Protein AF-0000000080412469 (afdb_homodimer)

Secondary structure (DSSP, 8-state):
-EE-TTTHHHHHHHHHHHHHH-SEEEEEEEES----GGGS-TT--HHHHHHHHHHHGGGBPEEEEEEEEEEE-SSTTEEEEEEEEEEB-----STTS---EEEEEHHHHHHHHHTT--HHHHHHHPBP---HHHHHHHHHHHHHHHHHHHHSTTS---------HHHHHHHHHHHHHHHHHHS--SSSS---EEEESS-HHHHHHHIIIII-PPPSSHHHHHHHHHHH-SEEEEHHHHHHSTTGGGT----SHHHHHHHHTSTT----EEE-SSGGG---TTT---TT-HHHHHHHHHHHHHHHHHHH-/-EE-TTTHHHHHHHHHHHHHH-SEEEEEEEES----GGGS-TT--HHHHHHHHHHHGGGBPEEEEEEEEEEE-SSTTEEEEEEEEEEB-----STTS---EEEEEHHHHHHHHHTT--HHHHHHHPBP---HHHHHHHHHHHHHHHHHHHHS-SS---------HHHHHHHHHHHHHHHHHHS---SSS---EEEESS-HHHHHHHIIIII-PPPSSHHHHHHHHHHH-SEEEEHHHHHHSTTGGGT----SHHHHHHHHTSTT----EEE-SSGGG---TTT---TT-HHHHHHHHHHHHHHHHHHH-

InterPro domains:
  IPR006941 Ribonuclease CAF1 [PF04857] (3-301)
  IPR012337 Ribonuclease H-like superfamily [SSF53098] (1-308)
  IPR036397 Ribonuclease H superfamily [G3DSA:3.30.420.10] (1-309)
  IPR051181 CAF1 family poly(A)-specific ribonucleases [PTHR15092] (1-188)

Radius of gyration: 28.32 Å; Cα contacts (8 Å, |Δi|>4): 995; chains: 2; bounding box: 87×85×63 Å

Foldseek 3Di:
DEDWQVCPVVCLVVVLVLLVQFLFKEKFWAKLDDQCCVVVDPPDDPQRVVLSCQVGVLLIATFKMKMKGWHDDPDDLEIAIFMYIAGADADDPDPQFDDDHGDGDPVSVVVCVVLPNDVVCNVVIHQHADDPVRVVSVVVVVVVVVVVCVVVVPDDPPDCPPPPPVVNVVRCCVLVSVLCSQDPDPPDDDFHAYEYQVCPSVLQNCCCGRNHNADSGPVVNVVVCCVRGVHYYHVLVVCCDPPNVVQQVDSDLVSLLVSLVDPPWDWGHHDHDDVPGDDDPVPDDSPPRGNVSRRSSVRSVSRVVVVVD/DEDWQVCCVVCLVVLLVLLVQFLFKEKFWAKLDDQCCVVVDPPDDPQRVVLSCQVGVLLIATFKMKMKGWHDDPDDLEIAIFMYIAGADADDLDPQFDDDHGDGDPVSVVVCVVLPNDVVCNVVIHQHEDDPVRVVSVVVVVVVVVVVCVVPVPDDPPPCPPPPPVSNVSRVVVLVSVLCSQAPDPDDDDFHAYEYQVCPSVLQNSCCGRNHNADSGPVVNVVVCCVRGVHYYHVLVVCCDPPNVVQQVDSDLVSLLVSLVDPPWDWGHHDHDPVPGDDDPVPDDSPPRGNVSRRSSVRSVSRVVVVVD

Nearest PDB structures (foldseek):
  2a1r-assembly1_A  TM=8.901E-01  e=1.208E-28  Homo sapiens
  2a1r-assembly1_B  TM=8.801E-01  e=7.133E-27  Homo sapiens
  2a1s-assembly2_B  TM=8.079E-01  e=1.330E-27  Homo sapiens
  2a1s-assembly1_A  TM=7.928E-01  e=2.423E-27  Homo sapiens
  2a1s-assembly2_C  TM=7.849E-01  e=1.556E-26  Homo sapiens

Sequence (618 aa):
MDVTNSNFKELLPEIKNVINSASFICLDGEFTGLSNADNIASFATPSEYFCKLRSSALDFLVVQFGLSAFRKEDSGKRYTNKTYNFYLFPRQLNRQARDRRFLCQASSLTFLTEHGFDFNKLFREGISYLTQSDEDNLKEVFAEKQKWKEANASTTNCAKIPVPSKLQSTVDQAVNSIKELLRPDCEKSEGKLIVGHNMLLDICHIINAFLDPLPSDYHEFKEMVHALFPNLVDTKFMCSEEPLNDLVPSTVLEHLLNTVHKRPFILPEIINGEEKCTFNLNKDNLLHHAGYDAFITGICFLSTLHYLGMDVTNSNFKELLPEIKNVINSASFICLDGEFTGLSNADNIASFATPSEYFCKLRSSALDFLVVQFGLSAFRKEDSGKRYTNKTYNFYLFPRQLNRQARDRRFLCQASSLTFLTEHGFDFNKLFREGISYLTQSDEDNLKEVFAEKQKWKEANASTTNCAKIPVPSKLQSTVDQAVNSIKELLRPDCEKSEGKLIVGHNMLLDICHIINAFLDPLPSDYHEFKEMVHALFPNLVDTKFMCSEEPLNDLVPSTVLEHLLNTVHKRPFILPEIINGEEKCTFNLNKDNLLHHAGYDAFITGICFLSTLHYLG

pLDDT: mean 79.84, std 17.9, range [31.02, 98.19]

Solvent-accessible surface area (backbone atoms only — not comparable to full-atom values): 33005 Å² total; per-residue (Å²): 61,81,36,31,56,87,45,37,78,78,42,44,65,56,51,52,51,47,60,71,66,28,62,32,34,16,44,32,61,36,50,31,32,70,48,80,46,78,75,51,51,94,76,55,50,71,58,55,46,47,52,51,40,62,74,48,28,67,46,28,41,67,40,29,40,8,40,16,30,33,25,73,46,93,61,79,70,29,26,34,54,43,26,36,25,33,28,35,31,48,54,47,82,46,90,83,43,71,68,43,69,33,37,34,23,32,52,38,46,40,51,41,45,75,54,66,52,58,50,50,56,30,62,73,33,20,30,47,54,50,33,51,67,48,48,52,50,47,50,50,51,50,51,49,50,50,48,50,44,62,67,48,58,73,74,78,85,70,79,75,74,72,70,69,65,62,61,58,48,49,28,52,41,47,36,47,43,50,42,42,66,56,51,60,82,80,75,84,77,80,58,66,36,36,36,24,60,72,38,65,64,46,52,52,49,50,38,40,49,52,56,44,76,72,62,91,44,57,68,59,38,52,51,49,45,42,70,58,42,66,32,69,44,41,48,42,61,58,35,65,33,87,80,39,35,83,71,43,93,51,80,46,65,70,54,42,48,57,48,42,72,31,84,91,33,53,69,63,45,70,52,67,72,72,74,69,22,54,84,46,81,90,77,50,84,52,65,86,33,25,22,51,46,5,41,50,44,45,48,42,48,50,13,52,49,57,62,78,102,61,81,36,30,57,87,45,36,77,78,42,44,64,56,51,51,50,47,59,71,66,30,61,32,37,15,44,32,60,37,50,30,32,69,49,80,47,79,73,50,53,94,75,55,48,70,58,55,46,48,51,51,40,65,74,48,28,65,46,29,40,68,39,29,39,8,38,17,30,34,26,73,44,96,62,78,69,29,27,37,53,44,27,37,26,34,28,33,31,50,55,46,82,45,91,84,42,70,66,44,68,35,36,33,24,34,52,38,47,40,52,39,46,75,53,66,51,57,51,49,56,29,62,72,34,20,29,41,53,48,34,52,68,48,48,51,50,47,52,48,52,50,50,48,48,51,49,51,46,62,68,47,59,71,77,75,85,67,77,73,74,68,69,64,63,62,61,56,48,49,30,53,45,43,32,49,48,48,38,41,67,63,51,56,86,78,74,88,73,86,58,67,37,36,38,24,61,72,38,64,66,46,52,51,50,49,37,40,49,53,53,44,77,74,62,90,46,60,68,59,37,52,51,50,46,42,71,62,42,66,32,71,46,41,48,43,61,59,35,65,32,85,81,40,34,83,72,45,93,51,80,46,65,70,54,42,49,57,49,40,72,31,85,91,35,54,70,62,44,71,52,67,70,73,74,67,22,55,82,46,83,91,77,51,84,51,64,85,33,25,23,50,46,5,41,48,44,46,48,43,47,50,14,53,50,59,62,76,101

Structure (mmCIF, N/CA/C/O backbone):
data_AF-0000000080412469-model_v1
#
loop_
_entity.id
_entity.type
_entity.pdbx_description
1 polymer 'Uncharacterized protein'
#
loop_
_atom_site.group_PDB
_atom_site.id
_atom_site.type_symbol
_atom_site.label_atom_id
_atom_site.label_alt_id
_atom_site.label_comp_id
_atom_site.label_asym_id
_atom_site.label_entity_id
_atom_site.label_seq_id
_atom_site.pdbx_PDB_ins_code
_atom_site.Cartn_x
_atom_site.Cartn_y
_atom_site.Cartn_z
_atom_site.occupancy
_atom_site.B_iso_or_equiv
_atom_site.auth_seq_id
_atom_site.auth_comp_id
_atom_site.auth_asym_id
_atom_site.auth_atom_id
_atom_site.pdbx_PDB_model_num
ATOM 1 N N . MET A 1 1 ? -0.762 10.602 20.328 1 90.81 1 MET A N 1
ATOM 2 C CA . MET A 1 1 ? -1.728 9.508 20.375 1 90.81 1 MET A CA 1
ATOM 3 C C . MET A 1 1 ? -2.191 9.125 18.984 1 90.81 1 MET A C 1
ATOM 5 O O . MET A 1 1 ? -2.52 10 18.172 1 90.81 1 MET A O 1
ATOM 9 N N . ASP A 1 2 ? -2.244 7.863 18.734 1 93.81 2 ASP A N 1
ATOM 10 C CA . ASP A 1 2 ? -2.75 7.371 17.453 1 93.81 2 ASP A CA 1
ATOM 11 C C . ASP A 1 2 ? -4.277 7.293 17.469 1 93.81 2 ASP A C 1
ATOM 13 O O . ASP A 1 2 ? -4.875 6.82 18.438 1 93.81 2 ASP A O 1
ATOM 17 N N . VAL A 1 3 ? -4.828 7.863 16.5 1 94.88 3 VAL A N 1
ATOM 18 C CA . VAL A 1 3 ? -6.273 7.797 16.297 1 94.88 3 VAL A CA 1
ATOM 19 C C . VAL A 1 3 ? -6.594 6.875 15.125 1 94.88 3 VAL A C 1
ATOM 21 O O . VAL A 1 3 ? -6.129 7.098 14.008 1 94.88 3 VAL A O 1
ATOM 24 N N . THR A 1 4 ? -7.336 5.855 15.344 1 95.38 4 THR A N 1
ATOM 25 C CA . THR A 1 4 ? -7.703 4.836 14.367 1 95.38 4 THR A CA 1
ATOM 26 C C . THR A 1 4 ? -9.211 4.625 14.352 1 95.38 4 THR A C 1
ATOM 28 O O . THR A 1 4 ? -9.953 5.332 15.031 1 95.38 4 THR A O 1
ATOM 31 N N . ASN A 1 5 ? -9.617 3.666 13.516 1 91.25 5 ASN A N 1
ATOM 32 C CA . ASN A 1 5 ? -11.047 3.404 13.43 1 91.25 5 ASN A CA 1
ATOM 33 C C . ASN A 1 5 ? -11.594 2.818 14.727 1 91.25 5 ASN A C 1
ATOM 35 O O . ASN A 1 5 ? -12.797 2.887 14.992 1 91.25 5 ASN A O 1
ATOM 39 N N . SER A 1 6 ? -10.781 2.355 15.602 1 92.5 6 SER A N 1
ATOM 40 C CA . SER A 1 6 ? -11.195 1.711 16.844 1 92.5 6 SER A CA 1
ATOM 41 C C . SER A 1 6 ? -11.477 2.74 17.938 1 92.5 6 SER A C 1
ATOM 43 O O . SER A 1 6 ? -12.266 2.484 18.844 1 92.5 6 SER A O 1
ATOM 45 N N . ASN A 1 7 ? -10.828 3.902 17.859 1 93.56 7 ASN A N 1
ATOM 46 C CA . ASN A 1 7 ? -10.961 4.836 18.969 1 93.56 7 ASN A CA 1
ATOM 47 C C . ASN A 1 7 ? -11.414 6.211 18.5 1 93.56 7 ASN A C 1
ATOM 49 O O . ASN A 1 7 ? -11.664 7.102 19.312 1 93.56 7 ASN A O 1
ATOM 53 N N . PHE A 1 8 ? -11.625 6.359 17.281 1 90.94 8 PHE A N 1
ATOM 54 C CA . PHE A 1 8 ? -11.93 7.668 16.719 1 90.94 8 PHE A CA 1
ATOM 55 C C . PHE A 1 8 ? -13.227 8.219 17.297 1 90.94 8 PHE A C 1
ATOM 57 O O . PHE A 1 8 ? -13.273 9.375 17.734 1 90.94 8 PHE A O 1
ATOM 64 N N . LYS A 1 9 ? -14.203 7.43 17.297 1 86.88 9 LYS A N 1
ATOM 65 C CA . LYS A 1 9 ? -15.516 7.875 17.781 1 86.88 9 LYS A CA 1
ATOM 66 C C . LYS A 1 9 ? -15.445 8.312 19.234 1 86.88 9 LYS A C 1
ATOM 68 O O . LYS A 1 9 ? -16.031 9.328 19.609 1 86.88 9 LYS A O 1
ATOM 73 N N . GLU A 1 10 ? -14.812 7.594 19.969 1 91.81 10 GLU A N 1
ATOM 74 C CA . GLU A 1 10 ? -14.68 7.887 21.391 1 91.81 10 GLU A CA 1
ATOM 75 C C . GLU A 1 10 ? -13.859 9.156 21.625 1 91.81 10 GLU A C 1
ATOM 77 O O . GLU A 1 10 ? -14.133 9.914 22.547 1 91.81 10 GLU A O 1
ATOM 82 N N . LEU A 1 11 ? -12.906 9.422 20.781 1 91.19 11 LEU A N 1
ATOM 83 C CA . LEU A 1 11 ? -11.977 10.523 20.969 1 91.19 11 LEU A CA 1
ATOM 84 C C . LEU A 1 11 ? -12.516 11.812 20.359 1 91.19 11 LEU A C 1
ATOM 86 O O . LEU A 1 11 ? -12.039 12.906 20.656 1 91.19 11 LEU A O 1
ATOM 90 N N . LEU A 1 12 ? -13.484 11.688 19.547 1 90 12 LEU A N 1
ATOM 91 C CA . LEU A 1 12 ? -13.945 12.805 18.719 1 90 12 LEU A CA 1
ATOM 92 C C . LEU A 1 12 ? -14.359 13.984 19.594 1 90 12 LEU A C 1
ATOM 94 O O . LEU A 1 12 ? -13.938 15.117 19.344 1 90 12 LEU A O 1
ATOM 98 N N . PRO A 1 13 ? -15.148 13.781 20.672 1 89.81 13 PRO A N 1
ATOM 99 C CA . PRO A 1 13 ? -15.523 14.922 21.516 1 89.81 13 PRO A CA 1
ATOM 100 C C . PRO A 1 13 ? -14.312 15.602 22.156 1 89.81 13 PRO A C 1
ATOM 102 O O . PRO A 1 13 ? -14.25 16.828 22.219 1 89.81 13 PRO A O 1
ATOM 105 N N . GLU A 1 14 ? -13.422 14.828 22.578 1 91.19 14 GLU A N 1
ATOM 106 C CA . GLU A 1 14 ? -12.203 15.383 23.172 1 91.19 14 GLU A CA 1
ATOM 107 C C . GLU A 1 14 ? -11.406 16.188 22.141 1 91.19 14 GLU A C 1
ATOM 109 O O . GLU A 1 14 ? -10.93 17.281 22.438 1 91.19 14 GLU A O 1
ATOM 114 N N . ILE A 1 15 ? -11.25 15.633 21 1 91.12 15 ILE A N 1
ATOM 115 C CA . ILE A 1 15 ? -10.484 16.281 19.938 1 91.12 15 ILE A CA 1
ATOM 116 C C . ILE A 1 15 ? -11.125 17.609 19.562 1 91.12 15 ILE A C 1
ATOM 118 O O . ILE A 1 15 ? -10.43 18.625 19.422 1 91.12 15 ILE A O 1
ATOM 122 N N . LYS A 1 16 ? -12.43 17.625 19.5 1 88.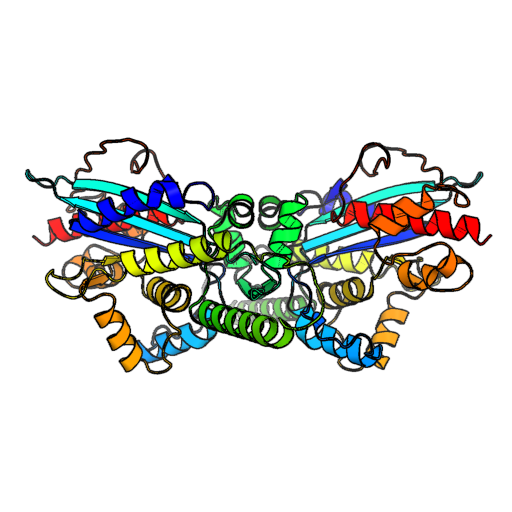12 16 LYS A N 1
ATOM 123 C CA . LYS A 1 16 ? -13.141 18.859 19.203 1 88.12 16 LYS A CA 1
ATOM 124 C C . LYS A 1 16 ? -12.883 19.922 20.266 1 88.12 16 LYS A C 1
ATOM 126 O O . LYS A 1 16 ? -12.633 21.078 19.953 1 88.12 16 LYS A O 1
ATOM 131 N N . ASN A 1 17 ? -12.93 19.516 21.438 1 90.69 17 ASN A N 1
ATOM 132 C CA . ASN A 1 17 ? -12.68 20.422 22.547 1 90.69 17 ASN A CA 1
ATOM 133 C C . ASN A 1 17 ? -11.25 20.969 22.516 1 90.69 17 ASN A C 1
ATOM 135 O O . ASN A 1 17 ? -11.031 22.156 22.781 1 90.69 17 ASN A O 1
ATOM 139 N N . VAL A 1 18 ? -10.367 20.094 22.219 1 90.19 18 VAL A N 1
ATOM 140 C CA . VAL A 1 18 ? -8.961 20.484 22.141 1 90.19 18 VAL A CA 1
ATOM 141 C C . VAL A 1 18 ? -8.766 21.516 21.031 1 90.19 18 VAL A C 1
ATOM 143 O O . VAL A 1 18 ? -8.086 22.531 21.234 1 90.19 18 VAL A O 1
ATOM 146 N N . ILE A 1 19 ? -9.352 21.281 19.922 1 90.12 19 ILE A N 1
ATOM 147 C CA . ILE A 1 19 ? -9.242 22.172 18.781 1 90.12 19 ILE A CA 1
ATOM 148 C C . ILE A 1 19 ? -9.844 23.531 19.125 1 90.12 19 ILE A C 1
ATOM 150 O O . ILE A 1 19 ? -9.242 24.578 18.859 1 90.12 19 ILE A O 1
ATOM 154 N N . ASN A 1 20 ? -10.953 23.547 19.781 1 87.81 20 ASN A N 1
ATOM 155 C CA . ASN A 1 20 ? -11.664 24.766 20.109 1 87.81 20 ASN A CA 1
ATOM 156 C C . ASN A 1 20 ? -10.906 25.594 21.141 1 87.81 20 ASN A C 1
ATOM 158 O O . ASN A 1 20 ? -10.938 26.828 21.109 1 87.81 20 ASN A O 1
ATOM 162 N N . SER A 1 21 ? -10.242 24.953 22.016 1 89.44 21 SER A N 1
ATOM 163 C CA . SER A 1 21 ? -9.57 25.641 23.109 1 89.44 21 SER A CA 1
ATOM 164 C C . SER A 1 21 ? -8.148 26.047 22.719 1 89.44 21 SER A C 1
ATOM 166 O O . SER A 1 21 ? -7.488 26.781 23.453 1 89.44 21 SER A O 1
ATOM 168 N N . ALA A 1 22 ? -7.703 25.562 21.609 1 91.44 22 ALA A N 1
ATOM 169 C CA . ALA A 1 22 ? -6.316 25.781 21.203 1 91.44 22 ALA A CA 1
ATOM 170 C C . ALA A 1 22 ? -6.098 27.234 20.766 1 91.44 22 ALA A C 1
ATOM 172 O O . ALA A 1 22 ? -7.004 27.859 20.219 1 91.44 22 ALA A O 1
ATOM 173 N N . SER A 1 23 ? -4.887 27.75 21.094 1 90.31 23 SER A N 1
ATOM 174 C CA . SER A 1 23 ? -4.473 29.031 20.547 1 90.31 23 SER A CA 1
ATOM 175 C C . SER A 1 23 ? -4.188 28.938 19.047 1 90.31 23 SER A C 1
ATOM 177 O O . SER A 1 23 ? -4.496 29.844 18.281 1 90.31 23 SER A O 1
ATOM 179 N N . PHE A 1 24 ? -3.566 27.875 18.641 1 91.31 24 PHE A N 1
ATOM 180 C CA . PHE A 1 24 ? -3.354 27.562 17.219 1 91.31 24 PHE A CA 1
ATOM 181 C C . PHE A 1 24 ? -3.174 26.062 17.016 1 91.31 24 PHE A C 1
ATOM 183 O O . PHE A 1 24 ? -2.951 25.328 17.984 1 91.31 24 PHE A O 1
ATOM 190 N N . ILE A 1 25 ? -3.268 25.609 15.75 1 94.94 25 ILE A N 1
ATOM 191 C CA . ILE A 1 25 ? -3.178 24.203 15.406 1 94.94 25 ILE A CA 1
ATOM 192 C C . ILE A 1 25 ? -2.15 24 14.297 1 94.94 25 ILE A C 1
ATOM 194 O O . ILE A 1 25 ? -2.072 24.812 13.359 1 94.94 25 ILE A O 1
ATOM 198 N N . CYS A 1 26 ? -1.381 22.969 14.445 1 95.31 26 CYS A N 1
ATOM 199 C CA . CYS A 1 26 ? -0.43 22.578 13.406 1 95.31 26 CYS A CA 1
ATOM 200 C C . CYS A 1 26 ? -0.869 21.297 12.711 1 95.31 26 CYS A C 1
ATOM 202 O O . CYS A 1 26 ? -1.369 20.375 13.359 1 95.31 26 CYS A O 1
ATOM 204 N N . LEU A 1 27 ? -0.631 21.266 11.438 1 95.19 27 LEU A N 1
ATOM 205 C CA . LEU A 1 27 ? -1.037 20.109 10.641 1 95.19 27 LEU A CA 1
ATOM 206 C C . LEU A 1 27 ? 0.136 19.578 9.828 1 95.19 27 LEU A C 1
ATOM 208 O O . LEU A 1 27 ? 1.021 20.328 9.43 1 95.19 27 LEU A O 1
ATOM 212 N N . ASP A 1 28 ? 0.126 18.328 9.602 1 96.12 28 ASP A N 1
ATOM 213 C CA . ASP A 1 28 ? 1.07 17.641 8.727 1 96.12 28 ASP A CA 1
ATOM 214 C C . ASP A 1 28 ? 0.479 16.328 8.195 1 96.12 28 ASP A C 1
ATOM 216 O O . ASP A 1 28 ? -0.36 15.711 8.859 1 96.12 28 ASP A O 1
ATOM 220 N N . GLY A 1 29 ? 0.882 15.938 6.969 1 95.31 29 GLY A N 1
ATOM 221 C CA . GLY A 1 29 ? 0.359 14.703 6.395 1 95.31 29 GLY A CA 1
ATOM 222 C C . GLY A 1 29 ? 1.432 13.836 5.762 1 95.31 29 GLY A C 1
ATOM 223 O O . GLY A 1 29 ? 2.482 14.344 5.355 1 95.31 29 GLY A O 1
ATOM 224 N N . GLU A 1 30 ? 1.196 12.555 5.758 1 96.5 30 GLU A N 1
ATOM 225 C CA . GLU A 1 30 ? 1.968 11.586 4.984 1 96.5 30 GLU A CA 1
ATOM 226 C C . GLU A 1 30 ? 1.137 10.992 3.85 1 96.5 30 GLU A C 1
ATOM 228 O O . GLU A 1 30 ? -0.055 10.727 4.02 1 96.5 30 GLU A O 1
ATOM 233 N N . PHE A 1 31 ? 1.793 10.805 2.719 1 95.12 31 PHE A N 1
ATOM 234 C CA . PHE A 1 31 ? 1.081 10.453 1.494 1 95.12 31 PHE A CA 1
ATOM 235 C C . PHE A 1 31 ? 1.71 9.234 0.831 1 95.12 31 PHE A C 1
ATOM 237 O O . PHE A 1 31 ? 2.869 8.906 1.094 1 95.12 31 PHE A O 1
ATOM 244 N N . THR A 1 32 ? 0.932 8.539 -0.05 1 96.12 32 THR A N 1
ATOM 245 C CA . THR A 1 32 ? 1.433 7.359 -0.75 1 96.12 32 THR A CA 1
ATOM 246 C C . THR A 1 32 ? 2.354 7.762 -1.898 1 96.12 32 THR A C 1
ATOM 248 O O . THR A 1 32 ? 2.932 6.902 -2.568 1 96.12 32 THR A O 1
ATOM 251 N N . GLY A 1 33 ? 2.469 8.961 -2.16 1 93.31 33 GLY A N 1
ATOM 252 C CA . GLY A 1 33 ? 3.342 9.508 -3.188 1 93.31 33 GLY A CA 1
ATOM 253 C C . GLY A 1 33 ? 3.363 11.023 -3.211 1 93.31 33 GLY A C 1
ATOM 254 O O . GLY A 1 33 ? 2.523 11.672 -2.582 1 93.31 33 GLY A O 1
ATOM 255 N N . LEU A 1 34 ? 4.445 11.43 -3.83 1 83.81 34 LEU A N 1
ATOM 256 C CA . LEU A 1 34 ? 4.602 12.875 -4.008 1 83.81 34 LEU A CA 1
ATOM 257 C C . LEU A 1 34 ? 4.688 13.227 -5.488 1 83.81 34 LEU A C 1
ATOM 259 O O . LEU A 1 34 ? 5.047 12.391 -6.316 1 83.81 34 LEU A O 1
ATOM 263 N N . SER A 1 35 ? 3.748 13.961 -6.094 1 68.44 35 SER A N 1
ATOM 264 C CA . SER A 1 35 ? 3.822 14.305 -7.512 1 68.44 35 SER A CA 1
ATOM 265 C C . SER A 1 35 ? 5.262 14.562 -7.941 1 68.44 35 SER A C 1
ATOM 267 O O . SER A 1 35 ? 6.09 14.984 -7.133 1 68.44 35 SER A O 1
ATOM 269 N N . ASN A 1 36 ? 5.938 13.641 -9 1 55.06 36 ASN A N 1
ATOM 270 C CA . ASN A 1 36 ? 7.215 13.953 -9.633 1 55.06 36 ASN A CA 1
ATOM 271 C C . ASN A 1 36 ? 7.352 15.453 -9.914 1 55.06 36 ASN A C 1
ATOM 273 O O . ASN A 1 36 ? 7.238 15.883 -11.062 1 55.06 36 ASN A O 1
ATOM 277 N N . ALA A 1 37 ? 6.805 16.203 -9.141 1 49.03 37 ALA A N 1
ATOM 278 C CA . ALA A 1 37 ? 7.145 17.609 -9.359 1 49.03 37 ALA A CA 1
ATOM 279 C C . ALA A 1 37 ? 8.641 17.781 -9.602 1 49.03 37 ALA A C 1
ATOM 281 O O . ALA A 1 37 ? 9.148 18.906 -9.617 1 49.03 37 ALA A O 1
ATOM 282 N N . ASP A 1 38 ? 9.328 16.797 -9.359 1 49.62 38 ASP A N 1
ATOM 283 C CA . ASP A 1 38 ? 10.75 17.031 -9.602 1 49.62 38 ASP A CA 1
ATOM 284 C C . ASP A 1 38 ? 10.969 17.859 -10.859 1 49.62 38 ASP A C 1
ATOM 286 O O . ASP A 1 38 ? 11.984 18.562 -10.984 1 49.62 38 ASP A O 1
ATOM 290 N N . ASN A 1 39 ? 10.047 17.578 -11.844 1 50.12 39 ASN A N 1
ATOM 291 C CA . ASN A 1 39 ? 10.328 18.469 -12.961 1 50.12 39 ASN A CA 1
ATOM 292 C C . ASN A 1 39 ? 9.727 19.859 -12.75 1 50.12 39 ASN A C 1
ATOM 294 O O . ASN A 1 39 ? 9.492 20.594 -13.703 1 50.12 39 ASN A O 1
ATOM 298 N N . ILE A 1 40 ? 9.102 19.984 -11.617 1 50.16 40 ILE A N 1
ATOM 299 C CA . ILE A 1 40 ? 8.648 21.359 -11.492 1 50.16 40 ILE A CA 1
ATOM 300 C C . ILE A 1 40 ? 9.844 22.297 -11.43 1 50.16 40 ILE A C 1
ATOM 302 O O . ILE A 1 40 ? 10.656 22.219 -10.5 1 50.16 40 ILE A O 1
ATOM 306 N N . ALA A 1 41 ? 10.07 22.797 -12.422 1 50.62 41 ALA A N 1
ATOM 307 C CA . ALA A 1 41 ? 11.133 23.781 -12.594 1 50.62 41 ALA A CA 1
ATOM 308 C C . ALA A 1 41 ? 11.203 24.734 -11.406 1 50.62 41 ALA A C 1
ATOM 310 O O . ALA A 1 41 ? 10.172 25.234 -10.938 1 50.62 41 ALA A O 1
ATOM 311 N N . SER A 1 42 ? 12.195 24.672 -10.555 1 54.28 42 SER A N 1
ATOM 312 C CA . SER A 1 42 ? 12.508 25.594 -9.469 1 54.28 42 SER A CA 1
ATOM 313 C C . SER A 1 42 ? 11.883 26.969 -9.711 1 54.28 42 SER A C 1
ATOM 315 O O . SER A 1 42 ? 11.688 27.734 -8.773 1 54.28 42 SER A O 1
ATOM 317 N N . PHE A 1 43 ? 11.5 27.156 -10.984 1 59.62 43 PHE A N 1
ATOM 318 C CA . PHE A 1 43 ? 11.055 28.5 -11.312 1 59.62 43 PHE A CA 1
ATOM 319 C C . PHE A 1 43 ? 9.555 28.547 -11.562 1 59.62 43 PHE A C 1
ATOM 321 O O . PHE A 1 43 ? 9.039 29.5 -12.141 1 59.62 43 PHE A O 1
ATOM 328 N N . ALA A 1 44 ? 9.008 27.547 -11.023 1 67.12 44 ALA A N 1
ATOM 329 C CA . ALA A 1 44 ? 7.582 27.562 -11.344 1 67.12 44 ALA A CA 1
ATOM 330 C C . ALA A 1 44 ? 6.832 28.578 -10.484 1 67.12 44 ALA A C 1
ATOM 332 O O . ALA A 1 44 ? 7.172 28.781 -9.32 1 67.12 44 ALA A O 1
ATOM 333 N N . THR A 1 45 ? 5.938 29.391 -11.188 1 76.62 45 THR A N 1
ATOM 334 C CA . THR A 1 45 ? 5.02 30.266 -10.461 1 76.62 45 THR A CA 1
ATOM 335 C C . THR A 1 45 ? 4.102 29.438 -9.555 1 76.62 45 THR A C 1
ATOM 337 O O . THR A 1 45 ? 3.926 28.234 -9.773 1 76.62 45 THR A O 1
ATOM 340 N N . PRO A 1 46 ? 3.609 30.031 -8.516 1 76 46 PRO A N 1
ATOM 341 C CA . PRO A 1 46 ? 2.666 29.328 -7.645 1 76 46 PRO A CA 1
ATOM 342 C C . PRO A 1 46 ? 1.503 28.703 -8.414 1 76 46 PRO A C 1
ATOM 344 O O . PRO A 1 46 ? 1.073 27.594 -8.094 1 76 46 PRO A O 1
ATOM 347 N N . SER A 1 47 ? 1.066 29.422 -9.445 1 80.38 47 SER A N 1
ATOM 348 C CA . SER A 1 47 ? -0.036 28.906 -10.25 1 80.38 47 SER A CA 1
ATOM 349 C C . SER A 1 47 ? 0.37 27.656 -11.008 1 80.38 47 SER A C 1
ATOM 351 O O . SER A 1 47 ? -0.387 26.672 -11.062 1 80.38 47 SER A O 1
ATOM 353 N N . GLU A 1 48 ? 1.485 27.656 -11.508 1 80.88 48 GLU A N 1
ATOM 354 C CA . GLU A 1 48 ? 1.994 26.5 -12.234 1 80.88 48 GLU A CA 1
ATOM 355 C C . GLU A 1 48 ? 2.213 25.312 -11.297 1 80.88 48 GLU A C 1
ATOM 357 O O . GLU A 1 48 ? 1.907 24.172 -11.648 1 80.88 48 GLU A O 1
ATOM 362 N N . TYR A 1 49 ? 2.688 25.719 -10.203 1 78.44 49 TYR A N 1
ATOM 363 C CA . TYR A 1 49 ? 2.924 24.688 -9.195 1 78.44 49 TYR A CA 1
ATOM 364 C C . TYR A 1 49 ? 1.616 24.031 -8.773 1 78.44 49 TYR A C 1
ATOM 366 O O . TYR A 1 49 ? 1.527 22.797 -8.711 1 78.44 49 TYR A O 1
ATOM 374 N N . PHE A 1 50 ? 0.708 24.859 -8.562 1 82.62 50 PHE A N 1
ATOM 375 C CA . PHE A 1 50 ? -0.606 24.359 -8.188 1 82.62 50 PHE A CA 1
ATOM 376 C C . PHE A 1 50 ? -1.174 23.453 -9.281 1 82.62 50 PHE A C 1
ATOM 378 O O . PHE A 1 50 ? -1.712 22.375 -8.984 1 82.62 50 PHE A O 1
ATOM 385 N N . CYS A 1 51 ? -1.108 23.797 -10.492 1 82.31 51 CYS A N 1
ATOM 386 C CA . CYS A 1 51 ? -1.644 23.031 -11.609 1 82.31 51 CYS A CA 1
ATOM 387 C C . CYS A 1 51 ? -0.97 21.672 -11.703 1 82.31 51 CYS A C 1
ATOM 389 O O . CYS A 1 51 ? -1.631 20.656 -11.953 1 82.31 51 CYS A O 1
ATOM 391 N N . LYS A 1 52 ? 0.211 21.719 -11.414 1 79.88 52 LYS A N 1
ATOM 392 C CA . LYS A 1 52 ? 0.958 20.469 -11.453 1 79.88 52 LYS A CA 1
ATOM 393 C C . LYS A 1 52 ? 0.545 19.547 -10.312 1 79.88 52 LYS A C 1
ATOM 395 O O . LYS A 1 52 ? 0.375 18.344 -10.508 1 79.88 52 LYS A O 1
ATOM 400 N N . LEU A 1 53 ? 0.426 20.172 -9.203 1 81.81 53 LEU A N 1
ATOM 401 C CA . LEU A 1 53 ? 0.001 19.406 -8.039 1 81.81 53 LEU A CA 1
ATOM 402 C C . LEU A 1 53 ? -1.375 18.781 -8.266 1 81.81 53 LEU A C 1
ATOM 404 O O . LEU A 1 53 ? -1.587 17.609 -7.977 1 81.81 53 LEU A O 1
ATOM 408 N N . ARG A 1 54 ? -2.176 19.578 -8.773 1 82.88 54 ARG A N 1
ATOM 409 C CA . ARG A 1 54 ? -3.549 19.141 -8.992 1 82.88 54 ARG A CA 1
ATOM 410 C C . ARG A 1 54 ? -3.604 18 -10.008 1 82.88 54 ARG A C 1
ATOM 412 O O . ARG A 1 54 ? -4.395 17.078 -9.859 1 82.88 54 ARG A O 1
ATOM 419 N N . SER A 1 55 ? -2.83 18.016 -10.953 1 79.06 55 SER A N 1
ATOM 420 C CA . SER A 1 55 ? -2.879 17.062 -12.047 1 79.06 55 SER A CA 1
ATOM 421 C C . SER A 1 55 ? -2.248 15.727 -11.648 1 79.06 55 SER A C 1
ATOM 423 O O . SER A 1 55 ? -2.58 14.68 -12.211 1 79.06 55 SER A O 1
ATOM 425 N N . SER A 1 56 ? -1.413 15.695 -10.703 1 76.12 56 SER A N 1
ATOM 426 C CA . SER A 1 56 ? -0.629 14.484 -10.484 1 76.12 56 SER A CA 1
ATOM 427 C C . SER A 1 56 ? -0.691 14.039 -9.031 1 76.12 56 SER A C 1
ATOM 429 O O . SER A 1 56 ? -0.844 12.852 -8.742 1 76.12 56 SER A O 1
ATOM 431 N N . ALA A 1 57 ? -0.619 14.992 -8.195 1 74 57 ALA A N 1
ATOM 432 C CA . ALA A 1 57 ? -0.393 14.656 -6.789 1 74 57 ALA A CA 1
ATOM 433 C C . ALA A 1 57 ? -1.681 14.18 -6.125 1 74 57 ALA A C 1
ATOM 435 O O . ALA A 1 57 ? -1.644 13.398 -5.172 1 74 57 ALA A O 1
ATOM 436 N N . LEU A 1 58 ? -2.791 14.492 -6.695 1 77.88 58 LEU A N 1
ATOM 437 C CA . LEU A 1 58 ? -4.039 14.242 -5.98 1 77.88 58 LEU A CA 1
ATOM 438 C C . LEU A 1 58 ? -4.527 12.82 -6.23 1 77.88 58 LEU A C 1
ATOM 440 O O . LEU A 1 58 ? -5.512 12.383 -5.633 1 77.88 58 LEU A O 1
ATOM 444 N N . ASP A 1 59 ? -3.752 12.094 -6.988 1 87.19 59 ASP A N 1
ATOM 445 C CA . ASP A 1 59 ? -4.055 10.68 -7.195 1 87.19 59 ASP A CA 1
ATOM 446 C C . ASP A 1 59 ? -3.492 9.828 -6.059 1 87.19 59 ASP A C 1
ATOM 448 O O . ASP A 1 59 ? -3.859 8.656 -5.91 1 87.19 59 ASP A O 1
ATOM 452 N N . PHE A 1 60 ? -2.689 10.445 -5.309 1 92.81 60 PHE A N 1
ATOM 453 C CA . PHE A 1 60 ? -2.117 9.75 -4.164 1 92.81 60 PHE A CA 1
ATOM 454 C C . PHE A 1 60 ? -3.027 9.867 -2.949 1 92.81 60 PHE A C 1
ATOM 456 O O . PHE A 1 60 ? -3.91 10.727 -2.908 1 92.81 60 PHE A O 1
ATOM 463 N N . LEU A 1 61 ? -2.818 9.023 -2.047 1 92.38 61 LEU A N 1
ATOM 464 C CA . LEU A 1 61 ? -3.666 8.953 -0.862 1 92.38 61 LEU A CA 1
ATOM 465 C C . LEU A 1 61 ? -2.973 9.578 0.342 1 92.38 61 LEU A C 1
ATOM 467 O O . LEU A 1 61 ? -1.774 9.375 0.551 1 92.38 61 LEU A O 1
ATOM 471 N N . VAL A 1 62 ? -3.746 10.383 1.133 1 92.88 62 VAL A N 1
ATOM 472 C CA . VAL A 1 62 ? -3.285 10.75 2.467 1 92.88 62 VAL A CA 1
ATOM 473 C C . VAL A 1 62 ? -3.486 9.578 3.426 1 92.88 62 VAL A C 1
ATOM 475 O O . VAL A 1 62 ? -4.609 9.102 3.607 1 92.88 62 VAL A O 1
ATOM 478 N N . VAL A 1 63 ? -2.395 9.141 4.059 1 96.12 63 VAL A N 1
ATOM 479 C CA . VAL A 1 63 ? -2.514 7.918 4.84 1 96.12 63 VAL A CA 1
ATOM 480 C C . VAL A 1 63 ? -2.33 8.227 6.324 1 96.12 63 VAL A C 1
ATOM 482 O O . VAL A 1 63 ? -2.695 7.422 7.184 1 96.12 63 VAL A O 1
ATOM 485 N N . GLN A 1 64 ? -1.742 9.336 6.562 1 96 64 GLN A N 1
ATOM 486 C CA . GLN A 1 64 ? -1.575 9.781 7.941 1 96 64 GLN A CA 1
ATOM 487 C C . GLN A 1 64 ? -1.743 11.289 8.055 1 96 64 GLN A C 1
ATOM 489 O O . GLN A 1 64 ? -1.266 12.039 7.203 1 96 64 GLN A O 1
ATOM 494 N N . PHE A 1 65 ? -2.379 11.727 9.117 1 94.75 65 PHE A N 1
ATOM 495 C CA . PHE A 1 65 ? -2.648 13.141 9.359 1 94.75 65 PHE A CA 1
ATOM 496 C C . PHE A 1 65 ? -2.342 13.508 10.805 1 94.75 65 PHE A C 1
ATOM 498 O O . PHE A 1 65 ? -2.922 12.938 11.734 1 94.75 65 PHE A O 1
ATOM 505 N N . GLY A 1 66 ? -1.422 14.414 10.93 1 95.62 66 GLY A N 1
ATOM 506 C CA . GLY A 1 66 ? -1.072 14.891 12.258 1 95.62 66 GLY A CA 1
ATOM 507 C C . GLY A 1 66 ? -1.734 16.203 12.609 1 95.62 66 GLY A C 1
ATOM 508 O O . GLY A 1 66 ? -1.764 17.141 11.797 1 95.62 66 GLY A O 1
ATOM 509 N N . LEU A 1 67 ? -2.293 16.25 13.773 1 95 67 LEU A N 1
ATOM 510 C CA . LEU A 1 67 ? -2.881 17.453 14.344 1 95 67 LEU A CA 1
ATOM 511 C C . LEU A 1 67 ? -2.275 17.75 15.711 1 95 67 LEU A C 1
ATOM 513 O O . LEU A 1 67 ? -2.393 16.953 16.641 1 95 67 LEU A O 1
ATOM 517 N N . SER A 1 68 ? -1.598 18.812 15.828 1 95.88 68 SER A N 1
ATOM 518 C CA . SER A 1 68 ? -1.011 19.234 17.094 1 95.88 68 SER A CA 1
ATOM 519 C C . SER A 1 68 ? -1.583 20.562 17.562 1 95.88 68 SER A C 1
ATOM 521 O O . SER A 1 68 ? -1.409 21.578 16.891 1 95.88 68 SER A O 1
ATOM 523 N N . ALA A 1 69 ? -2.234 20.547 18.672 1 94.31 69 ALA A N 1
ATOM 524 C CA . ALA A 1 69 ? -2.883 21.734 19.219 1 94.31 69 ALA A CA 1
ATOM 525 C C . ALA A 1 69 ? -2.049 22.344 20.344 1 94.31 69 ALA A C 1
ATOM 527 O O . ALA A 1 69 ? -1.623 21.641 21.266 1 94.31 69 ALA A O 1
ATOM 528 N N . PHE A 1 70 ? -1.818 23.641 20.234 1 92.44 70 PHE A N 1
ATOM 529 C CA . PHE A 1 70 ? -1.076 24.359 21.25 1 92.44 70 PHE A CA 1
ATOM 530 C C . PHE A 1 70 ? -1.963 25.406 21.922 1 92.44 70 PHE A C 1
ATOM 532 O O . PHE A 1 70 ? -2.699 26.125 21.25 1 92.44 70 PHE A O 1
ATOM 539 N N . ARG A 1 71 ? -1.933 25.391 23.188 1 91.12 71 ARG A N 1
ATOM 540 C CA . ARG A 1 71 ? -2.662 26.391 23.969 1 91.12 71 ARG A CA 1
ATOM 541 C C . ARG A 1 71 ? -1.717 27.188 24.844 1 91.12 71 ARG A C 1
ATOM 543 O O . ARG A 1 71 ? -0.957 26.625 25.625 1 91.12 71 ARG A O 1
ATOM 550 N N . LYS A 1 72 ? -1.783 28.469 24.641 1 89.38 72 LYS A N 1
ATOM 551 C CA . LYS A 1 72 ? -0.954 29.344 25.453 1 89.38 72 LYS A CA 1
ATOM 552 C C . LYS A 1 72 ? -1.478 29.438 26.875 1 89.38 72 LYS A C 1
ATOM 554 O O . LYS A 1 72 ? -2.686 29.547 27.094 1 89.38 72 LYS A O 1
ATOM 559 N N . GLU A 1 73 ? -0.58 29.344 27.766 1 86.62 73 GLU A N 1
ATOM 560 C CA . GLU A 1 73 ? -0.922 29.5 29.188 1 86.62 73 GLU A CA 1
ATOM 561 C C . GLU A 1 73 ? -0.8 30.953 29.625 1 86.62 73 GLU A C 1
ATOM 563 O O . GLU A 1 73 ? -0.175 31.766 28.938 1 86.62 73 GLU A O 1
ATOM 568 N N . ASP A 1 74 ? -1.391 31.297 30.719 1 79.69 74 ASP A N 1
ATOM 569 C CA . ASP A 1 74 ? -1.509 32.688 31.203 1 79.69 74 ASP A CA 1
ATOM 570 C C . ASP A 1 74 ? -0.147 33.25 31.609 1 79.69 74 ASP A C 1
ATOM 572 O O . ASP A 1 74 ? 0.095 34.438 31.5 1 79.69 74 ASP A O 1
ATOM 576 N N . SER A 1 75 ? 0.666 32.469 31.969 1 75.81 75 SER A N 1
ATOM 577 C CA . SER A 1 75 ? 1.938 32.969 32.469 1 75.81 75 SER A CA 1
ATOM 578 C C . SER A 1 75 ? 3.088 32.594 31.547 1 75.81 75 SER A C 1
ATOM 580 O O . SER A 1 75 ? 3.279 31.406 31.234 1 75.81 75 SER A O 1
ATOM 582 N N . GLY A 1 76 ? 3.795 33.562 31.109 1 70.38 76 GLY A N 1
ATOM 583 C CA . GLY A 1 76 ? 5.059 33.375 30.422 1 70.38 76 GLY A CA 1
ATOM 584 C C . GLY A 1 76 ? 4.891 32.781 29.031 1 70.38 76 GLY A C 1
ATOM 585 O O . GLY A 1 76 ? 3.891 33.062 28.359 1 70.38 76 GLY A O 1
ATOM 586 N N . LYS A 1 77 ? 5.918 32.188 28.516 1 81 77 LYS A N 1
ATOM 587 C CA . LYS A 1 77 ? 6 31.484 27.234 1 81 77 LYS A CA 1
ATOM 588 C C . LYS A 1 77 ? 5.77 29.984 27.391 1 81 77 LYS A C 1
ATOM 590 O O . LYS A 1 77 ? 6.59 29.188 26.953 1 81 77 LYS A O 1
ATOM 595 N N . ARG A 1 78 ? 4.637 29.75 28.078 1 88.75 78 ARG A N 1
ATOM 596 C CA . ARG A 1 78 ? 4.281 28.375 28.375 1 88.75 78 ARG A CA 1
ATOM 597 C C . ARG A 1 78 ? 3.059 27.938 27.578 1 88.75 78 ARG A C 1
ATOM 599 O O . ARG A 1 78 ? 2.104 28.703 27.422 1 88.75 78 ARG A O 1
ATOM 606 N N . TYR A 1 79 ? 3.141 26.75 27.109 1 90.62 79 TYR A N 1
ATOM 607 C CA . TYR A 1 79 ? 2.053 26.219 26.281 1 90.62 79 TYR A CA 1
ATOM 608 C C . TYR A 1 79 ? 1.698 24.797 26.703 1 90.62 79 TYR A C 1
ATOM 610 O O . TYR A 1 79 ? 2.562 24.047 27.156 1 90.62 79 TYR A O 1
ATOM 618 N N . THR A 1 80 ? 0.475 24.438 26.594 1 91.25 80 THR A N 1
ATOM 619 C CA . THR A 1 80 ? 0.062 23.047 26.625 1 91.25 80 THR A CA 1
ATOM 620 C C . THR A 1 80 ? -0.108 22.5 25.203 1 91.25 80 THR A C 1
ATOM 622 O O . THR A 1 80 ? -0.364 23.266 24.266 1 91.25 80 THR A O 1
ATOM 625 N N . ASN A 1 81 ? 0.061 21.234 25.125 1 93.81 81 ASN A N 1
ATOM 626 C CA . ASN A 1 81 ? 0.001 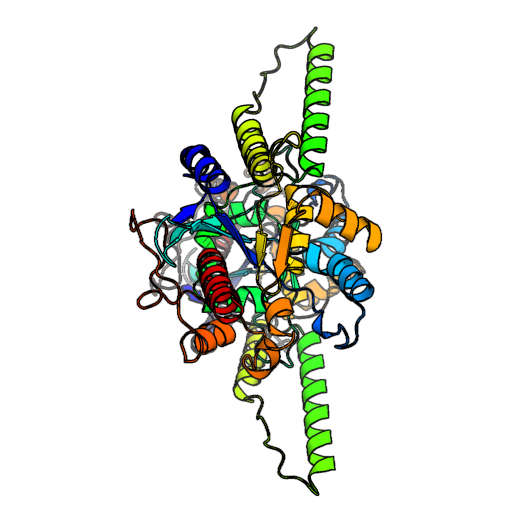20.641 23.797 1 93.81 81 ASN A CA 1
ATOM 627 C C . ASN A 1 81 ? -0.693 19.281 23.812 1 93.81 81 ASN A C 1
ATOM 629 O O . ASN A 1 81 ? -0.507 18.5 24.75 1 93.81 81 ASN A O 1
ATOM 633 N N . LYS A 1 82 ? -1.498 19.062 22.875 1 94.12 82 LYS A N 1
ATOM 634 C CA . LYS A 1 82 ? -2.059 17.75 22.578 1 94.12 82 LYS A CA 1
ATOM 635 C C . LYS A 1 82 ? -1.932 17.438 21.078 1 94.12 82 LYS A C 1
ATOM 637 O O . LYS A 1 82 ? -2.303 18.25 20.234 1 94.12 82 LYS A O 1
ATOM 642 N N . THR A 1 83 ? -1.36 16.281 20.859 1 95.19 83 THR A N 1
ATOM 643 C CA . THR A 1 83 ? -1.129 15.883 19.469 1 95.19 83 THR A CA 1
ATOM 644 C C . THR A 1 83 ? -1.844 14.57 19.156 1 95.19 83 THR A C 1
ATOM 646 O O . THR A 1 83 ? -1.775 13.617 19.938 1 95.19 83 THR A O 1
ATOM 649 N N . TYR A 1 84 ? -2.508 14.602 18.062 1 94.62 84 TYR A N 1
ATOM 650 C CA . TYR A 1 84 ? -3.203 13.422 17.562 1 94.62 84 TYR A CA 1
ATOM 651 C C . TYR A 1 84 ? -2.662 13.016 16.203 1 94.62 84 TYR A C 1
ATOM 653 O O . TYR A 1 84 ? -2.387 13.867 15.352 1 94.62 84 TYR A O 1
ATOM 661 N N . ASN A 1 85 ? -2.426 11.742 16.047 1 95.88 85 ASN A N 1
ATOM 662 C CA . ASN A 1 85 ? -1.957 11.156 14.805 1 95.88 85 ASN A CA 1
ATOM 663 C C . ASN A 1 85 ? -3.004 10.234 14.188 1 95.88 85 ASN A C 1
ATOM 665 O O . ASN A 1 85 ? -3.176 9.102 14.641 1 95.88 85 ASN A O 1
ATOM 669 N N . PHE A 1 86 ? -3.625 10.68 13.102 1 95.19 86 PHE A N 1
ATOM 670 C CA . PHE A 1 86 ? -4.73 9.945 12.492 1 95.19 86 PHE A CA 1
ATOM 671 C C . PHE A 1 86 ? -4.227 9.023 11.391 1 95.19 86 PHE A C 1
ATOM 673 O O . PHE A 1 86 ? -3.48 9.445 10.508 1 95.19 86 PHE A O 1
ATOM 680 N N . TYR A 1 87 ? -4.578 7.742 11.422 1 96.56 87 TYR A N 1
ATOM 681 C CA . TYR A 1 87 ? -4.445 6.844 10.281 1 96.56 87 TYR A CA 1
ATOM 682 C C . TYR A 1 87 ? -5.691 6.887 9.406 1 96.56 87 TYR A C 1
ATOM 684 O O . TYR A 1 87 ? -6.812 6.742 9.898 1 96.56 87 TYR A O 1
ATOM 692 N N . LEU A 1 88 ? -5.473 7.133 8.133 1 93.81 88 LEU A N 1
ATOM 693 C CA . LEU A 1 88 ? -6.602 7.297 7.219 1 93.81 88 LEU A CA 1
ATOM 694 C C . LEU A 1 88 ? -6.535 6.281 6.086 1 93.81 88 LEU A C 1
ATOM 696 O O . LEU A 1 88 ? -5.496 6.129 5.438 1 93.81 88 LEU A O 1
ATOM 700 N N . PHE A 1 89 ? -7.594 5.523 5.832 1 94.62 89 PHE A N 1
ATOM 701 C CA . PHE A 1 89 ? -7.676 4.555 4.746 1 94.62 89 PHE A CA 1
ATOM 702 C C . PHE A 1 89 ? -9.117 4.379 4.281 1 94.62 89 PHE A C 1
ATOM 704 O O . PHE A 1 89 ? -9.984 4.008 5.07 1 94.62 89 PHE A O 1
ATOM 711 N N . PRO A 1 90 ? -9.352 4.648 2.996 1 90.06 90 PRO A N 1
ATOM 712 C CA . PRO A 1 90 ? -10.727 4.598 2.486 1 90.06 90 PRO A CA 1
ATOM 713 C C . PRO A 1 90 ? -11.211 3.17 2.238 1 90.06 90 PRO A C 1
ATOM 715 O O . PRO A 1 90 ? -11.414 2.777 1.088 1 90.06 90 PRO A O 1
ATOM 718 N N . ARG A 1 91 ? -11.453 2.48 3.23 1 88.31 91 ARG A N 1
ATOM 719 C CA . ARG A 1 91 ? -11.984 1.129 3.111 1 88.31 91 ARG A CA 1
ATOM 720 C C . ARG A 1 91 ? -13.391 1.145 2.508 1 88.31 91 ARG A C 1
ATOM 722 O O . ARG A 1 91 ? -14.195 2.02 2.828 1 88.31 91 ARG A O 1
ATOM 729 N N . GLN A 1 92 ? -13.531 0.141 1.694 1 80.31 92 GLN A N 1
ATOM 730 C CA . GLN A 1 92 ? -14.883 -0.015 1.159 1 80.31 92 GLN A CA 1
ATOM 731 C C . GLN A 1 92 ? -15.828 -0.563 2.217 1 80.31 92 GLN A C 1
ATOM 733 O O . GLN A 1 92 ? -15.695 -1.709 2.65 1 80.31 92 GLN A O 1
ATOM 738 N N . LEU A 1 93 ? -16.703 0.192 2.656 1 70.94 93 LEU A N 1
ATOM 739 C CA . LEU A 1 93 ? -17.547 -0.155 3.793 1 70.94 93 LEU A CA 1
ATOM 740 C C . LEU A 1 93 ? -18.641 -1.136 3.377 1 70.94 93 LEU A C 1
ATOM 742 O O . LEU A 1 93 ? -19.016 -2.014 4.152 1 70.94 93 LEU A O 1
ATOM 746 N N . ASN A 1 94 ? -19.188 -0.947 2.273 1 68.75 94 ASN A N 1
ATOM 747 C CA . ASN A 1 94 ? -20.156 -1.894 1.742 1 68.75 94 ASN A CA 1
ATOM 748 C C . ASN A 1 94 ? -20.062 -2.014 0.224 1 68.75 94 ASN A C 1
ATOM 750 O O . ASN A 1 94 ? -19.297 -1.277 -0.41 1 68.75 94 ASN A O 1
ATOM 754 N N . ARG A 1 95 ? -20.703 -2.963 -0.301 1 67.56 95 ARG A N 1
ATOM 755 C CA . ARG A 1 95 ? -20.594 -3.291 -1.718 1 67.56 95 ARG A CA 1
ATOM 756 C C . ARG A 1 95 ? -21.078 -2.139 -2.59 1 67.56 95 ARG A C 1
ATOM 758 O O . ARG A 1 95 ? -20.672 -2.016 -3.748 1 67.56 95 ARG A O 1
ATOM 765 N N . GLN A 1 96 ? -21.875 -1.277 -1.981 1 64.69 96 GLN A N 1
ATOM 766 C CA . GLN A 1 96 ? -22.422 -0.165 -2.748 1 64.69 96 GLN A CA 1
ATOM 767 C C . GLN A 1 96 ? -21.469 1.027 -2.75 1 64.69 96 GLN A C 1
ATOM 769 O O . GLN A 1 96 ? -21.562 1.899 -3.617 1 64.69 96 GLN A O 1
ATOM 774 N N . ALA A 1 97 ? -20.641 0.904 -1.8 1 71.12 97 ALA A N 1
ATOM 775 C CA . ALA A 1 97 ? -19.688 1.998 -1.702 1 71.12 97 ALA A CA 1
ATOM 776 C C . ALA A 1 97 ? -18.609 1.884 -2.781 1 71.12 97 ALA A C 1
ATOM 778 O O . ALA A 1 97 ? -18.266 0.779 -3.213 1 71.12 97 ALA A O 1
ATOM 779 N N . ARG A 1 98 ? -18.219 2.979 -3.223 1 79.06 98 ARG A N 1
ATOM 780 C CA . ARG A 1 98 ? -17.172 3.021 -4.242 1 79.06 98 ARG A CA 1
ATOM 781 C C . ARG A 1 98 ? -15.891 2.377 -3.738 1 79.06 98 ARG A C 1
ATOM 783 O O . ARG A 1 98 ? -15.492 2.59 -2.592 1 79.06 98 ARG A O 1
ATOM 790 N N . ASP A 1 99 ? -15.336 1.527 -4.508 1 87.94 99 ASP A N 1
ATOM 791 C CA . ASP A 1 99 ? -14.023 0.953 -4.238 1 87.94 99 ASP A CA 1
ATOM 792 C C . ASP A 1 99 ? -12.906 1.886 -4.703 1 87.94 99 ASP A C 1
ATOM 794 O O . ASP A 1 99 ? -12.57 1.914 -5.891 1 87.94 99 ASP A O 1
ATOM 798 N N . ARG A 1 100 ? -12.336 2.557 -3.801 1 89.19 100 ARG A N 1
ATOM 799 C CA . ARG A 1 100 ? -11.383 3.615 -4.129 1 89.19 100 ARG A CA 1
ATOM 800 C C . ARG A 1 100 ? -10.102 3.033 -4.707 1 89.19 100 ARG A C 1
ATOM 802 O O . ARG A 1 100 ? -9.586 2.029 -4.211 1 89.19 100 ARG A O 1
ATOM 809 N N . ARG A 1 101 ? -9.688 3.635 -5.777 1 91.06 101 ARG A N 1
ATOM 810 C CA . ARG A 1 101 ? -8.375 3.383 -6.359 1 91.06 101 ARG A CA 1
ATOM 811 C C . ARG A 1 101 ? -7.449 4.582 -6.164 1 91.06 101 ARG A C 1
ATOM 813 O O . ARG A 1 101 ? -7.887 5.73 -6.258 1 91.06 101 ARG A O 1
ATOM 820 N N . PHE A 1 102 ? -6.195 4.324 -5.895 1 92.25 102 PHE A N 1
ATOM 821 C CA . PHE A 1 102 ? -5.258 5.414 -5.66 1 92.25 102 PHE A CA 1
ATOM 822 C C . PHE A 1 102 ? -3.854 5.027 -6.102 1 92.25 102 PHE A C 1
ATOM 824 O O . PHE A 1 102 ? -3.545 3.844 -6.246 1 92.25 102 PHE A O 1
ATOM 831 N N . LEU A 1 103 ? -3.078 6.004 -6.328 1 94.06 103 LEU A N 1
ATOM 832 C CA . LEU A 1 103 ? -1.708 5.797 -6.785 1 94.06 103 LEU A CA 1
ATOM 833 C C . LEU A 1 103 ? -0.748 5.695 -5.605 1 94.06 103 LEU A C 1
ATOM 835 O O . LEU A 1 103 ? -0.958 6.332 -4.57 1 94.06 103 LEU A O 1
ATOM 839 N N . CYS A 1 104 ? 0.226 4.895 -5.832 1 95.25 104 CYS A N 1
ATOM 840 C CA . CYS A 1 104 ? 1.34 4.785 -4.898 1 95.25 104 CYS A CA 1
ATOM 841 C C . CYS A 1 104 ? 2.674 4.953 -5.617 1 95.25 104 CYS A C 1
ATOM 843 O O . CYS A 1 104 ? 2.816 4.551 -6.773 1 95.25 104 CYS A O 1
ATOM 845 N N . GLN A 1 105 ? 3.523 5.566 -4.906 1 94 105 GLN A N 1
ATOM 846 C CA . GLN A 1 105 ? 4.895 5.738 -5.371 1 94 105 GLN A CA 1
ATOM 847 C C . GLN A 1 105 ? 5.867 4.895 -4.551 1 94 105 GLN A C 1
ATOM 849 O O . GLN A 1 105 ? 5.898 5 -3.32 1 94 105 GLN A O 1
ATOM 854 N N . ALA A 1 106 ? 6.703 4.109 -5.242 1 93.56 106 ALA A N 1
ATOM 855 C CA . ALA A 1 106 ? 7.57 3.152 -4.559 1 93.56 106 ALA A CA 1
ATOM 856 C C . ALA A 1 106 ? 8.531 3.863 -3.611 1 93.56 106 ALA A C 1
ATOM 858 O O . ALA A 1 106 ? 8.734 3.424 -2.477 1 93.56 106 ALA A O 1
ATOM 859 N N . SER A 1 107 ? 9.109 4.957 -4.012 1 92.94 107 SER A N 1
ATOM 860 C CA . SER A 1 107 ? 10.07 5.672 -3.184 1 92.94 107 SER A CA 1
ATOM 861 C C . SER A 1 107 ? 9.414 6.234 -1.927 1 92.94 107 SER A C 1
ATOM 863 O O . SER A 1 107 ? 10.016 6.246 -0.854 1 92.94 107 SER A O 1
ATOM 865 N N . SER A 1 108 ? 8.203 6.688 -2.08 1 94.12 108 SER A N 1
ATOM 866 C CA . SER A 1 108 ? 7.477 7.227 -0.934 1 94.12 108 SER A CA 1
ATOM 867 C C . SER A 1 108 ? 7.172 6.137 0.09 1 94.12 108 SER A C 1
ATOM 869 O O . SER A 1 108 ? 7.355 6.34 1.292 1 94.12 108 SER A O 1
ATOM 871 N N . LEU A 1 109 ? 6.746 5 -0.409 1 96.75 109 LEU A N 1
ATOM 872 C CA . LEU A 1 109 ? 6.441 3.893 0.491 1 96.75 109 LEU A CA 1
ATOM 873 C C . LEU A 1 109 ? 7.703 3.383 1.174 1 96.75 109 LEU A C 1
ATOM 875 O O . LEU A 1 109 ? 7.688 3.072 2.367 1 96.75 109 LEU A O 1
ATOM 879 N N . THR A 1 110 ? 8.758 3.322 0.414 1 94.44 110 THR A N 1
ATOM 880 C CA . THR A 1 110 ? 10.047 2.926 0.974 1 94.44 110 THR A CA 1
ATOM 881 C C . THR A 1 110 ? 10.492 3.904 2.059 1 94.44 110 THR A C 1
ATOM 883 O O . THR A 1 110 ? 10.922 3.49 3.139 1 94.44 110 THR A O 1
ATOM 886 N N . PHE A 1 111 ? 10.352 5.164 1.785 1 94.44 111 PHE A N 1
ATOM 887 C CA . PHE A 1 111 ? 10.711 6.223 2.725 1 94.44 111 PHE A CA 1
ATOM 888 C C . PHE A 1 111 ? 9.922 6.086 4.02 1 94.44 111 PHE A C 1
ATOM 890 O O . PHE A 1 111 ? 10.492 6.105 5.109 1 94.44 111 PHE A O 1
ATOM 897 N N . LEU A 1 112 ? 8.609 5.953 3.904 1 96.5 112 LEU A N 1
ATOM 898 C CA . LEU A 1 112 ? 7.75 5.816 5.074 1 96.5 112 LEU A CA 1
ATOM 899 C C . LEU A 1 112 ? 8.125 4.578 5.879 1 96.5 112 LEU A C 1
ATOM 901 O O . LEU A 1 112 ? 8.18 4.625 7.109 1 96.5 112 LEU A O 1
ATOM 905 N N . THR A 1 113 ? 8.406 3.512 5.176 1 95.75 113 THR A N 1
ATOM 906 C CA . THR A 1 113 ? 8.789 2.268 5.828 1 95.75 113 THR A CA 1
ATOM 907 C C . THR A 1 113 ? 10.094 2.447 6.605 1 95.75 113 THR A C 1
ATOM 909 O O . THR A 1 113 ? 10.219 1.981 7.738 1 95.75 113 THR A O 1
ATOM 912 N N . GLU A 1 114 ? 10.992 3.102 6.027 1 94.5 114 GLU A N 1
ATOM 913 C CA . GLU A 1 114 ? 12.297 3.328 6.652 1 94.5 114 GLU A CA 1
ATOM 914 C C . GLU A 1 114 ? 12.164 4.191 7.902 1 94.5 114 GLU A C 1
ATOM 916 O O . GLU A 1 114 ? 13.023 4.148 8.789 1 94.5 114 GLU A O 1
ATOM 921 N N . HIS A 1 115 ? 11.117 4.93 7.945 1 94.81 115 HIS A N 1
ATOM 922 C CA . HIS A 1 115 ? 10.906 5.801 9.102 1 94.81 115 HIS A CA 1
ATOM 923 C C . HIS A 1 115 ? 9.852 5.23 10.039 1 94.81 115 HIS A C 1
ATOM 925 O O . HIS A 1 115 ? 9.227 5.973 10.797 1 94.81 115 HIS A O 1
ATOM 931 N N . GLY A 1 116 ? 9.586 3.986 9.875 1 94.81 116 GLY A N 1
ATOM 932 C CA . GLY A 1 116 ? 8.828 3.262 10.883 1 94.81 116 GLY A CA 1
ATOM 933 C C . GLY A 1 116 ? 7.328 3.314 10.656 1 94.81 116 GLY A C 1
ATOM 934 O O . GLY A 1 116 ? 6.547 2.988 11.547 1 94.81 116 GLY A O 1
ATOM 935 N N . PHE A 1 117 ? 6.898 3.713 9.547 1 97.31 117 PHE A N 1
ATOM 936 C CA . PHE A 1 117 ? 5.469 3.721 9.258 1 97.31 117 PHE A CA 1
ATOM 937 C C . PHE A 1 117 ? 4.906 2.305 9.281 1 97.31 117 PHE A C 1
ATOM 939 O O . PHE A 1 117 ? 5.527 1.374 8.766 1 97.31 117 PHE A O 1
ATOM 946 N N . ASP A 1 118 ? 3.775 2.156 9.859 1 97.62 118 ASP A N 1
ATOM 947 C CA . ASP A 1 118 ? 3.139 0.849 9.992 1 97.62 118 ASP A CA 1
ATOM 948 C C . ASP A 1 118 ? 1.991 0.694 9 1 97.62 118 ASP A C 1
ATOM 950 O O . ASP A 1 118 ? 0.848 1.043 9.297 1 97.62 118 ASP A O 1
ATOM 954 N N . PHE A 1 119 ? 2.236 0.038 7.934 1 98.19 119 PHE A N 1
ATOM 955 C CA . PHE A 1 119 ? 1.245 -0.115 6.875 1 98.19 119 PHE A CA 1
ATOM 956 C C . PHE A 1 119 ? 0.199 -1.154 7.262 1 98.19 119 PHE A C 1
ATOM 958 O O . PHE A 1 119 ? -0.958 -1.063 6.844 1 98.19 119 PHE A O 1
ATOM 965 N N . ASN A 1 120 ? 0.595 -2.145 8.008 1 97.94 120 ASN A N 1
ATOM 966 C CA . ASN A 1 120 ? -0.396 -3.096 8.5 1 97.94 120 ASN A CA 1
ATOM 967 C C . ASN A 1 120 ? -1.453 -2.412 9.359 1 97.94 120 ASN A C 1
ATOM 969 O O . ASN A 1 120 ? -2.648 -2.67 9.211 1 97.94 120 ASN A O 1
ATOM 973 N N . LYS A 1 121 ? -0.976 -1.562 10.227 1 97.25 121 LYS A N 1
ATOM 974 C CA . LYS A 1 121 ? -1.899 -0.786 11.047 1 97.25 121 LYS A CA 1
ATOM 975 C C . LYS A 1 121 ? -2.795 0.098 10.188 1 97.25 121 LYS A C 1
ATOM 977 O O . LYS A 1 121 ? -4 0.187 10.422 1 97.25 121 LYS A O 1
ATOM 982 N N . LEU A 1 122 ? -2.227 0.713 9.195 1 97.81 122 LEU A N 1
ATOM 983 C CA . LEU A 1 122 ? -2.965 1.585 8.289 1 97.81 122 LEU A CA 1
ATOM 984 C C . LEU A 1 122 ? -4.125 0.836 7.637 1 97.81 122 LEU A C 1
ATOM 986 O O . LEU A 1 122 ? -5.277 1.262 7.738 1 97.81 122 LEU A O 1
ATOM 990 N N . PHE A 1 123 ? -3.84 -0.282 7.039 1 97 123 PHE A N 1
ATOM 991 C CA . PHE A 1 123 ? -4.848 -0.96 6.23 1 97 123 PHE A CA 1
ATOM 992 C C . PHE A 1 123 ? -5.852 -1.689 7.113 1 97 123 PHE A C 1
ATOM 994 O O . PHE A 1 123 ? -7.008 -1.864 6.73 1 97 123 PHE A O 1
ATOM 1001 N N . ARG A 1 124 ? -5.492 -2.023 8.258 1 95.81 124 ARG A N 1
ATOM 1002 C CA . ARG A 1 124 ? -6.379 -2.744 9.172 1 95.81 124 ARG A CA 1
ATOM 1003 C C . ARG A 1 124 ? -7.266 -1.779 9.953 1 95.81 124 ARG A C 1
ATOM 1005 O O . ARG A 1 124 ? -8.445 -2.057 10.18 1 95.81 124 ARG A O 1
ATOM 1012 N N . GLU A 1 125 ? -6.641 -0.646 10.328 1 96.06 125 GLU A N 1
ATOM 1013 C CA . GLU A 1 125 ? -7.305 0.174 11.336 1 96.06 125 GLU A CA 1
ATOM 1014 C C . GLU A 1 125 ? -7.492 1.606 10.852 1 96.06 125 GLU A C 1
ATOM 1016 O O . GLU A 1 125 ? -7.965 2.467 11.594 1 96.06 125 GLU A O 1
ATOM 1021 N N . GLY A 1 126 ? -7.152 1.911 9.688 1 95.31 126 GLY A N 1
ATOM 1022 C CA . GLY A 1 126 ? -7.328 3.264 9.18 1 95.31 126 GLY A CA 1
ATOM 1023 C C . GLY A 1 126 ? -8.773 3.73 9.211 1 95.31 126 GLY A C 1
ATOM 1024 O O . GLY A 1 126 ? -9.688 2.949 8.953 1 95.31 126 GLY A O 1
ATOM 1025 N N . ILE A 1 127 ? -8.906 4.938 9.523 1 91.75 127 ILE A N 1
ATOM 1026 C CA . ILE A 1 127 ? -10.234 5.543 9.531 1 91.75 127 ILE A CA 1
ATOM 1027 C C . ILE A 1 127 ? -10.734 5.703 8.102 1 91.75 127 ILE A C 1
ATOM 1029 O O . ILE A 1 127 ? -10.062 6.316 7.27 1 91.75 127 ILE A O 1
ATOM 1033 N N . SER A 1 128 ? -11.875 5.152 7.812 1 87.12 128 SER A N 1
ATOM 1034 C CA . SER A 1 128 ? -12.461 5.277 6.48 1 87.12 128 SER A CA 1
ATOM 1035 C C . SER A 1 128 ? -13.117 6.641 6.289 1 87.12 128 SER A C 1
ATOM 1037 O O . SER A 1 128 ? -13.633 7.223 7.242 1 87.12 128 SER A O 1
ATOM 1039 N N . TYR A 1 129 ? -13.047 7.102 5.125 1 78.12 129 TYR A N 1
ATOM 1040 C CA . TYR A 1 129 ? -13.68 8.383 4.816 1 78.12 129 TYR A CA 1
ATOM 1041 C C . TYR A 1 129 ? -14.289 8.367 3.418 1 78.12 129 TYR A C 1
ATOM 1043 O O . TYR A 1 129 ? -13.93 7.527 2.588 1 78.12 129 TYR A O 1
ATOM 1051 N N . LEU A 1 130 ? -15.359 9.062 3.281 1 67.62 130 LEU A N 1
ATOM 1052 C CA . LEU A 1 130 ? -16 9.242 1.987 1 67.62 130 LEU A CA 1
ATOM 1053 C C . LEU A 1 130 ? -15.758 10.648 1.45 1 67.62 130 LEU A C 1
ATOM 1055 O O . LEU A 1 130 ? -15.781 11.625 2.209 1 67.62 130 LEU A O 1
ATOM 1059 N N . THR A 1 131 ? -15.398 10.609 0.208 1 64.12 131 THR A N 1
ATOM 1060 C CA . THR A 1 131 ? -15.375 11.93 -0.411 1 64.12 131 THR A CA 1
ATOM 1061 C C . THR A 1 131 ? -16.797 12.469 -0.584 1 64.12 131 THR A C 1
ATOM 1063 O O . THR A 1 131 ? -17.766 11.719 -0.457 1 64.12 131 THR A O 1
ATOM 1066 N N . GLN A 1 132 ? -16.859 13.727 -0.706 1 59 132 GLN A N 1
ATOM 1067 C CA . GLN A 1 132 ? -18.172 14.305 -0.984 1 59 132 GLN A CA 1
ATOM 1068 C C . GLN A 1 132 ? -18.859 13.586 -2.145 1 59 132 GLN A C 1
ATOM 1070 O O . GLN A 1 132 ? -20.062 13.328 -2.096 1 59 132 GLN A O 1
ATOM 1075 N N . SER A 1 133 ? -18.031 13.32 -3.1 1 62.44 133 SER A N 1
ATOM 1076 C CA . SER A 1 133 ? -18.578 12.617 -4.254 1 62.44 133 SER A CA 1
ATOM 1077 C C . SER A 1 133 ? -19.109 11.242 -3.863 1 62.44 133 SER A C 1
ATOM 1079 O O . SER A 1 133 ? -20.156 10.812 -4.352 1 62.44 133 SER A O 1
ATOM 1081 N N . ASP A 1 134 ? -18.453 10.703 -3 1 64.38 134 ASP A N 1
ATOM 1082 C CA . ASP A 1 134 ? -18.875 9.391 -2.525 1 64.38 134 ASP A CA 1
ATOM 1083 C C . ASP A 1 134 ? -20.188 9.484 -1.745 1 64.38 134 ASP A C 1
ATOM 1085 O O . ASP A 1 134 ? -21.062 8.641 -1.901 1 64.38 134 ASP A O 1
ATOM 1089 N N . GLU A 1 135 ? -20.203 10.508 -0.944 1 64 135 GLU A N 1
ATOM 1090 C CA . GLU A 1 135 ? -21.391 10.719 -0.126 1 64 135 GLU A CA 1
ATOM 1091 C C . GLU A 1 135 ? -22.609 10.992 -0.994 1 64 135 GLU A C 1
ATOM 1093 O O . GLU A 1 135 ? -23.703 10.453 -0.736 1 64 135 GLU A O 1
ATOM 1098 N N . ASP A 1 136 ? -22.328 11.766 -1.985 1 64.31 136 ASP A N 1
ATOM 1099 C CA . ASP A 1 136 ? -23.406 12.086 -2.908 1 64.31 136 ASP A CA 1
ATOM 1100 C C . ASP A 1 136 ? -23.891 10.836 -3.641 1 64.31 136 ASP A C 1
ATOM 1102 O O . ASP A 1 136 ? -25.094 10.633 -3.799 1 64.31 136 ASP A O 1
ATOM 1106 N N . ASN A 1 137 ? -22.953 10.102 -4.035 1 62.94 137 ASN A N 1
ATOM 1107 C CA . ASN A 1 137 ? -23.297 8.859 -4.723 1 62.94 137 ASN A CA 1
ATOM 1108 C C . ASN A 1 137 ? -24.062 7.91 -3.816 1 62.94 137 ASN A C 1
ATOM 1110 O O . ASN A 1 137 ? -25.047 7.305 -4.242 1 62.94 137 ASN A O 1
ATOM 1114 N N . LEU A 1 138 ? -23.625 7.812 -2.65 1 59.62 138 LEU A N 1
ATOM 1115 C CA . LEU A 1 138 ? -24.281 6.93 -1.689 1 59.62 138 LEU A CA 1
ATOM 1116 C C . LEU A 1 138 ? -25.703 7.402 -1.398 1 59.62 138 LEU A C 1
ATOM 1118 O O . LEU A 1 138 ? -26.625 6.59 -1.289 1 59.62 138 LEU A O 1
ATOM 1122 N N . LYS A 1 139 ? -25.781 8.664 -1.208 1 62.88 139 LYS A N 1
ATOM 1123 C CA . LYS A 1 139 ? -27.109 9.234 -0.986 1 62.88 139 LYS A CA 1
ATOM 1124 C C . LYS A 1 139 ? -28.047 8.93 -2.158 1 62.88 139 LYS A C 1
ATOM 1126 O O . LYS A 1 139 ? -29.219 8.609 -1.958 1 62.88 139 LYS A O 1
ATOM 1131 N N . GLU A 1 140 ? -27.422 8.992 -3.348 1 63.72 140 GLU A N 1
ATOM 1132 C CA . GLU A 1 140 ? -28.203 8.719 -4.547 1 63.72 140 GLU A CA 1
ATOM 1133 C C . GLU A 1 140 ? -28.609 7.254 -4.617 1 63.72 140 GLU A C 1
ATOM 1135 O O . GLU A 1 140 ? -29.766 6.938 -4.949 1 63.72 140 GLU A O 1
ATOM 1140 N N . VAL A 1 141 ? -27.75 6.445 -4.348 1 59.69 141 VAL A N 1
ATOM 1141 C CA . VAL A 1 141 ? -28.016 5.012 -4.379 1 59.69 141 VAL A CA 1
ATOM 1142 C C . VAL A 1 141 ? -29.062 4.656 -3.324 1 59.69 141 VAL A C 1
ATOM 1144 O O . VAL A 1 141 ? -29.984 3.877 -3.59 1 59.69 141 VAL A O 1
ATOM 1147 N N . PHE A 1 142 ? -28.922 5.258 -2.188 1 60.53 142 PHE A N 1
ATOM 1148 C CA . PHE A 1 142 ? -29.859 5.031 -1.104 1 60.53 142 PHE A CA 1
ATOM 1149 C C . PHE A 1 142 ? -31.25 5.547 -1.479 1 60.53 142 PHE A C 1
ATOM 1151 O O . PHE A 1 142 ? -32.25 4.891 -1.21 1 60.53 142 PHE A O 1
ATOM 1158 N N . ALA A 1 143 ? -31.219 6.691 -2.033 1 65.25 143 ALA A N 1
ATOM 1159 C CA . ALA A 1 143 ? -32.5 7.266 -2.469 1 65.25 143 ALA A CA 1
ATOM 1160 C C . ALA A 1 143 ? -33.156 6.383 -3.516 1 65.25 143 ALA A C 1
ATOM 1162 O O . ALA A 1 143 ? -34.375 6.176 -3.477 1 65.25 143 ALA A O 1
ATOM 1163 N N . GLU A 1 144 ? -32.375 5.844 -4.391 1 63.38 144 GLU A N 1
ATOM 1164 C CA . GLU A 1 144 ? -32.906 4.973 -5.441 1 63.38 144 GLU A CA 1
ATOM 1165 C C . GLU A 1 144 ? -33.438 3.664 -4.859 1 63.38 144 GLU A C 1
ATOM 1167 O O . GLU A 1 144 ? -34.469 3.158 -5.301 1 63.38 144 GLU A O 1
ATOM 1172 N N . LYS A 1 145 ? -32.781 3.182 -3.959 1 59.84 145 LYS A N 1
ATOM 1173 C CA . LYS A 1 145 ? -33.219 1.954 -3.301 1 59.84 145 LYS A CA 1
ATOM 1174 C C . LYS A 1 145 ? -34.5 2.17 -2.539 1 59.84 145 LYS A C 1
ATOM 1176 O O . LYS A 1 145 ? -35.406 1.31 -2.549 1 59.84 145 LYS A O 1
ATOM 1181 N N . GLN A 1 146 ? -34.562 3.258 -1.829 1 62.66 146 GLN A N 1
ATOM 1182 C CA . GLN A 1 146 ? -35.781 3.602 -1.108 1 62.66 146 GLN A CA 1
ATOM 1183 C C . GLN A 1 146 ? -36.938 3.756 -2.066 1 62.66 146 GLN A C 1
ATOM 1185 O O . GLN A 1 146 ? -38.062 3.283 -1.782 1 62.66 146 GLN A O 1
ATOM 1190 N N . LYS A 1 147 ? -36.688 4.438 -3.123 1 64.5 147 LYS A N 1
ATOM 1191 C CA . LYS A 1 147 ? -37.719 4.59 -4.133 1 64.5 147 LYS A CA 1
ATOM 1192 C C . LYS A 1 147 ? -38.156 3.236 -4.684 1 64.5 147 LYS A C 1
ATOM 1194 O O . LYS A 1 147 ? -39.344 3.002 -4.895 1 64.5 147 LYS A O 1
ATOM 1199 N N . TRP A 1 148 ? -37.188 2.467 -4.992 1 59.62 148 TRP A N 1
ATOM 1200 C CA . TRP A 1 148 ? -37.469 1.127 -5.504 1 59.62 148 TRP A CA 1
ATOM 1201 C C . TRP A 1 148 ? -38.281 0.314 -4.5 1 59.62 148 TRP A C 1
ATOM 1203 O O . TRP A 1 148 ? -39.219 -0.377 -4.875 1 59.62 148 TRP A O 1
ATOM 1213 N N . LYS A 1 149 ? -37.938 0.407 -3.277 1 61.69 149 LYS A N 1
ATOM 1214 C CA . LYS A 1 149 ? -38.688 -0.27 -2.221 1 61.69 149 LYS A CA 1
ATOM 1215 C C . LYS A 1 149 ? -40.125 0.249 -2.139 1 61.69 149 LYS A C 1
ATOM 1217 O O . LYS A 1 149 ? -41.062 -0.527 -1.936 1 61.69 149 LYS A O 1
ATOM 1222 N N . GLU A 1 150 ? -40.188 1.536 -2.109 1 61.81 150 GLU A N 1
ATOM 1223 C CA . GLU A 1 150 ? -41.5 2.146 -2.029 1 61.81 150 GLU A CA 1
ATOM 1224 C C . GLU A 1 150 ? -42.375 1.759 -3.23 1 61.81 150 GLU A C 1
ATOM 1226 O O . GLU A 1 150 ? -43.562 1.529 -3.09 1 61.81 150 GLU A O 1
ATOM 1231 N N . ALA A 1 151 ? -41.75 1.691 -4.289 1 61.34 151 ALA A N 1
ATOM 1232 C CA . ALA A 1 151 ? -42.469 1.354 -5.516 1 61.34 151 ALA A CA 1
ATOM 1233 C C . ALA A 1 151 ? -42.844 -0.127 -5.547 1 61.34 151 ALA A C 1
ATOM 1235 O O . ALA A 1 151 ? -43.875 -0.505 -6.105 1 61.34 151 ALA A O 1
ATOM 1236 N N . ASN A 1 152 ? -41.906 -0.856 -5.168 1 49.44 152 ASN A N 1
ATOM 1237 C CA . ASN A 1 152 ? -42.156 -2.295 -5.152 1 49.44 152 ASN A CA 1
ATOM 1238 C C . ASN A 1 152 ? -42.75 -2.75 -3.824 1 49.44 152 ASN A C 1
ATOM 1240 O O . ASN A 1 152 ? -42.812 -3.947 -3.541 1 49.44 152 ASN A O 1
ATOM 1244 N N . ALA A 1 153 ? -42.844 -1.885 -2.943 1 51.06 153 ALA A N 1
ATOM 1245 C CA . ALA A 1 153 ? -43.469 -2.176 -1.655 1 51.06 153 ALA A CA 1
ATOM 1246 C C . ALA A 1 153 ? -44.844 -2.857 -1.843 1 51.06 153 ALA A C 1
ATOM 1248 O O . ALA A 1 153 ? -45.438 -3.293 -0.872 1 51.06 153 ALA A O 1
ATOM 1249 N N . SER A 1 154 ? -45.531 -2.643 -2.965 1 41.59 154 SER A N 1
ATOM 1250 C CA . SER A 1 154 ? -46.75 -3.43 -2.957 1 41.59 154 SER A CA 1
ATOM 1251 C C . SER A 1 154 ? -46.438 -4.918 -2.797 1 41.59 154 SER A C 1
ATOM 1253 O O . SER A 1 154 ? -47.281 -5.664 -2.268 1 41.59 154 SER A O 1
ATOM 1255 N N . THR A 1 155 ? -45.812 -5.66 -3.92 1 37.16 155 THR A N 1
ATOM 1256 C CA . THR A 1 155 ? -45.906 -7.117 -3.885 1 37.16 155 THR A CA 1
ATOM 1257 C C . THR A 1 155 ? -45 -7.688 -2.791 1 37.16 155 THR A C 1
ATOM 1259 O O . THR A 1 155 ? -45.438 -8.508 -1.985 1 37.16 155 THR A O 1
ATOM 1262 N N . THR A 1 156 ? -43.812 -8.625 -3.219 1 34.66 156 THR A N 1
ATOM 1263 C CA . THR A 1 156 ? -43.156 -9.727 -2.531 1 34.66 156 THR A CA 1
ATOM 1264 C C . THR A 1 156 ? -42.25 -9.211 -1.398 1 34.66 156 THR A C 1
ATOM 1266 O O . THR A 1 156 ? -41.719 -8.109 -1.481 1 34.66 156 THR A O 1
ATOM 1269 N N . ASN A 1 157 ? -42.281 -9.898 -0.129 1 35.91 157 ASN A N 1
ATOM 1270 C CA . ASN A 1 157 ? -41.562 -10.031 1.133 1 35.91 157 ASN A CA 1
ATOM 1271 C C . ASN A 1 157 ? -40.062 -9.938 0.93 1 35.91 157 ASN A C 1
ATOM 1273 O O . ASN A 1 157 ? -39.344 -10.922 1.13 1 35.91 157 ASN A O 1
ATOM 1277 N N . CYS A 1 158 ? -39.594 -9.586 -0.152 1 32.53 158 CYS A N 1
ATOM 1278 C CA . CYS A 1 158 ? -38.125 -9.758 -0.286 1 32.53 158 CYS A CA 1
ATOM 1279 C C . CYS A 1 158 ? -37.406 -9.07 0.856 1 32.53 158 CYS A C 1
ATOM 1281 O O . CYS A 1 158 ? -37.719 -7.934 1.214 1 32.53 158 CYS A O 1
ATOM 1283 N N . ALA A 1 159 ? -36.719 -9.914 1.702 1 33.19 159 ALA A N 1
ATOM 1284 C CA . ALA A 1 159 ? -35.844 -9.695 2.863 1 33.19 159 ALA A CA 1
ATOM 1285 C C . ALA A 1 159 ? -35 -8.438 2.689 1 33.19 159 ALA A C 1
ATOM 1287 O O . ALA A 1 159 ? -34.25 -8.328 1.727 1 33.19 159 ALA A O 1
ATOM 1288 N N . LYS A 1 160 ? -35.344 -7.359 3.273 1 34.66 160 LYS A N 1
ATOM 1289 C CA . LYS A 1 160 ? -34.656 -6.098 3.57 1 34.66 160 LYS A CA 1
ATOM 1290 C C . LYS A 1 160 ? -33.219 -6.336 4.016 1 34.66 160 LYS A C 1
ATOM 1292 O O . LYS A 1 160 ? -33 -6.883 5.094 1 34.66 160 LYS A O 1
ATOM 1297 N N . ILE A 1 161 ? -32.375 -6.836 3.15 1 31.34 161 ILE A N 1
ATOM 1298 C CA . ILE A 1 161 ? -31 -6.801 3.668 1 31.34 161 ILE A CA 1
ATOM 1299 C C . ILE A 1 161 ? -30.703 -5.41 4.223 1 31.34 161 ILE A C 1
ATOM 1301 O O . ILE A 1 161 ? -30.672 -4.43 3.475 1 31.34 161 ILE A O 1
ATOM 1305 N N . PRO A 1 162 ? -31.031 -5.066 5.449 1 31.53 162 PRO A N 1
ATOM 1306 C CA . PRO A 1 162 ? -30.688 -3.783 6.059 1 31.53 162 PRO A CA 1
ATOM 1307 C C . PRO A 1 162 ? -29.234 -3.396 5.809 1 31.53 162 PRO A C 1
ATOM 1309 O O . PRO A 1 162 ? -28.328 -4.207 6.031 1 31.53 162 PRO A O 1
ATOM 1312 N N . VAL A 1 163 ? -28.906 -2.787 4.816 1 34.78 163 VAL A N 1
ATOM 1313 C CA . VAL A 1 163 ? -27.625 -2.09 4.793 1 34.78 163 VAL A CA 1
ATOM 1314 C C . VAL A 1 163 ? -27.406 -1.384 6.129 1 34.78 163 VAL A C 1
ATOM 1316 O O . VAL A 1 163 ? -28.234 -0.593 6.57 1 34.78 163 VAL A O 1
ATOM 1319 N N . PRO A 1 164 ? -26.719 -1.942 7.047 1 36.12 164 PRO A N 1
ATOM 1320 C CA . PRO A 1 164 ? -26.609 -1.32 8.367 1 36.12 164 PRO A CA 1
ATOM 1321 C C . PRO A 1 164 ? -26.328 0.179 8.289 1 36.12 164 PRO A C 1
ATOM 1323 O O . PRO A 1 164 ? -25.359 0.597 7.633 1 36.12 164 PRO A O 1
ATOM 1326 N N . SER A 1 165 ? -27.234 1.082 8.391 1 40.66 165 SER A N 1
ATOM 1327 C CA . SER A 1 165 ? -27.297 2.525 8.594 1 40.66 165 SER A CA 1
ATOM 1328 C C . SER A 1 165 ? -26.156 3.016 9.469 1 40.66 165 SER A C 1
ATOM 1330 O O . SER A 1 165 ? -25.766 4.18 9.391 1 40.66 165 SER A O 1
ATOM 1332 N N . LYS A 1 166 ? -25.688 2.121 10.258 1 39.84 166 LYS A N 1
ATOM 1333 C CA . LYS A 1 166 ? -24.75 2.559 11.289 1 39.84 166 LYS A CA 1
ATOM 1334 C C . LYS A 1 166 ? -23.391 2.904 10.68 1 39.84 166 LYS A C 1
ATOM 1336 O O . LYS A 1 166 ? -22.719 3.824 11.148 1 39.84 166 LYS A O 1
ATOM 1341 N N . LEU A 1 167 ? -22.906 2.197 9.719 1 37.78 167 LEU A N 1
ATOM 1342 C CA . LEU A 1 167 ? -21.562 2.438 9.188 1 37.78 167 LEU A CA 1
ATOM 1343 C C . LEU A 1 167 ? -21.516 3.73 8.383 1 37.78 167 LEU A C 1
ATOM 1345 O O . LEU A 1 167 ? -20.562 4.492 8.469 1 37.78 167 LEU A O 1
ATOM 1349 N N . GLN A 1 168 ? -22.578 4.016 7.641 1 42.16 168 GLN A N 1
ATOM 1350 C CA . GLN A 1 168 ? -22.672 5.281 6.922 1 42.16 168 GLN A CA 1
ATOM 1351 C C . GLN A 1 168 ? -22.625 6.465 7.883 1 42.16 168 GLN A C 1
ATOM 1353 O O . GLN A 1 168 ? -21.969 7.469 7.605 1 42.16 168 GLN A O 1
ATOM 1358 N N . SER A 1 169 ? -23.219 6.227 8.945 1 45.34 169 SER A N 1
ATOM 1359 C CA . SER A 1 169 ? -23.328 7.324 9.906 1 45.34 169 SER A CA 1
ATOM 1360 C C . SER A 1 169 ? -21.984 7.648 10.531 1 45.34 169 SER A C 1
ATOM 1362 O O . SER A 1 169 ? -21.641 8.82 10.719 1 45.34 169 SER A O 1
ATOM 1364 N N . THR A 1 170 ? -21.266 6.625 10.609 1 43.16 170 THR A N 1
ATOM 1365 C CA . THR A 1 170 ? -20.016 6.867 11.305 1 43.16 170 THR A CA 1
ATOM 1366 C C . THR A 1 170 ? -19.016 7.57 10.398 1 43.16 170 THR A C 1
ATOM 1368 O O . THR A 1 170 ? -18.328 8.5 10.82 1 43.16 170 THR A O 1
ATOM 1371 N N . VAL A 1 171 ? -19.016 7.102 9.227 1 41.97 171 VAL A N 1
ATOM 1372 C CA . VAL A 1 171 ? -18.125 7.73 8.258 1 41.97 171 VAL A CA 1
ATOM 1373 C C . VAL A 1 171 ? -18.562 9.172 8.008 1 41.97 171 VAL A C 1
ATOM 1375 O O . VAL A 1 171 ? -17.734 10.086 8 1 41.97 171 VAL A O 1
ATOM 1378 N N . ASP A 1 172 ? -19.859 9.312 7.762 1 46.09 172 ASP A N 1
ATOM 1379 C CA . ASP A 1 172 ? -20.391 10.656 7.605 1 46.09 172 ASP A CA 1
ATOM 1380 C C . ASP A 1 172 ? -20.047 11.531 8.812 1 46.09 172 ASP A C 1
ATOM 1382 O O . ASP A 1 172 ? -19.719 12.703 8.664 1 46.09 172 ASP A O 1
ATOM 1386 N N . GLN A 1 173 ? -20.047 10.883 9.82 1 45.5 173 GLN A N 1
ATOM 1387 C CA . GLN A 1 173 ? -19.75 11.633 11.047 1 45.5 173 GLN A CA 1
ATOM 1388 C C . GLN A 1 173 ? -18.281 12 11.133 1 45.5 173 GLN A C 1
ATOM 1390 O O . GLN A 1 173 ? -17.938 13.117 11.523 1 45.5 173 GLN A O 1
ATOM 1395 N N . ALA A 1 174 ? -17.531 11.07 10.703 1 43.19 174 ALA A N 1
ATOM 1396 C CA . ALA A 1 174 ? -16.109 11.359 10.789 1 43.19 174 ALA A CA 1
ATOM 1397 C C . ALA A 1 174 ? -15.727 12.492 9.828 1 43.19 174 ALA A C 1
ATOM 1399 O O . ALA A 1 174 ? -15.016 13.422 10.211 1 43.19 174 ALA A O 1
ATOM 1400 N N . VAL A 1 175 ? -16.203 12.336 8.641 1 44.31 175 VAL A N 1
ATOM 1401 C CA . VAL A 1 175 ? -15.953 13.391 7.66 1 44.31 175 VAL A CA 1
ATOM 1402 C C . VAL A 1 175 ? -16.562 14.695 8.148 1 44.31 175 VAL A C 1
ATOM 1404 O O . VAL A 1 175 ? -15.938 15.758 8.078 1 44.31 175 VAL A O 1
ATOM 1407 N N . ASN A 1 176 ? -17.812 14.539 8.594 1 48.62 176 ASN A N 1
ATOM 1408 C CA . ASN A 1 176 ? -18.469 15.734 9.109 1 48.62 176 ASN A CA 1
ATOM 1409 C C . ASN A 1 176 ? -17.734 16.297 10.32 1 48.62 176 ASN A C 1
ATOM 1411 O O . ASN A 1 176 ? -17.625 17.516 10.469 1 48.62 176 ASN A O 1
ATOM 1415 N N . SER A 1 177 ? -17.281 15.391 10.961 1 47.03 177 SER A N 1
ATOM 1416 C CA . SER A 1 177 ? -16.547 15.836 12.148 1 47.03 177 SER A CA 1
ATOM 1417 C C . SER A 1 177 ? -15.25 16.516 11.766 1 47.03 177 SER A C 1
ATOM 1419 O O . SER A 1 177 ? -14.891 17.547 12.352 1 47.03 177 SER A O 1
ATOM 1421 N N . ILE A 1 178 ? -14.578 15.953 10.812 1 46.66 178 ILE A N 1
ATOM 1422 C CA . ILE A 1 178 ? -13.367 16.609 10.336 1 46.66 178 ILE A CA 1
ATOM 1423 C C . ILE A 1 178 ? -13.727 17.953 9.695 1 46.66 178 ILE A C 1
ATOM 1425 O O . ILE A 1 178 ? -13.047 18.953 9.922 1 46.66 178 ILE A O 1
ATOM 1429 N N . LYS A 1 179 ? -14.859 17.828 8.938 1 49.88 179 LYS A N 1
ATOM 1430 C CA . LYS A 1 179 ? -15.375 19.094 8.391 1 49.88 179 LYS A CA 1
ATOM 1431 C C . LYS A 1 179 ? -15.688 20.078 9.5 1 49.88 179 LYS A C 1
ATOM 1433 O O . LYS A 1 179 ? -15.391 21.281 9.375 1 49.88 179 LYS A O 1
ATOM 1438 N N . GLU A 1 180 ? -16.344 19.578 10.461 1 51.88 180 GLU A N 1
ATOM 1439 C CA . GLU A 1 180 ? -16.656 20.422 11.609 1 51.88 180 GLU A CA 1
ATOM 1440 C C . GLU A 1 180 ? -15.391 20.922 12.297 1 51.88 180 GLU A C 1
ATOM 1442 O O . GLU A 1 180 ? -15.352 22.062 12.773 1 51.88 180 GLU A O 1
ATOM 1447 N N . LEU A 1 181 ? -14.523 20.047 12.281 1 48.41 181 LEU A N 1
ATOM 1448 C CA . LEU A 1 181 ? -13.258 20.422 12.891 1 48.41 181 LEU A CA 1
ATOM 1449 C C . LEU A 1 181 ? -12.555 21.5 12.078 1 48.41 181 LEU A C 1
ATOM 1451 O O . LEU A 1 181 ? -11.914 22.406 12.633 1 48.41 181 LEU A O 1
ATOM 1455 N N . LEU A 1 182 ? -12.75 21.297 10.836 1 49.84 182 LEU A N 1
ATOM 1456 C CA . LEU A 1 182 ? -12.047 22.203 9.938 1 49.84 182 LEU A CA 1
ATOM 1457 C C . LEU A 1 182 ? -12.883 23.453 9.664 1 49.84 182 LEU A C 1
ATOM 1459 O O . LEU A 1 182 ? -12.352 24.484 9.266 1 49.84 182 LEU A O 1
ATOM 1463 N N . ARG A 1 183 ? -14.398 23.391 9.656 1 43.88 183 ARG A N 1
ATOM 1464 C CA . ARG A 1 183 ? -15.305 24.531 9.469 1 43.88 183 ARG A CA 1
ATOM 1465 C C . ARG A 1 183 ? -16.016 24.891 10.766 1 43.88 183 ARG A C 1
ATOM 1467 O O . ARG A 1 183 ? -17.172 24.516 10.969 1 43.88 183 ARG A O 1
ATOM 1474 N N . PRO A 1 184 ? -15.414 25.406 11.719 1 40.59 184 PRO A N 1
ATOM 1475 C CA . PRO A 1 184 ? -16.203 25.828 12.867 1 40.59 184 PRO A CA 1
ATOM 1476 C C . PRO A 1 184 ? -17.359 26.75 12.484 1 40.59 184 PRO A C 1
ATOM 1478 O O . PRO A 1 184 ? -17.328 27.391 11.422 1 40.59 184 PRO A O 1
ATOM 1481 N N . ASP A 1 185 ? -18.547 26.828 13.016 1 40.88 185 ASP A N 1
ATOM 1482 C CA . ASP A 1 185 ? -19.688 27.719 12.828 1 40.88 185 ASP A CA 1
ATOM 1483 C C . ASP A 1 185 ? -19.219 29.125 12.453 1 40.88 185 ASP A C 1
ATOM 1485 O O . ASP A 1 185 ? -18.359 29.703 13.117 1 40.88 185 ASP A O 1
ATOM 1489 N N . CYS A 1 186 ? -19.422 29.672 11.234 1 37.53 186 CYS A N 1
ATOM 1490 C CA . CYS A 1 186 ? -19.25 30.984 10.602 1 37.53 186 CYS A CA 1
ATOM 1491 C C . CYS A 1 186 ? -19.609 32.094 11.57 1 37.53 186 CYS A C 1
ATOM 1493 O O . CYS A 1 186 ? -19.531 33.281 11.219 1 37.53 186 CYS A O 1
ATOM 1495 N N . GLU A 1 187 ? -20.594 32.062 12.352 1 38.19 187 GLU A N 1
ATOM 1496 C CA . GLU A 1 187 ? -21.031 33.344 12.914 1 38.19 187 GLU A CA 1
ATOM 1497 C C . GLU A 1 187 ? -19.875 34.094 13.531 1 38.19 187 GLU A C 1
ATOM 1499 O O . GLU A 1 187 ? -19.812 35.312 13.438 1 38.19 187 GLU A O 1
ATOM 1504 N N . LYS A 1 188 ? -19.547 33.969 14.867 1 41.12 188 LYS A N 1
ATOM 1505 C CA . LYS A 1 188 ? -18.75 35 15.555 1 41.12 188 LYS A CA 1
ATOM 1506 C C . LYS A 1 188 ? -17.297 34.969 15.062 1 41.12 188 LYS A C 1
ATOM 1508 O O . LYS A 1 188 ? -16.688 36 14.875 1 41.12 188 LYS A O 1
ATOM 1513 N N . SER A 1 189 ? -16.344 33.969 15.664 1 42.06 189 SER A N 1
ATOM 1514 C CA . SER A 1 189 ? -14.945 34.031 16.109 1 42.06 189 SER A CA 1
ATOM 1515 C C . SER A 1 189 ? -13.992 33.938 14.922 1 42.06 189 SER A C 1
ATOM 1517 O O . SER A 1 189 ? -14.32 33.344 13.898 1 42.06 189 SER A O 1
ATOM 1519 N N . GLU A 1 190 ? -12.867 34.812 14.906 1 52.41 190 GLU A N 1
ATOM 1520 C CA . GLU A 1 190 ? -11.562 34.875 14.266 1 52.41 190 GLU A CA 1
ATOM 1521 C C . GLU A 1 190 ? -10.992 33.5 13.984 1 52.41 190 GLU A C 1
ATOM 1523 O O . GLU A 1 190 ? -11.031 32.625 14.852 1 52.41 190 GLU A O 1
ATOM 1528 N N . GLY A 1 191 ? -11.172 32.875 12.734 1 70.75 191 GLY A N 1
ATOM 1529 C CA . GLY A 1 191 ? -10.68 31.562 12.289 1 70.75 191 GLY A CA 1
ATOM 1530 C C . GLY A 1 191 ? -9.43 31.125 13.023 1 70.75 191 GLY A C 1
ATOM 1531 O O . GLY A 1 191 ? -8.594 31.953 13.406 1 70.75 191 GLY A O 1
ATOM 1532 N N . LYS A 1 192 ? -9.406 29.875 13.516 1 82.62 192 LYS A N 1
ATOM 1533 C CA . LYS A 1 192 ? -8.258 29.281 14.195 1 82.62 192 LYS A CA 1
ATOM 1534 C C . LYS A 1 192 ? -6.996 29.406 13.344 1 82.62 192 LYS A C 1
ATOM 1536 O O . LYS A 1 192 ? -7.035 29.203 12.133 1 82.62 192 LYS A O 1
ATOM 1541 N N . LEU A 1 193 ? -5.934 29.859 14.016 1 89.19 193 LEU A N 1
ATOM 1542 C CA . LEU A 1 193 ? -4.656 29.891 13.312 1 89.19 193 LEU A CA 1
ATOM 1543 C C . LEU A 1 193 ? -4.148 28.484 13.016 1 89.19 193 LEU A C 1
ATOM 1545 O O . LEU A 1 193 ? -4.008 27.672 13.93 1 89.19 193 LEU A O 1
ATOM 1549 N N . ILE A 1 194 ? -3.953 28.266 11.727 1 93.38 194 ILE A N 1
ATOM 1550 C CA . ILE A 1 194 ? -3.416 26.984 11.281 1 93.38 194 ILE A CA 1
ATOM 1551 C C . ILE A 1 194 ? -1.973 27.172 10.812 1 93.38 194 ILE A C 1
ATOM 1553 O O . ILE A 1 194 ? -1.68 28.062 10.008 1 93.38 194 ILE A O 1
ATOM 1557 N N . VAL A 1 195 ? -1.103 26.359 11.375 1 94.06 195 VAL A N 1
ATOM 1558 C CA . VAL A 1 195 ? 0.319 26.453 11.055 1 94.06 195 VAL A CA 1
ATOM 1559 C C . VAL A 1 195 ? 0.801 25.156 10.406 1 94.06 195 VAL A C 1
ATOM 1561 O O . VAL A 1 195 ? 0.415 24.062 10.828 1 94.06 195 VAL A O 1
ATOM 1564 N N . GLY A 1 196 ? 1.556 25.203 9.391 1 95.69 196 GLY A N 1
ATOM 1565 C CA . GLY A 1 196 ? 2.207 24.078 8.734 1 95.69 196 GLY A CA 1
ATOM 1566 C C . GLY A 1 196 ? 3.602 24.406 8.234 1 95.69 196 GLY A C 1
ATOM 1567 O O . GLY A 1 196 ? 4.059 25.531 8.359 1 95.69 196 GLY A O 1
ATOM 1568 N N . HIS A 1 197 ? 4.316 23.406 7.879 1 94.25 197 HIS A N 1
ATOM 1569 C CA . HIS A 1 197 ? 5.621 23.562 7.238 1 94.25 197 HIS A CA 1
ATOM 1570 C C . HIS A 1 197 ? 5.613 22.969 5.832 1 94.25 197 HIS A C 1
ATOM 1572 O O . HIS A 1 197 ? 5.508 21.75 5.664 1 94.25 197 HIS A O 1
ATOM 1578 N N . ASN A 1 198 ? 5.754 23.844 4.852 1 88.25 198 ASN A N 1
ATOM 1579 C CA . ASN A 1 198 ? 5.609 23.391 3.469 1 88.25 198 ASN A CA 1
ATOM 1580 C C . ASN A 1 198 ? 4.281 22.672 3.248 1 88.25 198 ASN A C 1
ATOM 1582 O O . ASN A 1 198 ? 4.258 21.547 2.75 1 88.25 198 ASN A O 1
ATOM 1586 N N . MET A 1 199 ? 3.217 23.453 3.525 1 89.06 199 MET A N 1
ATOM 1587 C CA . MET A 1 199 ? 1.978 22.719 3.77 1 89.06 199 MET A CA 1
ATOM 1588 C C . MET A 1 199 ? 1.054 22.797 2.559 1 89.06 199 MET A C 1
ATOM 1590 O O . MET A 1 199 ? -0.101 22.375 2.627 1 89.06 199 MET A O 1
ATOM 1594 N N . LEU A 1 200 ? 1.494 23.328 1.478 1 86.06 200 LEU A N 1
ATOM 1595 C CA . LEU A 1 200 ? 0.614 23.453 0.321 1 86.06 200 LEU A CA 1
ATOM 1596 C C . LEU A 1 200 ? 0.044 22.094 -0.074 1 86.06 200 LEU A C 1
ATOM 1598 O O . LEU A 1 200 ? -1.164 21.953 -0.281 1 86.06 200 LEU A O 1
ATOM 1602 N N . LEU A 1 201 ? 0.898 21.094 -0.211 1 88.06 201 LEU A N 1
ATOM 1603 C CA . LEU A 1 201 ? 0.447 19.75 -0.567 1 88.06 201 LEU A CA 1
ATOM 1604 C C . LEU A 1 201 ? -0.554 19.234 0.456 1 88.06 201 LEU A C 1
ATOM 1606 O O . LEU A 1 201 ? -1.571 18.641 0.088 1 88.06 201 LEU A O 1
ATOM 1610 N N . ASP A 1 202 ? -0.278 19.469 1.676 1 90.5 202 ASP A N 1
ATOM 1611 C CA . ASP A 1 202 ? -1.175 19.047 2.75 1 90.5 202 ASP A CA 1
ATOM 1612 C C . ASP A 1 202 ? -2.566 19.641 2.568 1 90.5 202 ASP A C 1
ATOM 1614 O O . ASP A 1 202 ? -3.568 18.938 2.629 1 90.5 202 ASP A O 1
ATOM 1618 N N . ILE A 1 203 ? -2.564 20.906 2.355 1 88.31 203 ILE A N 1
ATOM 1619 C CA . ILE A 1 203 ? -3.818 21.641 2.225 1 88.31 203 ILE A CA 1
ATOM 1620 C C . ILE A 1 203 ? -4.594 21.125 1.015 1 88.31 203 ILE A C 1
ATOM 1622 O O . ILE A 1 203 ? -5.809 20.922 1.087 1 88.31 203 ILE A O 1
ATOM 1626 N N . CYS A 1 204 ? -3.92 20.938 -0.035 1 88.75 204 CYS A N 1
ATOM 1627 C CA . CYS A 1 204 ? -4.562 20.422 -1.242 1 88.75 204 CYS A CA 1
ATOM 1628 C C . CYS A 1 204 ? -5.199 19.062 -0.991 1 88.75 204 CYS A C 1
ATOM 1630 O O . CYS A 1 204 ? -6.352 18.844 -1.366 1 88.75 204 CYS A O 1
ATOM 1632 N N . HIS A 1 205 ? -4.445 18.188 -0.366 1 87.56 205 HIS A N 1
ATOM 1633 C CA . HIS A 1 205 ? -4.945 16.844 -0.098 1 87.56 205 HIS A CA 1
ATOM 1634 C C . HIS A 1 205 ? -6.117 16.891 0.877 1 87.56 205 HIS A C 1
ATOM 1636 O O . HIS A 1 205 ? -7.102 16.172 0.695 1 87.56 205 HIS A O 1
ATOM 1642 N N . ILE A 1 206 ? -5.988 17.672 1.874 1 83.62 206 ILE A N 1
ATOM 1643 C CA . ILE A 1 206 ? -7.023 17.766 2.898 1 83.62 206 ILE A CA 1
ATOM 1644 C C . ILE A 1 206 ? -8.328 18.25 2.273 1 83.62 206 ILE A C 1
ATOM 1646 O O . ILE A 1 206 ? -9.391 17.656 2.494 1 83.62 206 ILE A O 1
ATOM 1650 N N . ILE A 1 207 ? -8.227 19.281 1.527 1 83.75 207 ILE A N 1
ATOM 1651 C CA . ILE A 1 207 ? -9.422 19.844 0.902 1 83.75 207 ILE A CA 1
ATOM 1652 C C . ILE A 1 207 ? -10.008 18.844 -0.087 1 83.75 207 ILE A C 1
ATOM 1654 O O . ILE A 1 207 ? -11.203 18.547 -0.043 1 83.75 207 ILE A O 1
ATOM 1658 N N . ASN A 1 208 ? -9.18 18.281 -0.899 1 83.62 208 ASN A N 1
ATOM 1659 C CA . ASN A 1 208 ? -9.633 17.375 -1.957 1 83.62 208 ASN A CA 1
ATOM 1660 C C . ASN A 1 208 ? -10.25 16.109 -1.385 1 83.62 208 ASN A C 1
ATOM 1662 O O . ASN A 1 208 ? -11.211 15.578 -1.938 1 83.62 208 ASN A O 1
ATOM 1666 N N . ALA A 1 209 ? -9.688 15.617 -0.389 1 77.44 209 ALA A N 1
ATOM 1667 C CA . ALA A 1 209 ? -10.109 14.336 0.173 1 77.44 209 ALA A CA 1
ATOM 1668 C C . ALA A 1 209 ? -11.352 14.5 1.045 1 77.44 209 ALA A C 1
ATOM 1670 O O . ALA A 1 209 ? -12.242 13.648 1.032 1 77.44 209 ALA A O 1
ATOM 1671 N N . PHE A 1 210 ? -11.414 15.555 1.77 1 76.12 210 PHE A N 1
ATOM 1672 C CA . PHE A 1 210 ? -12.383 15.57 2.854 1 76.12 210 PHE A CA 1
ATOM 1673 C C . PHE A 1 210 ? -13.453 16.625 2.607 1 76.12 210 PHE A C 1
ATOM 1675 O O . PHE A 1 210 ? -14.516 16.609 3.242 1 76.12 210 PHE A O 1
ATOM 1682 N N . LEU A 1 211 ? -13.156 17.531 1.827 1 75.31 211 LEU A N 1
ATOM 1683 C CA . LEU A 1 211 ? -14.102 18.625 1.689 1 75.31 211 LEU A CA 1
ATOM 1684 C C . LEU A 1 211 ? -14.695 18.656 0.284 1 75.31 211 LEU A C 1
ATOM 1686 O O . LEU A 1 211 ? -15.844 18.266 0.079 1 75.31 211 LEU A O 1
ATOM 1690 N N . ASP A 1 212 ? -13.945 19.203 -0.669 1 75.25 212 ASP A N 1
ATOM 1691 C CA . ASP A 1 212 ? -14.406 19.344 -2.049 1 75.25 212 ASP A CA 1
ATOM 1692 C C . ASP A 1 212 ? -13.258 19.141 -3.033 1 75.25 212 ASP A C 1
ATOM 1694 O O . ASP A 1 212 ? -12.094 19.391 -2.703 1 75.25 212 ASP A O 1
ATOM 1698 N N . PRO A 1 213 ? -13.734 18.688 -4.227 1 82.25 213 PRO A N 1
ATOM 1699 C CA . PRO A 1 213 ? -12.688 18.641 -5.25 1 82.25 213 PRO A CA 1
ATOM 1700 C C . PRO A 1 213 ? -12.031 20 -5.488 1 82.25 213 PRO A C 1
ATOM 1702 O O . PRO A 1 213 ? -12.711 21.031 -5.461 1 82.25 213 PRO A O 1
ATOM 1705 N N . LEU A 1 214 ? -10.766 19.969 -5.676 1 87.31 214 LEU A N 1
ATOM 1706 C CA . LEU A 1 214 ? -10.039 21.219 -5.91 1 87.31 214 LEU A CA 1
ATOM 1707 C C . LEU A 1 214 ? -10.445 21.844 -7.242 1 87.31 214 LEU A C 1
ATOM 1709 O O . LEU A 1 214 ? -10.633 21.125 -8.234 1 87.31 214 LEU A O 1
ATOM 1713 N N . PRO A 1 215 ? -10.633 23.125 -7.211 1 88.56 215 PRO A N 1
ATOM 1714 C CA . PRO A 1 215 ? -10.906 23.797 -8.484 1 88.56 215 PRO A CA 1
ATOM 1715 C C . PRO A 1 215 ? -9.711 23.766 -9.438 1 88.56 215 PRO A C 1
ATOM 1717 O O . PRO A 1 215 ? -8.578 23.531 -9.008 1 88.56 215 PRO A O 1
ATOM 1720 N N . SER A 1 216 ? -9.977 23.984 -10.742 1 88.06 216 SER A N 1
ATOM 1721 C CA . SER A 1 216 ? -8.906 23.984 -11.742 1 88.06 216 SER A CA 1
ATOM 1722 C C . SER A 1 216 ? -8.18 25.328 -11.758 1 88.06 216 SER A C 1
ATOM 1724 O O . SER A 1 216 ? -7.016 25.406 -12.156 1 88.06 216 SER A O 1
ATOM 1726 N N . ASP A 1 217 ? -8.836 26.328 -11.297 1 90.94 217 ASP A N 1
ATOM 1727 C CA . ASP A 1 217 ? -8.281 27.672 -11.328 1 90.94 217 ASP A CA 1
ATOM 1728 C C . ASP A 1 217 ? -7.582 28.016 -10.016 1 90.94 217 ASP A C 1
ATOM 1730 O O . ASP A 1 217 ? -8.148 27.828 -8.938 1 90.94 217 ASP A O 1
ATOM 1734 N N . TYR A 1 218 ? -6.375 28.594 -10.148 1 90.06 218 TYR A N 1
ATOM 1735 C CA . TYR A 1 218 ? -5.559 28.906 -8.984 1 90.06 218 TYR A CA 1
ATOM 1736 C C . TYR A 1 218 ? -6.223 29.969 -8.117 1 90.06 218 TYR A C 1
ATOM 1738 O O . TYR A 1 218 ? -6.16 29.906 -6.887 1 90.06 218 TYR A O 1
ATOM 1746 N N . HIS A 1 219 ? -6.793 30.938 -8.734 1 90.12 219 HIS A N 1
ATOM 1747 C CA . HIS A 1 219 ? -7.438 32 -7.969 1 90.12 219 HIS A CA 1
ATOM 1748 C C . HIS A 1 219 ? -8.633 31.469 -7.188 1 90.12 219 HIS A C 1
ATOM 1750 O O . HIS A 1 219 ? -8.852 31.844 -6.035 1 90.12 219 HIS A O 1
ATOM 1756 N N . GLU A 1 220 ? -9.367 30.656 -7.816 1 90.69 220 GLU A N 1
ATOM 1757 C CA . GLU A 1 220 ? -10.484 30 -7.133 1 90.69 220 GLU A CA 1
ATOM 1758 C C . GLU A 1 220 ? -9.992 29.156 -5.965 1 90.69 220 GLU A C 1
ATOM 1760 O O . GLU A 1 220 ? -10.625 29.109 -4.91 1 90.69 220 GLU A O 1
ATOM 1765 N N . PHE A 1 221 ? -8.883 28.531 -6.246 1 90.38 221 PHE A N 1
ATOM 1766 C CA . PHE A 1 221 ? -8.281 27.719 -5.191 1 90.38 221 PHE A CA 1
ATOM 1767 C C . PHE A 1 221 ? -7.887 28.594 -4.004 1 90.38 221 PHE A C 1
ATOM 1769 O O . PHE A 1 221 ? -8.18 28.234 -2.854 1 90.38 221 PHE A O 1
ATOM 1776 N N . LYS A 1 222 ? -7.238 29.672 -4.254 1 88.44 222 LYS A N 1
ATOM 1777 C CA . LYS A 1 222 ? -6.82 30.578 -3.191 1 88.44 222 LYS A CA 1
ATOM 1778 C C . LYS A 1 222 ? -8.016 31.062 -2.387 1 88.44 222 LYS A C 1
ATOM 1780 O O . LYS A 1 222 ? -7.957 31.141 -1.157 1 88.44 222 LYS A O 1
ATOM 1785 N N . GLU A 1 223 ? -9.039 31.375 -3.08 1 88.5 223 GLU A N 1
ATOM 1786 C CA . GLU A 1 223 ? -10.258 31.828 -2.42 1 88.5 223 GLU A CA 1
ATOM 1787 C C . GLU A 1 223 ? -10.836 30.734 -1.53 1 88.5 223 GLU A C 1
ATOM 1789 O O . GLU A 1 223 ? -11.281 31.016 -0.411 1 88.5 223 GLU A O 1
ATOM 1794 N N . MET A 1 224 ? -10.836 29.594 -2.074 1 87.88 224 MET A N 1
ATOM 1795 C CA . MET A 1 224 ? -11.336 28.453 -1.329 1 87.88 224 MET A CA 1
ATOM 1796 C C . MET A 1 224 ? -10.523 28.234 -0.055 1 87.88 224 MET A C 1
ATOM 1798 O O . MET A 1 224 ? -11.094 28.031 1.02 1 87.88 224 MET A O 1
ATOM 1802 N N . VAL A 1 225 ? -9.227 28.266 -0.198 1 86.5 225 VAL A N 1
ATOM 1803 C CA . VAL A 1 225 ? -8.336 28.062 0.94 1 86.5 225 VAL A CA 1
ATOM 1804 C C . VAL A 1 225 ? -8.578 29.141 1.988 1 86.5 225 VAL A C 1
ATOM 1806 O O . VAL A 1 225 ? -8.664 28.859 3.184 1 86.5 225 VAL A O 1
ATOM 1809 N N . HIS A 1 226 ? -8.695 30.359 1.561 1 85.5 226 HIS A N 1
ATOM 1810 C CA . HIS A 1 226 ? -8.898 31.484 2.471 1 85.5 226 HIS A CA 1
ATOM 1811 C C . HIS A 1 226 ? -10.234 31.375 3.193 1 85.5 226 HIS A C 1
ATOM 1813 O O . HIS A 1 226 ? -10.359 31.766 4.355 1 85.5 226 HIS A O 1
ATOM 1819 N N . ALA A 1 227 ? -11.156 30.922 2.486 1 83.12 227 ALA A N 1
ATOM 1820 C CA . ALA A 1 227 ? -12.484 30.766 3.082 1 83.12 227 ALA A CA 1
ATOM 1821 C C . ALA A 1 227 ? -12.477 29.656 4.133 1 83.12 227 ALA A C 1
ATOM 1823 O O . ALA A 1 227 ? -13.109 29.781 5.18 1 83.12 227 ALA A O 1
ATOM 1824 N N . LEU A 1 228 ? -11.758 28.625 3.852 1 81.69 228 LEU A N 1
ATOM 1825 C CA . LEU A 1 228 ? -11.727 27.453 4.727 1 81.69 228 LEU A CA 1
ATOM 1826 C C . LEU A 1 228 ? -10.758 27.672 5.887 1 81.69 228 LEU A C 1
ATOM 1828 O O . LEU A 1 228 ? -11 27.219 7 1 81.69 228 LEU A O 1
ATOM 1832 N N . PHE A 1 229 ? -9.68 28.312 5.496 1 84.5 229 PHE A N 1
ATOM 1833 C CA . PHE A 1 229 ? -8.602 28.562 6.445 1 84.5 229 PHE A CA 1
ATOM 1834 C C . PHE A 1 229 ? -8.18 30.031 6.418 1 84.5 229 PHE A C 1
ATOM 1836 O O . PHE A 1 229 ? -7.125 30.375 5.871 1 84.5 229 PHE A O 1
ATOM 1843 N N . PRO A 1 230 ? -8.906 30.891 7.129 1 83.06 230 PRO A N 1
ATOM 1844 C CA . PRO A 1 230 ? -8.648 32.312 7.051 1 83.06 230 PRO A CA 1
ATOM 1845 C C . PRO A 1 230 ? -7.297 32.719 7.656 1 83.06 230 PRO A C 1
ATOM 1847 O O . PRO A 1 230 ? -6.688 33.688 7.238 1 83.06 230 PRO A O 1
ATOM 1850 N N . ASN A 1 231 ? -6.812 32 8.656 1 86.25 231 ASN A N 1
ATOM 1851 C CA . ASN A 1 231 ? -5.531 32.281 9.297 1 86.25 231 ASN A CA 1
ATOM 1852 C C . ASN A 1 231 ? -4.555 31.109 9.109 1 86.25 231 ASN A C 1
ATOM 1854 O O . ASN A 1 231 ? -4.605 30.125 9.852 1 86.25 231 ASN A O 1
ATOM 1858 N N . LEU A 1 232 ? -3.717 31.25 8.055 1 89.12 232 LEU A N 1
ATOM 1859 C CA . LEU A 1 232 ? -2.771 30.203 7.691 1 89.12 232 LEU A CA 1
ATOM 1860 C C . LEU A 1 232 ? -1.341 30.734 7.703 1 89.12 232 LEU A C 1
ATOM 1862 O O . LEU A 1 232 ? -1.073 31.812 7.195 1 89.12 232 LEU A O 1
ATOM 1866 N N . VAL A 1 233 ? -0.472 29.984 8.336 1 88.44 233 VAL A N 1
ATOM 1867 C CA . VAL A 1 233 ? 0.941 30.359 8.344 1 88.44 233 VAL A CA 1
ATOM 1868 C C . VAL A 1 233 ? 1.786 29.156 7.926 1 88.44 233 VAL A C 1
ATOM 1870 O O . VAL A 1 233 ? 1.58 28.047 8.414 1 88.44 233 VAL A O 1
ATOM 1873 N N . ASP A 1 234 ? 2.643 29.312 7.016 1 90.94 234 ASP A N 1
ATOM 1874 C CA . ASP A 1 234 ? 3.646 28.328 6.625 1 90.94 234 ASP A CA 1
ATOM 1875 C C . ASP A 1 234 ? 5.023 28.703 7.176 1 90.94 234 ASP A C 1
ATOM 1877 O O . ASP A 1 234 ? 5.602 29.719 6.781 1 90.94 234 ASP A O 1
ATOM 1881 N N . THR A 1 235 ? 5.531 27.859 7.988 1 91.31 235 THR A N 1
ATOM 1882 C CA . THR A 1 235 ? 6.785 28.188 8.656 1 91.31 235 THR A CA 1
ATOM 1883 C C . THR A 1 235 ? 7.934 28.25 7.652 1 91.31 235 THR A C 1
ATOM 1885 O O . THR A 1 235 ? 8.906 28.984 7.867 1 91.31 235 THR A O 1
ATOM 1888 N N . LYS A 1 236 ? 7.82 27.438 6.586 1 87.69 236 LYS A N 1
ATOM 1889 C CA . LYS A 1 236 ? 8.844 27.562 5.551 1 87.69 236 LYS A CA 1
ATOM 1890 C C . LYS A 1 236 ? 8.867 28.969 4.969 1 87.69 236 LYS A C 1
ATOM 1892 O O . LYS A 1 236 ? 9.938 29.562 4.801 1 87.69 236 LYS A O 1
ATOM 1897 N N . PHE A 1 237 ? 7.742 29.531 4.656 1 82.75 237 PHE A N 1
ATOM 1898 C CA . PHE A 1 237 ? 7.645 30.891 4.133 1 82.75 237 PHE A CA 1
ATOM 1899 C C . PHE A 1 237 ? 8.125 31.906 5.16 1 82.75 237 PHE A C 1
ATOM 1901 O O . PHE A 1 237 ? 8.867 32.812 4.828 1 82.75 237 PHE A O 1
ATOM 1908 N N . MET A 1 238 ? 7.73 31.734 6.367 1 83.88 238 MET A N 1
ATOM 1909 C CA . MET A 1 238 ? 8.125 32.625 7.465 1 83.88 238 MET A CA 1
ATOM 1910 C C . MET A 1 238 ? 9.641 32.688 7.594 1 83.88 238 MET A C 1
ATOM 1912 O O . MET A 1 238 ? 10.211 33.75 7.758 1 83.88 238 MET A O 1
ATOM 1916 N N . CYS A 1 239 ? 10.258 31.578 7.441 1 87.56 239 CYS A N 1
ATOM 1917 C CA . CYS A 1 239 ? 11.695 31.484 7.652 1 87.56 239 CYS A CA 1
ATOM 1918 C C . CYS A 1 239 ? 12.461 31.984 6.43 1 87.56 239 CYS A C 1
ATOM 1920 O O . CYS A 1 239 ? 13.672 32.219 6.496 1 87.56 239 CYS A O 1
ATOM 1922 N N . SER A 1 240 ? 11.758 32.125 5.332 1 83.81 240 SER A N 1
ATOM 1923 C CA . SER A 1 240 ? 12.398 32.594 4.113 1 83.81 240 SER A CA 1
ATOM 1924 C C . SER A 1 240 ? 12.43 34.125 4.066 1 83.81 240 SER A C 1
ATOM 1926 O O . SER A 1 240 ? 13.078 34.719 3.197 1 83.81 240 SER A O 1
ATOM 1928 N N . GLU A 1 241 ? 11.812 34.781 5.008 1 82.12 241 GLU A N 1
ATOM 1929 C CA . GLU A 1 241 ? 11.734 36.25 5.062 1 82.12 241 GLU A CA 1
ATOM 1930 C C . GLU A 1 241 ? 12.68 36.812 6.113 1 82.12 241 GLU A C 1
ATOM 1932 O O . GLU A 1 241 ? 13.023 36.125 7.082 1 82.12 241 GLU A O 1
ATOM 1937 N N . GLU A 1 242 ? 13.109 38.031 5.789 1 82.81 242 GLU A N 1
ATOM 1938 C CA . GLU A 1 242 ? 13.922 38.719 6.785 1 82.81 242 GLU A CA 1
ATOM 1939 C C . GLU A 1 242 ? 13.125 38.969 8.062 1 82.81 242 GLU A C 1
ATOM 1941 O O . GLU A 1 242 ? 11.93 39.281 8.008 1 82.81 242 GLU A O 1
ATOM 1946 N N . PRO A 1 243 ? 13.789 38.844 9.234 1 83.94 243 PRO A N 1
ATOM 1947 C CA . PRO A 1 243 ? 15.203 38.594 9.523 1 83.94 243 PRO A CA 1
ATOM 1948 C C . PRO A 1 243 ? 15.531 37.125 9.703 1 83.94 243 PRO A C 1
ATOM 1950 O O . PRO A 1 243 ? 16.688 36.781 10 1 83.94 243 PRO A O 1
ATOM 1953 N N . LEU A 1 244 ? 14.625 36.25 9.484 1 85.62 244 LEU A N 1
ATOM 1954 C CA . LEU A 1 244 ? 14.797 34.844 9.82 1 85.62 244 LEU A CA 1
ATOM 1955 C C . LEU A 1 244 ? 15.609 34.125 8.75 1 85.62 244 LEU A C 1
ATOM 1957 O O . LEU A 1 244 ? 16.281 33.125 9.031 1 85.62 244 LEU A O 1
ATOM 1961 N N . ASN A 1 245 ? 15.57 34.594 7.512 1 86.12 245 ASN A N 1
ATOM 1962 C CA . ASN A 1 245 ? 16.203 33.938 6.383 1 86.12 245 ASN A CA 1
ATOM 1963 C C . ASN A 1 245 ? 17.703 33.812 6.578 1 86.12 245 ASN A C 1
ATOM 1965 O O . ASN A 1 245 ? 18.328 32.844 6.09 1 86.12 245 ASN A O 1
ATOM 1969 N N . ASP A 1 246 ? 18.312 34.688 7.332 1 86 246 ASP A N 1
ATOM 1970 C CA . ASP A 1 246 ? 19.734 34.688 7.594 1 86 246 ASP A CA 1
ATOM 1971 C C . ASP A 1 246 ? 20.094 33.625 8.633 1 86 246 ASP A C 1
ATOM 1973 O O . ASP A 1 246 ? 21.219 33.125 8.656 1 86 246 ASP A O 1
ATOM 1977 N N . LEU A 1 247 ? 19.156 33.312 9.391 1 87 247 LEU A N 1
ATOM 1978 C CA . LEU A 1 247 ? 19.406 32.438 10.531 1 87 247 LEU A CA 1
ATOM 1979 C C . LEU A 1 247 ? 19.047 31 10.211 1 87 247 LEU A C 1
ATOM 1981 O O . LEU A 1 247 ? 19.484 30.078 10.906 1 87 247 LEU A O 1
ATOM 1985 N N . VAL A 1 248 ? 18.156 30.781 9.195 1 84.69 248 VAL A N 1
ATOM 1986 C CA . VAL A 1 248 ? 17.656 29.453 8.875 1 84.69 248 VAL A CA 1
ATOM 1987 C C . VAL A 1 248 ? 18.188 29.016 7.504 1 84.69 248 VAL A C 1
ATOM 1989 O O . VAL A 1 248 ? 17.609 29.375 6.477 1 84.69 248 VAL A O 1
ATOM 1992 N N . PRO A 1 249 ? 19.141 28.125 7.418 1 80 249 PRO A N 1
ATOM 1993 C CA . PRO A 1 249 ? 19.797 27.797 6.156 1 80 249 PRO A CA 1
ATOM 1994 C C . PRO A 1 249 ? 19.047 26.734 5.359 1 80 249 PRO A C 1
ATOM 1996 O O . PRO A 1 249 ? 19.375 26.469 4.199 1 80 249 PRO A O 1
ATOM 1999 N N . SER A 1 250 ? 18 26.125 5.98 1 84.44 250 SER A N 1
ATOM 2000 C CA . SER A 1 250 ? 17.359 25 5.328 1 84.44 250 SER A CA 1
ATOM 2001 C C . SER A 1 250 ? 15.836 25.094 5.434 1 84.44 250 SER A C 1
ATOM 2003 O O . SER A 1 250 ? 15.305 25.594 6.426 1 84.44 250 SER A O 1
ATOM 2005 N N . THR A 1 251 ? 15.18 24.609 4.434 1 81.25 251 THR A N 1
ATOM 2006 C CA . THR A 1 251 ? 13.719 24.594 4.426 1 81.25 251 THR A CA 1
ATOM 2007 C C . THR A 1 251 ? 13.195 23.25 4.949 1 81.25 251 THR A C 1
ATOM 2009 O O . THR A 1 251 ? 11.977 23.047 5.016 1 81.25 251 THR A O 1
ATOM 2012 N N . VAL A 1 252 ? 14.086 22.391 5.309 1 88.31 252 VAL A N 1
ATOM 2013 C CA . VAL A 1 252 ? 13.703 21.078 5.836 1 88.31 252 VAL A CA 1
ATOM 2014 C C . VAL A 1 252 ? 13.312 21.219 7.309 1 88.31 252 VAL A C 1
ATOM 2016 O O . VAL A 1 252 ? 14.031 21.844 8.094 1 88.31 252 VAL A O 1
ATOM 2019 N N . LEU A 1 253 ? 12.258 20.656 7.625 1 93.12 253 LEU A N 1
ATOM 2020 C CA . LEU A 1 253 ? 11.688 20.797 8.961 1 93.12 253 LEU A CA 1
ATOM 2021 C C . LEU A 1 253 ? 12.688 20.344 10.023 1 93.12 253 LEU A C 1
ATOM 2023 O O . LEU A 1 253 ? 12.867 21.016 11.039 1 93.12 253 LEU A O 1
ATOM 2027 N N . GLU A 1 254 ? 13.305 19.203 9.758 1 92.5 254 GLU A N 1
ATOM 2028 C CA . GLU A 1 254 ? 14.289 18.688 10.711 1 92.5 254 GLU A CA 1
ATOM 2029 C C . GLU A 1 254 ? 15.414 19.688 10.945 1 92.5 254 GLU A C 1
ATOM 2031 O O . GLU A 1 254 ? 15.859 19.875 12.078 1 92.5 254 GLU A O 1
ATOM 2036 N N . HIS A 1 255 ? 15.852 20.281 9.914 1 92.88 255 HIS A N 1
ATOM 2037 C CA . HIS A 1 255 ? 16.922 21.281 10.016 1 92.88 255 HIS A CA 1
ATOM 2038 C C . HIS A 1 255 ? 16.453 22.5 10.781 1 92.88 255 HIS A C 1
ATOM 2040 O O . HIS A 1 255 ? 17.203 23.094 11.555 1 92.88 255 HIS A O 1
ATOM 2046 N N . LEU A 1 256 ? 15.25 22.922 10.492 1 93.75 256 LEU A N 1
ATOM 2047 C CA . LEU A 1 256 ? 14.68 24.047 11.234 1 93.75 256 LEU A CA 1
ATOM 2048 C C . LEU A 1 256 ? 14.617 23.734 12.727 1 93.75 256 LEU A C 1
ATOM 2050 O O . LEU A 1 256 ? 14.961 24.594 13.555 1 93.75 256 LEU A O 1
ATOM 2054 N N . LEU A 1 257 ? 14.188 22.531 13.086 1 94.38 257 LEU A N 1
ATOM 2055 C CA . LEU A 1 257 ? 14.133 22.109 14.477 1 94.38 257 LEU A CA 1
ATOM 2056 C C . LEU A 1 257 ? 15.508 22.188 15.125 1 94.38 257 LEU A C 1
ATOM 2058 O O . LEU A 1 257 ? 15.641 22.703 16.25 1 94.38 257 LEU A O 1
ATOM 2062 N N . ASN A 1 258 ? 16.484 21.703 14.391 1 93.75 258 ASN A N 1
ATOM 2063 C CA . ASN A 1 258 ? 17.859 21.766 14.898 1 93.75 258 ASN A CA 1
ATOM 2064 C C . ASN A 1 258 ? 18.312 23.203 15.094 1 93.75 258 ASN A C 1
ATOM 2066 O O . ASN A 1 258 ? 19.047 23.5 16.047 1 93.75 258 ASN A O 1
ATOM 2070 N N . THR A 1 259 ? 17.969 24.047 14.219 1 93.94 259 THR A N 1
ATOM 2071 C CA . THR A 1 259 ? 18.359 25.453 14.266 1 93.94 259 THR A CA 1
ATOM 2072 C C . THR A 1 259 ? 17.766 26.141 15.484 1 93.94 259 THR A C 1
ATOM 2074 O O . THR A 1 259 ? 18.469 26.844 16.203 1 93.94 259 THR A O 1
ATOM 2077 N N . VAL A 1 260 ? 16.531 25.891 15.773 1 94 260 VAL A N 1
ATOM 2078 C CA . VAL A 1 260 ? 15.844 26.641 16.828 1 94 260 VAL A CA 1
ATOM 2079 C C . VAL A 1 260 ? 16.25 26.094 18.188 1 94 260 VAL A C 1
ATOM 2081 O O . VAL A 1 260 ? 15.922 26.672 19.219 1 94 260 VAL A O 1
ATOM 2084 N N . HIS A 1 261 ? 16.922 24.984 18.156 1 93.44 261 HIS A N 1
ATOM 2085 C CA . HIS A 1 261 ? 17.484 24.438 19.391 1 93.44 261 HIS A CA 1
ATOM 2086 C C . HIS A 1 261 ? 18.719 25.219 19.828 1 93.44 261 HIS A C 1
ATOM 2088 O O . HIS A 1 261 ? 19.188 25.078 20.969 1 93.44 261 HIS A O 1
ATOM 2094 N N . LYS A 1 262 ? 19.188 26.078 18.938 1 93.31 262 LYS A N 1
ATOM 2095 C CA . LYS A 1 262 ? 20.406 26.844 19.219 1 93.31 262 LYS A CA 1
ATOM 2096 C C . LYS A 1 262 ? 20.094 28.328 19.391 1 93.31 262 LYS A C 1
ATOM 2098 O O . LYS A 1 262 ? 19.062 28.812 18.906 1 93.31 262 LYS A O 1
ATOM 2103 N N . ARG A 1 263 ? 21.062 29 20.125 1 92.75 263 ARG A N 1
ATOM 2104 C CA . ARG A 1 263 ? 20.953 30.453 20.234 1 92.75 263 ARG A CA 1
ATOM 2105 C C . ARG A 1 263 ? 20.969 31.109 18.859 1 92.75 263 ARG A C 1
ATOM 2107 O O . ARG A 1 263 ? 21.672 30.625 17.953 1 92.75 263 ARG A O 1
ATOM 2114 N N . PRO A 1 264 ? 20.203 32.156 18.609 1 93.62 264 PRO A N 1
ATOM 2115 C CA . PRO A 1 264 ? 19.531 33.031 19.578 1 93.62 264 PRO A CA 1
ATOM 2116 C C . PRO A 1 264 ? 18.094 32.594 19.859 1 93.62 264 PRO A C 1
ATOM 2118 O O . PRO A 1 264 ? 17.375 33.281 20.609 1 93.62 264 PRO A O 1
ATOM 2121 N N . PHE A 1 265 ? 17.703 31.469 19.359 1 93 265 PHE A N 1
ATOM 2122 C CA . PHE A 1 265 ? 16.328 31.016 19.562 1 93 265 PHE A CA 1
ATOM 2123 C C . PHE A 1 265 ? 16.172 30.375 20.938 1 93 265 PHE A C 1
ATOM 2125 O O . PHE A 1 265 ? 17.141 29.875 21.5 1 93 265 PHE A O 1
ATOM 2132 N N . ILE A 1 266 ? 14.977 30.562 21.484 1 91.06 266 ILE A N 1
ATOM 2133 C CA . ILE A 1 266 ? 14.625 29.938 22.75 1 91.06 266 ILE A CA 1
ATOM 2134 C C . ILE A 1 266 ? 13.398 29.047 22.562 1 91.06 266 ILE A C 1
ATOM 2136 O O . ILE A 1 266 ? 12.367 29.5 22.062 1 91.06 266 ILE A O 1
ATOM 2140 N N . LEU A 1 267 ? 13.516 27.828 22.984 1 92.38 267 LEU A N 1
ATOM 2141 C CA . LEU A 1 267 ? 12.414 26.875 22.844 1 92.38 267 LEU A CA 1
ATOM 2142 C C . LEU A 1 267 ? 11.281 27.219 23.812 1 92.38 267 LEU A C 1
ATOM 2144 O O . LEU A 1 267 ? 11.531 27.641 24.938 1 92.38 267 LEU A O 1
ATOM 2148 N N . PRO A 1 268 ? 10.094 27.031 23.297 1 90.56 268 PRO A N 1
ATOM 2149 C CA . PRO A 1 268 ? 8.969 27.219 24.219 1 90.56 268 PRO A CA 1
ATOM 2150 C C . PRO A 1 268 ? 8.922 26.156 25.312 1 90.56 268 PRO A C 1
ATOM 2152 O O . PRO A 1 268 ? 9.438 25.047 25.125 1 90.56 268 PRO A O 1
ATOM 2155 N N . GLU A 1 269 ? 8.328 26.516 26.406 1 88.94 269 GLU A N 1
ATOM 2156 C CA . GLU A 1 269 ? 8.102 25.547 27.469 1 88.94 269 GLU A CA 1
ATOM 2157 C C . GLU A 1 269 ? 6.762 24.828 27.281 1 88.94 269 GLU A C 1
ATOM 2159 O O . GLU A 1 269 ? 5.707 25.469 27.328 1 88.94 269 GLU A O 1
ATOM 2164 N N . ILE A 1 270 ? 6.777 23.578 27.047 1 88.94 270 ILE A N 1
ATOM 2165 C CA . ILE A 1 270 ? 5.566 22.781 26.891 1 88.94 270 ILE A CA 1
ATOM 2166 C C . ILE A 1 270 ? 5.242 22.062 28.203 1 88.94 270 ILE A C 1
ATOM 2168 O O . ILE A 1 270 ? 6.039 21.266 28.688 1 88.94 270 ILE A O 1
ATOM 2172 N N . ILE A 1 271 ? 4.113 22.453 28.781 1 81.56 271 ILE A N 1
ATOM 2173 C CA . ILE A 1 271 ? 3.697 21.906 30.078 1 81.56 271 ILE A CA 1
ATOM 2174 C C . ILE A 1 271 ? 2.895 20.625 29.859 1 81.56 271 ILE A C 1
ATOM 2176 O O . ILE A 1 271 ? 1.874 20.625 29.156 1 81.56 271 ILE A O 1
ATOM 2180 N N . ASN A 1 272 ? 3.4 19.516 29.641 1 66.5 272 ASN A N 1
ATOM 2181 C CA . ASN A 1 272 ? 2.77 18.25 29.297 1 66.5 272 ASN A CA 1
ATOM 2182 C C . ASN A 1 272 ? 1.813 17.781 30.391 1 66.5 272 ASN A C 1
ATOM 2184 O O . ASN A 1 272 ? 2.199 17.688 31.562 1 66.5 272 ASN A O 1
ATOM 2188 N N . GLY A 1 273 ? 0.562 18.219 30.344 1 55.38 273 GLY A N 1
ATOM 2189 C CA . GLY A 1 273 ? -0.32 17.594 31.312 1 55.38 273 GLY A CA 1
ATOM 2190 C C . GLY A 1 273 ? -0.253 16.078 31.281 1 55.38 273 GLY A C 1
ATOM 2191 O O . GLY A 1 273 ? 0.782 15.492 31.609 1 55.38 273 GLY A O 1
ATOM 2192 N N . GLU A 1 274 ? -1.236 15.5 30.562 1 55.03 274 GLU A N 1
ATOM 2193 C CA . GLU A 1 274 ? -1.361 14.055 30.453 1 55.03 274 GLU A CA 1
ATOM 2194 C C . GLU A 1 274 ? -0.438 13.492 29.375 1 55.03 274 GLU A C 1
ATOM 2196 O O . GLU A 1 274 ? -0.458 13.953 28.234 1 55.03 274 GLU A O 1
ATOM 2201 N N . GLU A 1 275 ? 0.598 12.758 29.734 1 58.19 275 GLU A N 1
ATOM 2202 C CA . GLU A 1 275 ? 1.711 12.188 28.984 1 58.19 275 GLU A CA 1
ATOM 2203 C C . GLU A 1 275 ? 1.228 11.523 27.688 1 58.19 275 GLU A C 1
ATOM 2205 O O . GLU A 1 275 ? 1.963 11.461 26.703 1 58.19 275 GLU A O 1
ATOM 2210 N N . LYS A 1 276 ? -0.072 11.305 27.453 1 65.19 276 LYS A N 1
ATOM 2211 C CA . LYS A 1 276 ? -0.433 10.398 26.359 1 65.19 276 LYS A CA 1
ATOM 2212 C C . LYS A 1 276 ? -0.657 11.156 25.062 1 65.19 276 LYS A C 1
ATOM 2214 O O . LYS A 1 276 ? -0.654 10.562 23.984 1 65.19 276 LYS A O 1
ATOM 2219 N N . CYS A 1 277 ? -0.577 12.438 25.031 1 72.31 277 CYS A N 1
ATOM 2220 C CA . CYS A 1 277 ? -0.957 13.102 23.797 1 72.31 277 CYS A CA 1
ATOM 2221 C C . CYS A 1 277 ? 0.046 14.195 23.438 1 72.31 277 CYS A C 1
ATOM 2223 O O . CYS A 1 277 ? -0.341 15.281 23 1 72.31 277 CYS A O 1
ATOM 2225 N N . THR A 1 278 ? 1.243 13.906 23.875 1 79.25 278 THR A N 1
ATOM 2226 C CA . THR A 1 278 ? 2.285 14.852 23.484 1 79.25 278 THR A CA 1
ATOM 2227 C C . THR A 1 278 ? 3.617 14.133 23.281 1 79.25 278 THR A C 1
ATOM 2229 O O . THR A 1 278 ? 3.686 12.906 23.344 1 79.25 278 THR A O 1
ATOM 2232 N N . PHE A 1 279 ? 4.562 14.938 22.766 1 86.25 279 PHE A N 1
ATOM 2233 C CA . PHE A 1 279 ? 5.895 14.391 22.531 1 86.25 279 PHE A CA 1
ATOM 2234 C C . PHE A 1 279 ? 6.93 15.109 23.391 1 86.25 279 PHE A C 1
ATOM 2236 O O . PHE A 1 279 ? 6.684 16.219 23.859 1 86.25 279 PHE A O 1
ATOM 2243 N N . ASN A 1 280 ? 7.879 14.352 23.688 1 80.75 280 ASN A N 1
ATOM 2244 C CA . ASN A 1 280 ? 9.055 14.898 24.344 1 80.75 280 ASN A CA 1
ATOM 2245 C C . ASN A 1 280 ? 10.234 15.023 23.375 1 80.75 280 ASN A C 1
ATOM 2247 O O . ASN A 1 280 ? 10.758 14.016 22.906 1 80.75 280 ASN A O 1
ATOM 2251 N N . LEU A 1 281 ? 10.672 16.25 23.141 1 83.69 281 LEU A N 1
ATOM 2252 C CA . LEU A 1 281 ? 11.688 16.516 22.125 1 83.69 281 LEU A CA 1
ATOM 2253 C C . LEU A 1 281 ? 12.992 15.82 22.469 1 83.69 281 LEU A C 1
ATOM 2255 O O . LEU A 1 281 ? 13.805 15.547 21.578 1 83.69 281 LEU A O 1
ATOM 2259 N N . ASN A 1 282 ? 13.305 15.578 23.703 1 78.44 282 ASN A N 1
ATOM 2260 C CA . ASN A 1 282 ? 14.547 14.953 24.125 1 78.44 282 ASN A CA 1
ATOM 2261 C C . ASN A 1 282 ? 14.477 13.43 24.031 1 78.44 282 ASN A C 1
ATOM 2263 O O . ASN A 1 282 ? 15.508 12.758 24 1 78.44 282 ASN A O 1
ATOM 2267 N N . LYS A 1 283 ? 13.273 12.93 23.969 1 79.94 283 LYS A N 1
ATOM 2268 C CA . LYS A 1 283 ? 13.109 11.477 24.031 1 79.94 283 LYS A CA 1
ATOM 2269 C C . LYS A 1 283 ? 12.578 10.938 22.703 1 79.94 283 LYS A C 1
ATOM 2271 O O . LYS A 1 283 ? 12.945 9.836 22.281 1 79.94 283 LYS A O 1
ATOM 2276 N N . ASP A 1 284 ? 11.82 11.781 22.172 1 82.06 284 ASP A N 1
ATOM 2277 C CA . ASP A 1 284 ? 11.109 11.297 20.984 1 82.06 284 ASP A CA 1
ATOM 2278 C C . ASP A 1 284 ? 11.773 11.812 19.703 1 82.06 284 ASP A C 1
ATOM 2280 O O . ASP A 1 284 ? 12.117 12.992 19.609 1 82.06 284 ASP A O 1
ATOM 2284 N N . ASN A 1 285 ? 12.102 10.883 18.719 1 84.06 285 ASN A N 1
ATOM 2285 C CA . ASN A 1 285 ? 12.516 11.219 17.359 1 84.06 285 ASN A CA 1
ATOM 2286 C C . ASN A 1 285 ? 11.758 10.398 16.328 1 84.06 285 ASN A C 1
ATOM 2288 O O . ASN A 1 285 ? 12.242 9.352 15.891 1 84.06 285 ASN A O 1
ATOM 2292 N N . LEU A 1 286 ? 10.641 10.977 16 1 90.56 286 LEU A N 1
ATOM 2293 C CA . LEU A 1 286 ? 9.75 10.266 15.094 1 90.56 286 LEU A CA 1
ATOM 2294 C C . LEU A 1 286 ? 9.539 11.062 13.812 1 90.56 286 LEU A C 1
ATOM 2296 O O . LEU A 1 286 ? 8.398 11.25 13.367 1 90.56 286 LEU A O 1
ATOM 2300 N N . LEU A 1 287 ? 10.648 11.5 13.305 1 90.69 287 LEU A N 1
ATOM 2301 C CA . LEU A 1 287 ? 10.555 12.273 12.07 1 90.69 287 LEU A CA 1
ATOM 2302 C C . LEU A 1 287 ? 9.781 11.508 11.008 1 90.69 287 LEU A C 1
ATOM 2304 O O . LEU A 1 287 ? 9.938 10.297 10.867 1 90.69 287 LEU A O 1
ATOM 2308 N N . HIS A 1 288 ? 8.914 12.227 10.32 1 91.5 288 HIS A N 1
ATOM 2309 C CA . HIS A 1 288 ? 8.094 11.719 9.227 1 91.5 288 HIS A CA 1
ATOM 2310 C C . HIS A 1 288 ? 6.902 10.93 9.758 1 91.5 288 HIS A C 1
ATOM 2312 O O . HIS A 1 288 ? 6.234 10.219 9 1 91.5 288 HIS A O 1
ATOM 2318 N N . HIS A 1 289 ? 6.77 10.945 10.984 1 94.31 289 HIS A N 1
ATOM 2319 C CA . HIS A 1 289 ? 5.484 10.711 11.641 1 94.31 289 HIS A CA 1
ATOM 2320 C C . HIS A 1 289 ? 4.633 11.977 11.641 1 94.31 289 HIS A C 1
ATOM 2322 O O . HIS A 1 289 ? 5.066 13.023 12.125 1 94.31 289 HIS A O 1
ATOM 2328 N N . ALA A 1 290 ? 3.465 11.914 11.062 1 96.5 290 ALA A N 1
ATOM 2329 C CA . ALA A 1 290 ? 2.693 13.133 10.812 1 96.5 290 ALA A CA 1
ATOM 2330 C C . ALA A 1 290 ? 2.406 13.875 12.117 1 96.5 290 ALA A C 1
ATOM 2332 O O . ALA A 1 290 ? 2.512 15.102 12.164 1 96.5 290 ALA A O 1
ATOM 2333 N N . GLY A 1 291 ? 2.045 13.148 13.164 1 96.19 291 GLY A N 1
ATOM 2334 C CA . GLY A 1 291 ? 1.804 13.781 14.453 1 96.19 291 GLY A CA 1
ATOM 2335 C C . GLY A 1 291 ? 3.027 14.484 15.016 1 96.19 291 GLY A C 1
ATOM 2336 O O . GLY A 1 291 ? 2.936 15.609 15.492 1 96.19 291 GLY A O 1
ATOM 2337 N N . TYR A 1 292 ? 4.117 13.82 14.984 1 96.19 292 TYR A N 1
ATOM 2338 C CA . TYR A 1 292 ? 5.359 14.398 15.492 1 96.19 292 TYR A CA 1
ATOM 2339 C C . TYR A 1 292 ? 5.785 15.602 14.664 1 96.19 292 TYR A C 1
ATOM 2341 O O . TYR A 1 292 ? 6.215 16.625 15.211 1 96.19 292 TYR A O 1
ATOM 2349 N N . ASP A 1 293 ? 5.699 15.453 13.336 1 96.94 293 ASP A N 1
ATOM 2350 C CA . ASP A 1 293 ? 6.066 16.562 12.461 1 96.94 293 ASP A CA 1
ATOM 2351 C C . ASP A 1 293 ? 5.172 17.766 12.703 1 96.94 293 ASP A C 1
ATOM 2353 O O . ASP A 1 293 ? 5.633 18.922 12.633 1 96.94 293 ASP A O 1
ATOM 2357 N N . ALA A 1 294 ? 3.889 17.531 12.969 1 96.88 294 ALA A N 1
ATOM 2358 C CA . ALA A 1 294 ? 2.992 18.625 13.344 1 96.88 294 ALA A CA 1
ATOM 2359 C C . ALA A 1 294 ? 3.438 19.281 14.656 1 96.88 294 ALA A C 1
ATOM 2361 O O . ALA A 1 294 ? 3.438 20.5 14.781 1 96.88 294 ALA A O 1
ATOM 2362 N N . PHE A 1 295 ? 3.801 18.469 15.617 1 96.25 295 PHE A N 1
ATOM 2363 C CA . PHE A 1 295 ? 4.262 18.938 16.922 1 96.25 295 PHE A CA 1
ATOM 2364 C C . PHE A 1 295 ? 5.516 19.797 16.766 1 96.25 295 PHE A C 1
ATOM 2366 O O . PHE A 1 295 ? 5.574 20.922 17.281 1 96.25 295 PHE A O 1
ATOM 2373 N N . ILE A 1 296 ? 6.484 19.266 16.047 1 96.62 296 ILE A N 1
ATOM 2374 C CA . ILE A 1 296 ? 7.742 20 15.93 1 96.62 296 ILE A CA 1
ATOM 2375 C C . ILE A 1 296 ? 7.523 21.266 15.109 1 96.62 296 ILE A C 1
ATOM 2377 O O . ILE A 1 296 ? 8.195 22.281 15.328 1 96.62 296 ILE A O 1
ATOM 2381 N N . THR A 1 297 ? 6.637 21.219 14.109 1 96.94 297 THR A N 1
ATOM 2382 C CA . THR A 1 297 ? 6.258 22.438 13.398 1 96.94 297 THR A CA 1
ATOM 2383 C C . THR A 1 297 ? 5.801 23.516 14.383 1 96.94 297 THR A C 1
ATOM 2385 O O . THR A 1 297 ? 6.188 24.672 14.266 1 96.94 297 THR A O 1
ATOM 2388 N N . GLY A 1 298 ? 4.992 23.125 15.375 1 95.88 298 GLY A N 1
ATOM 2389 C CA . GLY A 1 298 ? 4.555 24.047 16.406 1 95.88 298 GLY A CA 1
ATOM 2390 C C . GLY A 1 298 ? 5.695 24.594 17.234 1 95.88 298 GLY A C 1
ATOM 2391 O O . GLY A 1 298 ? 5.738 25.781 17.547 1 95.88 298 GLY A O 1
ATOM 2392 N N . ILE A 1 299 ? 6.578 23.75 17.578 1 95.12 299 ILE A N 1
ATOM 2393 C CA . ILE A 1 299 ? 7.746 24.141 18.359 1 95.12 299 ILE A CA 1
ATOM 2394 C C . ILE A 1 299 ? 8.555 25.172 17.594 1 95.12 299 ILE A C 1
ATOM 2396 O O . ILE A 1 299 ? 8.938 26.219 18.141 1 95.12 299 ILE A O 1
ATOM 2400 N N . CYS A 1 300 ? 8.789 24.891 16.328 1 95.06 300 CYS A N 1
ATOM 2401 C CA . CYS A 1 300 ? 9.555 25.797 15.484 1 95.06 300 CYS A CA 1
ATOM 2402 C C . CYS A 1 300 ? 8.828 27.125 15.32 1 95.06 300 CYS A C 1
ATOM 2404 O O . CYS A 1 300 ? 9.453 28.188 15.383 1 95.06 300 CYS A O 1
ATOM 2406 N N . PHE A 1 301 ? 7.566 27.094 15.094 1 94.19 301 PHE A N 1
ATOM 2407 C CA . PHE A 1 301 ? 6.754 28.297 14.938 1 94.19 301 PHE A CA 1
ATOM 2408 C C . PHE A 1 301 ? 6.859 29.172 16.172 1 94.19 301 PHE A C 1
ATOM 2410 O O . PHE A 1 301 ? 7.145 30.375 16.062 1 94.19 301 PHE A O 1
ATOM 2417 N N . LEU A 1 302 ? 6.715 28.594 17.375 1 93.19 302 LEU A N 1
ATOM 2418 C CA . LEU A 1 302 ? 6.746 29.328 18.625 1 93.19 302 LEU A CA 1
ATOM 2419 C C . LEU A 1 302 ? 8.133 29.906 18.891 1 93.19 302 LEU A C 1
ATOM 2421 O O . LEU A 1 302 ? 8.258 31.047 19.344 1 93.19 302 LEU A O 1
ATOM 2425 N N . SER A 1 303 ? 9.117 29.141 18.594 1 92.75 303 SER A N 1
ATOM 2426 C CA . SER A 1 303 ? 10.484 29.594 18.812 1 92.75 303 SER A CA 1
ATOM 2427 C C . SER A 1 303 ? 10.805 30.797 17.922 1 92.75 303 SER A C 1
ATOM 2429 O O . SER A 1 303 ? 11.414 31.766 18.391 1 92.75 303 SER A O 1
ATOM 2431 N N . THR A 1 304 ? 10.43 30.688 16.688 1 89.94 304 THR A N 1
ATOM 2432 C CA . THR A 1 304 ? 10.688 31.781 15.75 1 89.94 304 THR A CA 1
ATOM 2433 C C . THR A 1 304 ? 9.836 33 16.109 1 89.94 304 THR A C 1
ATOM 2435 O O . THR A 1 304 ? 10.305 34.125 16 1 89.94 304 THR A O 1
ATOM 2438 N N . LEU A 1 305 ? 8.617 32.781 16.469 1 87.12 305 LEU A N 1
ATOM 2439 C CA . LEU A 1 305 ? 7.723 33.875 16.859 1 87.12 305 LEU A CA 1
ATOM 2440 C C . LEU A 1 305 ? 8.289 34.625 18.062 1 87.12 305 LEU A C 1
ATOM 2442 O O . LEU A 1 305 ? 8.234 35.844 18.109 1 87.12 305 LEU A O 1
ATOM 2446 N N . HIS A 1 306 ? 8.82 33.844 19.031 1 86.94 306 HIS A N 1
ATOM 2447 C CA . HIS A 1 306 ? 9.398 34.469 20.219 1 86.94 306 HIS A CA 1
ATOM 2448 C C . HIS A 1 306 ? 10.641 35.281 19.875 1 86.94 306 HIS A C 1
ATOM 2450 O O . HIS A 1 306 ? 10.914 36.312 20.5 1 86.94 306 HIS A O 1
ATOM 2456 N N . TYR A 1 307 ? 11.367 34.812 18.938 1 86.5 307 TYR A N 1
ATOM 2457 C CA . TYR A 1 307 ? 12.547 35.562 18.484 1 86.5 307 TYR A CA 1
ATOM 2458 C C . TYR A 1 307 ? 12.148 36.875 17.828 1 86.5 307 TYR A C 1
ATOM 2460 O O . TYR A 1 307 ? 12.812 37.906 18.031 1 86.5 307 TYR A O 1
ATOM 2468 N N . LEU A 1 308 ? 11.094 36.906 17.016 1 82.81 308 LEU A N 1
ATOM 2469 C CA . LEU A 1 308 ? 10.641 38.094 16.297 1 82.81 308 LEU A CA 1
ATOM 2470 C C . LEU A 1 308 ? 10 39.094 17.25 1 82.81 308 LEU A C 1
ATOM 2472 O O . LEU A 1 308 ? 9.93 40.312 16.938 1 82.81 308 LEU A O 1
ATOM 2476 N N . GLY A 1 309 ? 9.438 38.688 18.375 1 74.81 309 GLY A N 1
ATOM 2477 C CA . GLY A 1 309 ? 8.789 39.562 19.328 1 74.81 309 GLY A CA 1
ATOM 2478 C C . GLY A 1 309 ? 9.648 39.875 20.531 1 74.81 309 GLY A C 1
ATOM 2479 O O . GLY A 1 309 ? 9.727 41 20.984 1 74.81 309 GLY A O 1
ATOM 2480 N N . MET B 1 1 ? 8.094 -21.469 2.223 1 90.94 1 MET B N 1
ATOM 2481 C CA . MET B 1 1 ? 9.188 -20.594 2.607 1 90.94 1 MET B CA 1
ATOM 2482 C C . MET B 1 1 ? 9.039 -19.219 1.953 1 90.94 1 MET B C 1
ATOM 2484 O O . MET B 1 1 ? 8.773 -19.125 0.753 1 90.94 1 MET B O 1
ATOM 2488 N N . ASP B 1 2 ? 9.25 -18.203 2.719 1 93.94 2 ASP B N 1
ATOM 2489 C CA . ASP B 1 2 ? 9.219 -16.844 2.193 1 93.94 2 ASP B CA 1
ATOM 2490 C C . ASP B 1 2 ? 10.555 -16.469 1.561 1 93.94 2 ASP B C 1
ATOM 2492 O O . ASP B 1 2 ? 11.617 -16.734 2.129 1 93.94 2 ASP B O 1
ATOM 2496 N N . VAL B 1 3 ? 10.469 -16 0.412 1 94.62 3 VAL B N 1
ATOM 2497 C CA . VAL B 1 3 ? 11.648 -15.508 -0.295 1 94.62 3 VAL B CA 1
ATOM 2498 C C . VAL B 1 3 ? 11.594 -13.977 -0.368 1 94.62 3 VAL B C 1
ATOM 2500 O O . VAL B 1 3 ? 10.625 -13.414 -0.885 1 94.62 3 VAL B O 1
ATOM 2503 N N . THR B 1 4 ? 12.555 -13.312 0.141 1 94.94 4 THR B N 1
ATOM 2504 C CA . THR B 1 4 ? 12.648 -11.859 0.22 1 94.94 4 THR B CA 1
ATOM 2505 C C . THR B 1 4 ? 13.992 -11.375 -0.326 1 94.94 4 THR B C 1
ATOM 2507 O O . THR B 1 4 ? 14.781 -12.172 -0.84 1 94.94 4 THR B O 1
ATOM 2510 N N . ASN B 1 5 ? 14.18 -10.062 -0.229 1 90.56 5 ASN B N 1
ATOM 2511 C CA . ASN B 1 5 ? 15.43 -9.516 -0.738 1 90.56 5 ASN B CA 1
ATOM 2512 C C . ASN B 1 5 ? 16.625 -9.961 0.107 1 90.56 5 ASN B C 1
ATOM 2514 O O . ASN B 1 5 ? 17.766 -9.922 -0.354 1 90.56 5 ASN B O 1
ATOM 2518 N N . SER B 1 6 ? 16.406 -10.484 1.245 1 91.5 6 SER B N 1
ATOM 2519 C CA . SER B 1 6 ? 17.484 -10.875 2.156 1 91.5 6 SER B CA 1
ATOM 2520 C C . SER B 1 6 ? 18 -12.273 1.838 1 91.5 6 SER B C 1
ATOM 2522 O O . SER B 1 6 ? 19.141 -12.602 2.127 1 91.5 6 SER B O 1
ATOM 2524 N N . ASN B 1 7 ? 17.141 -13.125 1.244 1 93.38 7 ASN B N 1
ATOM 2525 C CA . ASN B 1 7 ? 17.562 -14.508 1.077 1 93.38 7 ASN B CA 1
ATOM 2526 C C . ASN B 1 7 ? 17.438 -14.961 -0.376 1 93.38 7 ASN B C 1
ATOM 2528 O O . ASN B 1 7 ? 17.828 -16.078 -0.719 1 93.38 7 ASN B O 1
ATOM 2532 N N . PHE B 1 8 ? 17.016 -14.125 -1.216 1 91.38 8 PHE B N 1
ATOM 2533 C CA . PHE B 1 8 ? 16.734 -14.5 -2.596 1 91.38 8 PHE B CA 1
ATOM 2534 C C . PHE B 1 8 ? 18 -14.992 -3.293 1 91.38 8 PHE B C 1
ATOM 2536 O O . PHE B 1 8 ? 17.984 -16.047 -3.928 1 91.38 8 PHE B O 1
ATOM 2543 N N . LYS B 1 9 ? 19.016 -14.258 -3.168 1 86.25 9 LYS B N 1
ATOM 2544 C CA . LYS B 1 9 ? 20.266 -14.602 -3.846 1 86.25 9 LYS B CA 1
ATOM 2545 C C . LYS B 1 9 ? 20.781 -15.953 -3.383 1 86.25 9 LYS B C 1
ATOM 2547 O O . LYS B 1 9 ? 21.25 -16.766 -4.195 1 86.25 9 LYS B O 1
ATOM 2552 N N . GLU B 1 10 ? 20.719 -16.156 -2.182 1 91.06 10 GLU B N 1
ATOM 2553 C CA . GLU B 1 10 ? 21.203 -17.422 -1.606 1 91.06 10 GLU B CA 1
ATOM 2554 C C . GLU B 1 10 ? 20.312 -18.594 -2.031 1 91.06 10 GLU B C 1
ATOM 2556 O O . GLU B 1 10 ? 20.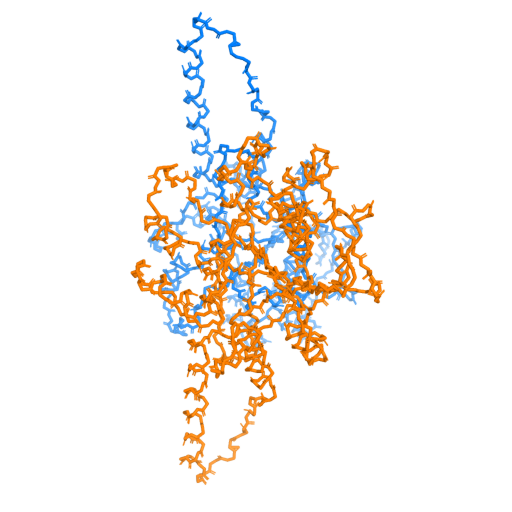812 -19.703 -2.242 1 91.06 10 GLU B O 1
ATOM 2561 N N . LEU B 1 11 ? 19.047 -18.359 -2.223 1 91.12 11 LEU B N 1
ATOM 2562 C CA . LEU B 1 11 ? 18.094 -19.422 -2.498 1 91.12 11 LEU B CA 1
ATOM 2563 C C . LEU B 1 11 ? 18 -19.688 -3.996 1 91.12 11 LEU B C 1
ATOM 2565 O O . LEU B 1 11 ? 17.484 -20.734 -4.414 1 91.12 11 LEU B O 1
ATOM 2569 N N . LEU B 1 12 ? 18.469 -18.812 -4.77 1 90.12 12 LEU B N 1
ATOM 2570 C CA . LEU B 1 12 ? 18.25 -18.844 -6.211 1 90.12 12 LEU B CA 1
ATOM 2571 C C . LEU B 1 12 ? 18.75 -20.156 -6.816 1 90.12 12 LEU B C 1
ATOM 2573 O O . LEU B 1 12 ? 18.031 -20.797 -7.578 1 90.12 12 LEU B O 1
ATOM 2577 N N . PRO B 1 13 ? 19.969 -20.625 -6.461 1 90 13 PRO B N 1
ATOM 2578 C CA . PRO B 1 13 ? 20.422 -21.891 -7.027 1 90 13 PRO B CA 1
ATOM 2579 C C . PRO B 1 13 ? 19.531 -23.062 -6.645 1 90 13 PRO B C 1
ATOM 2581 O O . PRO B 1 13 ? 19.234 -23.922 -7.48 1 90 13 PRO B O 1
ATOM 2584 N N . GLU B 1 14 ? 19.125 -23.047 -5.457 1 91.88 14 GLU B N 1
ATOM 2585 C CA . GLU B 1 14 ? 18.234 -24.109 -5.004 1 91.88 14 GLU B CA 1
ATOM 2586 C C . GLU B 1 14 ? 16.906 -24.062 -5.75 1 91.88 14 GLU B C 1
ATOM 2588 O O . GLU B 1 14 ? 16.391 -25.094 -6.176 1 91.88 14 GLU B O 1
ATOM 2593 N N . ILE B 1 15 ? 16.359 -22.906 -5.867 1 91.5 15 ILE B N 1
ATOM 2594 C CA . ILE B 1 15 ? 15.07 -22.719 -6.527 1 91.5 15 ILE B CA 1
ATOM 2595 C C . ILE B 1 15 ? 15.164 -23.188 -7.98 1 91.5 15 ILE B C 1
ATOM 2597 O O . ILE B 1 15 ? 14.273 -23.875 -8.477 1 91.5 15 ILE B O 1
ATOM 2601 N N . LYS B 1 16 ? 16.266 -22.859 -8.609 1 89.06 16 LYS B N 1
ATOM 2602 C CA . LYS B 1 16 ? 16.469 -23.281 -9.992 1 89.06 16 LYS B CA 1
ATOM 2603 C C . LYS B 1 16 ? 16.5 -24.797 -10.094 1 89.06 16 LYS B C 1
ATOM 2605 O O . LYS B 1 16 ? 15.891 -25.375 -11 1 89.06 16 LYS B O 1
ATOM 2610 N N . ASN B 1 17 ? 17.156 -25.391 -9.211 1 91.44 17 ASN B N 1
ATOM 2611 C CA . ASN B 1 17 ? 17.25 -26.844 -9.203 1 91.44 17 ASN B CA 1
ATOM 2612 C C . ASN B 1 17 ? 15.883 -27.484 -8.969 1 91.44 17 ASN B C 1
ATOM 2614 O O . ASN B 1 17 ? 15.555 -28.5 -9.594 1 91.44 17 ASN B O 1
ATOM 2618 N N . VAL B 1 18 ? 15.18 -26.891 -8.086 1 91 18 VAL B N 1
ATOM 2619 C CA . VAL B 1 18 ? 13.844 -27.391 -7.766 1 91 18 VAL B CA 1
ATOM 2620 C C . VAL B 1 18 ? 12.945 -27.297 -8.992 1 91 18 VAL B C 1
ATOM 2622 O O . VAL B 1 18 ? 12.227 -28.25 -9.32 1 91 18 VAL B O 1
ATOM 2625 N N . ILE B 1 19 ? 13.008 -26.203 -9.664 1 90.88 19 ILE B N 1
ATOM 2626 C CA . ILE B 1 19 ? 12.188 -25.984 -10.859 1 90.88 19 ILE B CA 1
ATOM 2627 C C . ILE B 1 19 ? 12.578 -26.984 -11.945 1 90.88 19 ILE B C 1
ATOM 2629 O O . ILE B 1 19 ? 11.711 -27.609 -12.555 1 90.88 19 ILE B O 1
ATOM 2633 N N . ASN B 1 20 ? 13.82 -27.234 -12.102 1 89.62 20 ASN B N 1
ATOM 2634 C CA . ASN B 1 20 ? 14.32 -28.109 -13.148 1 89.62 20 ASN B CA 1
ATOM 2635 C C . ASN B 1 20 ? 13.961 -29.578 -12.875 1 89.62 20 ASN B C 1
ATOM 2637 O O . ASN B 1 20 ? 13.695 -30.344 -13.805 1 89.62 20 ASN B O 1
ATOM 2641 N N . SER B 1 21 ? 13.914 -29.922 -11.664 1 90.75 21 SER B N 1
ATOM 2642 C CA . SER B 1 21 ? 13.68 -31.328 -11.297 1 90.75 21 SER B CA 1
ATOM 2643 C C . SER B 1 21 ? 12.195 -31.609 -11.148 1 90.75 21 SER B C 1
ATOM 2645 O O . SER B 1 21 ? 11.797 -32.781 -11 1 90.75 21 SER B O 1
ATOM 2647 N N . ALA B 1 22 ? 11.398 -30.594 -11.156 1 92.75 22 ALA B N 1
ATOM 2648 C CA . ALA B 1 22 ? 9.969 -30.75 -10.891 1 92.75 22 ALA B CA 1
ATOM 2649 C C . ALA B 1 22 ? 9.273 -31.422 -12.07 1 92.75 22 ALA B C 1
ATOM 2651 O O . ALA B 1 22 ? 9.664 -31.234 -13.227 1 92.75 22 ALA B O 1
ATOM 2652 N N . SER B 1 23 ? 8.25 -32.25 -11.742 1 92.38 23 SER B N 1
ATOM 2653 C CA . SER B 1 23 ? 7.363 -32.781 -12.773 1 92.38 23 SER B CA 1
ATOM 2654 C C . SER B 1 23 ? 6.461 -31.688 -13.336 1 92.38 23 SER B C 1
ATOM 2656 O O . SER B 1 23 ? 6.191 -31.656 -14.539 1 92.38 23 SER B O 1
ATOM 2658 N N . PHE B 1 24 ? 5.961 -30.844 -12.484 1 93.81 24 PHE B N 1
ATOM 2659 C CA . PHE B 1 24 ? 5.207 -29.672 -12.891 1 93.81 24 PHE B CA 1
ATOM 2660 C C . PHE B 1 24 ? 5.285 -28.578 -11.82 1 93.81 24 PHE B C 1
ATOM 2662 O O . PHE B 1 24 ? 5.691 -28.859 -10.688 1 93.81 24 PHE B O 1
ATOM 2669 N N . ILE B 1 25 ? 4.898 -27.344 -12.18 1 95.69 25 ILE B N 1
ATOM 2670 C CA . ILE B 1 25 ? 4.973 -26.188 -11.289 1 95.69 25 ILE B CA 1
ATOM 2671 C C . ILE B 1 25 ? 3.621 -25.484 -11.25 1 95.69 25 ILE B C 1
ATOM 2673 O O . ILE B 1 25 ? 2.955 -25.344 -12.281 1 95.69 25 ILE B O 1
ATOM 2677 N N . CYS B 1 26 ? 3.252 -25.062 -10.062 1 96.44 26 CYS B N 1
ATOM 2678 C CA . CYS B 1 26 ? 2.043 -24.266 -9.891 1 96.44 26 CYS B CA 1
ATOM 2679 C C . CYS B 1 26 ? 2.387 -22.844 -9.516 1 96.44 26 CYS B C 1
ATOM 2681 O O . CYS B 1 26 ? 3.312 -22.594 -8.734 1 96.44 26 CYS B O 1
ATOM 2683 N N . LEU B 1 27 ? 1.615 -21.938 -10.031 1 95.69 27 LEU B N 1
ATOM 2684 C CA . LEU B 1 27 ? 1.858 -20.516 -9.781 1 95.69 27 LEU B CA 1
ATOM 2685 C C . LEU B 1 27 ? 0.597 -19.828 -9.273 1 95.69 27 LEU B C 1
ATOM 2687 O O . LEU B 1 27 ? -0.517 -20.219 -9.625 1 95.69 27 LEU B O 1
ATOM 2691 N N . ASP B 1 28 ? 0.765 -18.844 -8.492 1 96.38 28 ASP B N 1
ATOM 2692 C CA . ASP B 1 28 ? -0.297 -17.969 -8.008 1 96.38 28 ASP B CA 1
ATOM 2693 C C . ASP B 1 28 ? 0.26 -16.609 -7.594 1 96.38 28 ASP B C 1
ATOM 2695 O O . ASP B 1 28 ? 1.416 -16.516 -7.176 1 96.38 28 ASP B O 1
ATOM 2699 N N . GLY B 1 29 ? -0.549 -15.547 -7.762 1 95.44 29 GLY B N 1
ATOM 2700 C CA . GLY B 1 29 ? -0.088 -14.219 -7.395 1 95.44 29 GLY B CA 1
ATOM 2701 C C . GLY B 1 29 ? -1.113 -13.43 -6.602 1 95.44 29 GLY B C 1
ATOM 2702 O O . GLY B 1 29 ? -2.316 -13.672 -6.719 1 95.44 29 GLY B O 1
ATOM 2703 N N . GLU B 1 30 ? -0.64 -12.539 -5.773 1 96.62 30 GLU B N 1
ATOM 2704 C CA . GLU B 1 30 ? -1.443 -11.516 -5.113 1 96.62 30 GLU B CA 1
ATOM 2705 C C . GLU B 1 30 ? -1.11 -10.125 -5.648 1 96.62 30 GLU B C 1
ATOM 2707 O O . GLU B 1 30 ? 0.055 -9.812 -5.902 1 96.62 30 GLU B O 1
ATOM 2712 N N . PHE B 1 31 ? -2.145 -9.32 -5.785 1 95.25 31 PHE B N 1
ATOM 2713 C CA . PHE B 1 31 ? -2.006 -8.047 -6.48 1 95.25 31 PHE B CA 1
ATOM 2714 C C . PHE B 1 31 ? -2.586 -6.906 -5.648 1 95.25 31 PHE B C 1
ATOM 2716 O O . PHE B 1 31 ? -3.396 -7.137 -4.754 1 95.25 31 PHE B O 1
ATOM 2723 N N . THR B 1 32 ? -2.176 -5.637 -5.949 1 96.19 32 THR B N 1
ATOM 2724 C CA . THR B 1 32 ? -2.668 -4.473 -5.223 1 96.19 32 THR B CA 1
ATOM 2725 C C . THR B 1 32 ? -4.074 -4.098 -5.684 1 96.19 32 THR B C 1
ATOM 2727 O O . THR B 1 32 ? -4.691 -3.184 -5.137 1 96.19 32 THR B O 1
ATOM 2730 N N . GLY B 1 33 ? -4.551 -4.711 -6.645 1 93.38 33 GLY B N 1
ATOM 2731 C CA . GLY B 1 33 ? -5.891 -4.512 -7.168 1 93.38 33 GLY B CA 1
ATOM 2732 C C . GLY B 1 33 ? -6.254 -5.484 -8.273 1 93.38 33 GLY B C 1
ATOM 2733 O O . GLY B 1 33 ? -5.383 -6.18 -8.805 1 93.38 33 GLY B O 1
ATOM 2734 N N . LEU B 1 34 ? -7.562 -5.527 -8.406 1 83.81 34 LEU B N 1
ATOM 2735 C CA . LEU B 1 34 ? -8.094 -6.367 -9.477 1 83.81 34 LEU B CA 1
ATOM 2736 C C . LEU B 1 34 ? -8.922 -5.543 -10.453 1 83.81 34 LEU B C 1
ATOM 2738 O O . LEU B 1 34 ? -9.445 -4.484 -10.094 1 83.81 34 LEU B O 1
ATOM 2742 N N . SER B 1 35 ? -8.523 -5.367 -11.719 1 68.5 35 SER B N 1
ATOM 2743 C CA . SER B 1 35 ? -9.312 -4.578 -12.656 1 68.5 35 SER B CA 1
ATOM 2744 C C . SER B 1 35 ? -10.805 -4.762 -12.414 1 68.5 35 SER B C 1
ATOM 2746 O O . SER B 1 35 ? -11.242 -5.82 -11.945 1 68.5 35 SER B O 1
ATOM 2748 N N . ASN B 1 36 ? -11.68 -3.549 -11.953 1 55.19 36 ASN B N 1
ATOM 2749 C CA . ASN B 1 36 ? -13.141 -3.592 -11.93 1 55.19 36 ASN B CA 1
ATOM 2750 C C . ASN B 1 36 ? -13.703 -4.375 -13.109 1 55.19 36 ASN B C 1
ATOM 2752 O O . ASN B 1 36 ? -14.211 -3.789 -14.062 1 55.19 36 ASN B O 1
ATOM 2756 N N . ALA B 1 37 ? -13.047 -5.312 -13.5 1 49.03 37 ALA B N 1
ATOM 2757 C CA . ALA B 1 37 ? -13.727 -6.129 -14.5 1 49.03 37 ALA B CA 1
ATOM 2758 C C . ALA B 1 37 ? -15.18 -6.391 -14.102 1 49.03 37 ALA B C 1
ATOM 2760 O O . ALA B 1 37 ? -15.859 -7.203 -14.727 1 49.03 37 ALA B O 1
ATOM 2761 N N . ASP B 1 38 ? -15.461 -6.09 -12.953 1 49.72 38 ASP B N 1
ATOM 2762 C CA . ASP B 1 38 ? -16.859 -6.371 -12.625 1 49.72 38 ASP B CA 1
ATOM 2763 C C . ASP B 1 38 ? -17.781 -6.008 -13.789 1 49.72 38 ASP B C 1
ATOM 2765 O O . ASP B 1 38 ? -18.875 -6.566 -13.922 1 49.72 38 ASP B O 1
ATOM 2769 N N . ASN B 1 39 ? -17.328 -4.91 -14.484 1 50.09 39 ASN B N 1
ATOM 2770 C CA . ASN B 1 39 ? -18.266 -4.703 -15.594 1 50.09 39 ASN B CA 1
ATOM 2771 C C . ASN B 1 39 ? -17.938 -5.613 -16.766 1 50.09 39 ASN B C 1
ATOM 2773 O O . ASN B 1 39 ? -18.312 -5.324 -17.906 1 50.09 39 ASN B O 1
ATOM 2777 N N . ILE B 1 40 ? -16.938 -6.41 -16.562 1 50.28 40 ILE B N 1
ATOM 2778 C CA . ILE B 1 40 ? -16.781 -7.293 -17.719 1 50.28 40 ILE B CA 1
ATOM 2779 C C . ILE B 1 40 ? -17.984 -8.211 -17.828 1 50.28 40 ILE B C 1
ATOM 2781 O O . ILE B 1 40 ? -18.25 -9.016 -16.922 1 50.28 40 ILE B O 1
ATOM 2785 N N . ALA B 1 41 ? -18.734 -7.867 -18.594 1 50.91 41 ALA B N 1
ATOM 2786 C CA . ALA B 1 41 ? -19.953 -8.602 -18.922 1 50.91 41 ALA B CA 1
ATOM 2787 C C . ALA B 1 41 ? -19.688 -10.109 -18.969 1 50.91 41 ALA B C 1
ATOM 2789 O O . ALA B 1 41 ? -18.688 -10.547 -19.547 1 50.91 41 ALA B O 1
ATOM 2790 N N . SER B 1 42 ? -20.141 -10.898 -18.047 1 54.22 42 SER B N 1
ATOM 2791 C CA . SER B 1 42 ? -20.125 -12.352 -18.016 1 54.22 42 SER B CA 1
ATOM 2792 C C . SER B 1 42 ? -19.984 -12.93 -19.422 1 54.22 42 SER B C 1
ATOM 2794 O O . SER B 1 42 ? -19.547 -14.07 -19.594 1 54.22 42 SER B O 1
ATOM 2796 N N . PHE B 1 43 ? -20.266 -12.07 -20.391 1 59.84 43 PHE B N 1
ATOM 2797 C CA . PHE B 1 43 ? -20.312 -12.609 -21.75 1 59.84 43 PHE B CA 1
ATOM 2798 C C . PHE B 1 43 ? -19.141 -12.117 -22.578 1 59.84 43 PHE B C 1
ATOM 2800 O O . PHE B 1 43 ? -19.156 -12.195 -23.812 1 59.84 43 PHE B O 1
ATOM 2807 N N . ALA B 1 44 ? -18.203 -11.742 -21.828 1 67.38 44 ALA B N 1
ATOM 2808 C CA . ALA B 1 44 ? -17.125 -11.203 -22.656 1 67.38 44 ALA B CA 1
ATOM 2809 C C . ALA B 1 44 ? -16.312 -12.32 -23.281 1 67.38 44 ALA B C 1
ATOM 2811 O O . ALA B 1 44 ? -16.109 -13.375 -22.672 1 67.38 44 ALA B O 1
ATOM 2812 N N . THR B 1 45 ? -16.031 -12.141 -24.625 1 77.56 45 THR B N 1
ATOM 2813 C CA . THR B 1 45 ? -15.094 -13.039 -25.297 1 77.56 45 THR B CA 1
ATOM 2814 C C . THR B 1 45 ? -13.711 -12.961 -24.656 1 77.56 45 THR B C 1
ATOM 2816 O O . THR B 1 45 ? -13.398 -11.992 -23.953 1 77.56 45 THR B O 1
ATOM 2819 N N . PRO B 1 46 ? -12.945 -14 -24.781 1 76.81 46 PRO B N 1
ATOM 2820 C CA . PRO B 1 46 ? -11.578 -13.977 -24.25 1 76.81 46 PRO B CA 1
ATOM 2821 C C . PRO B 1 46 ? -10.781 -12.758 -24.703 1 76.81 46 PRO B C 1
ATOM 2823 O O . PRO B 1 46 ? -10.031 -12.18 -23.922 1 76.81 46 PRO B O 1
ATOM 2826 N N . SER B 1 47 ? -11.023 -12.367 -25.953 1 80.94 47 SER B N 1
ATOM 2827 C CA . SER B 1 47 ? -10.328 -11.203 -26.484 1 80.94 47 SER B CA 1
ATOM 2828 C C . SER B 1 47 ? -10.75 -9.922 -25.781 1 80.94 47 SER B C 1
ATOM 2830 O O . SER B 1 47 ? -9.906 -9.086 -25.438 1 80.94 47 SER B O 1
ATOM 2832 N N . GLU B 1 48 ? -11.945 -9.812 -25.547 1 81.31 48 GLU B N 1
ATOM 2833 C CA . GLU B 1 48 ? -12.461 -8.648 -24.844 1 81.31 48 GLU B CA 1
ATOM 2834 C C . GLU B 1 48 ? -11.969 -8.617 -23.391 1 81.31 48 GLU B C 1
ATOM 2836 O O . GLU B 1 48 ? -11.617 -7.551 -22.875 1 81.31 48 GLU B O 1
ATOM 2841 N N . TYR B 1 49 ? -11.977 -9.773 -22.906 1 78.88 49 TYR B N 1
ATOM 2842 C CA . TYR B 1 49 ? -11.5 -9.898 -21.531 1 78.88 49 TYR B CA 1
ATOM 2843 C C . TYR B 1 49 ? -10.039 -9.492 -21.422 1 78.88 49 TYR B C 1
ATOM 2845 O O . TYR B 1 49 ? -9.664 -8.719 -20.531 1 78.88 49 TYR B O 1
ATOM 2853 N N . PHE B 1 50 ? -9.336 -9.977 -22.328 1 83.06 50 PHE B N 1
ATOM 2854 C CA . PHE B 1 50 ? -7.922 -9.641 -22.359 1 83.06 50 PHE B CA 1
ATOM 2855 C C . PHE B 1 50 ? -7.727 -8.141 -22.516 1 83.06 50 PHE B C 1
ATOM 2857 O O . PHE B 1 50 ? -6.898 -7.539 -21.828 1 83.06 50 PHE B O 1
ATOM 2864 N N . CYS B 1 51 ? -8.406 -7.492 -23.375 1 82.62 51 CYS B N 1
ATOM 2865 C CA . CYS B 1 51 ? -8.273 -6.059 -23.625 1 82.62 51 CYS B CA 1
ATOM 2866 C C . CYS B 1 51 ? -8.609 -5.258 -22.375 1 82.62 51 CYS B C 1
ATOM 2868 O O . CYS B 1 51 ? -7.934 -4.27 -22.062 1 82.62 51 CYS B O 1
ATOM 2870 N N . LYS B 1 52 ? -9.516 -5.75 -21.734 1 80.25 52 LYS B N 1
ATOM 2871 C CA . LYS B 1 52 ? -9.914 -5.074 -20.5 1 80.25 52 LYS B CA 1
ATOM 2872 C C . LYS B 1 52 ? -8.844 -5.219 -19.422 1 80.25 52 LYS B C 1
ATOM 2874 O O . LYS B 1 52 ? -8.523 -4.254 -18.719 1 80.25 52 LYS B O 1
ATOM 2879 N N . LEU B 1 53 ? -8.359 -6.406 -19.359 1 82.06 53 LEU B N 1
ATOM 2880 C CA . LEU B 1 53 ? -7.301 -6.668 -18.391 1 82.06 53 LEU B CA 1
ATOM 2881 C C . LEU B 1 53 ? -6.078 -5.801 -18.688 1 82.06 53 LEU B C 1
ATOM 2883 O O . LEU B 1 53 ? -5.512 -5.199 -17.766 1 82.06 53 LEU B O 1
ATOM 2887 N N . ARG B 1 54 ? -5.793 -5.773 -19.875 1 83.12 54 ARG B N 1
ATOM 2888 C CA . ARG B 1 54 ? -4.605 -5.027 -20.297 1 83.12 54 ARG B CA 1
ATOM 2889 C C . ARG B 1 54 ? -4.77 -3.537 -20.016 1 83.12 54 ARG B C 1
ATOM 2891 O O . ARG B 1 54 ? -3.816 -2.867 -19.609 1 83.12 54 ARG B O 1
ATOM 2898 N N . SER B 1 55 ? -5.871 -3.035 -20.172 1 79.31 55 SER B N 1
ATOM 2899 C CA . SER B 1 55 ? -6.117 -1.601 -20.047 1 79.31 55 SER B CA 1
ATOM 2900 C C . SER B 1 55 ? -6.195 -1.168 -18.594 1 79.31 55 SER B C 1
ATOM 2902 O O . SER B 1 55 ? -5.93 -0.007 -18.266 1 79.31 55 SER B O 1
ATOM 2904 N N . SER B 1 56 ? -6.492 -2.014 -17.703 1 76.31 56 SER B N 1
ATOM 2905 C CA . SER B 1 56 ? -6.812 -1.555 -16.359 1 76.31 56 SER B CA 1
ATOM 2906 C C . SER B 1 56 ? -6.008 -2.316 -15.312 1 76.31 56 SER B C 1
ATOM 2908 O O . SER B 1 56 ? -5.488 -1.719 -14.367 1 76.31 56 SER B O 1
ATOM 2910 N N . ALA B 1 57 ? -5.902 -3.559 -15.547 1 74.19 57 ALA B N 1
ATOM 2911 C CA . ALA B 1 57 ? -5.395 -4.414 -14.477 1 74.19 57 ALA B CA 1
ATOM 2912 C C . ALA B 1 57 ? -3.875 -4.312 -14.367 1 74.19 57 ALA B C 1
ATOM 2914 O O . ALA B 1 57 ? -3.311 -4.504 -13.289 1 74.19 57 ALA B O 1
ATOM 2915 N N . LEU B 1 58 ? -3.25 -3.867 -15.391 1 77.88 58 LEU B N 1
ATOM 2916 C CA . LEU B 1 58 ? -1.793 -3.949 -15.398 1 77.88 58 LEU B CA 1
ATOM 2917 C C . LEU B 1 58 ? -1.177 -2.734 -14.711 1 77.88 58 LEU B C 1
ATOM 2919 O O . LEU B 1 58 ? 0.042 -2.668 -14.531 1 77.88 58 LEU B O 1
ATOM 2923 N N . ASP B 1 59 ? -2.043 -1.878 -14.219 1 87.25 59 ASP B N 1
ATOM 2924 C CA . ASP B 1 59 ? -1.569 -0.745 -13.43 1 87.25 59 ASP B CA 1
ATOM 2925 C C . ASP B 1 59 ? -1.355 -1.144 -11.977 1 87.25 59 ASP B C 1
ATOM 2927 O O . ASP B 1 59 ? -0.716 -0.414 -11.211 1 87.25 59 ASP B O 1
ATOM 2931 N N . PHE B 1 60 ? -1.839 -2.275 -11.688 1 92.88 60 PHE B N 1
ATOM 2932 C CA . PHE B 1 60 ? -1.664 -2.779 -10.328 1 92.88 60 PHE B CA 1
ATOM 2933 C C . PHE B 1 60 ? -0.352 -3.543 -10.203 1 92.88 60 PHE B C 1
ATOM 2935 O O . PHE B 1 60 ? 0.24 -3.945 -11.203 1 92.88 60 PHE B O 1
ATOM 2942 N N . LEU B 1 61 ? 0.066 -3.695 -9.031 1 92.38 61 LEU B N 1
ATOM 2943 C CA . LEU B 1 61 ? 1.352 -4.324 -8.75 1 92.38 61 LEU B CA 1
ATOM 2944 C C . LEU B 1 61 ? 1.162 -5.762 -8.273 1 92.38 61 LEU B C 1
ATOM 2946 O O . LEU B 1 61 ? 0.265 -6.039 -7.477 1 92.38 61 LEU B O 1
ATOM 2950 N N . VAL B 1 62 ? 2.014 -6.68 -8.805 1 92.88 62 VAL B N 1
ATOM 2951 C CA . VAL B 1 62 ? 2.143 -7.992 -8.18 1 92.88 62 VAL B CA 1
ATOM 2952 C C . VAL B 1 62 ? 3.002 -7.883 -6.922 1 92.88 62 VAL B C 1
ATOM 2954 O O . VAL B 1 62 ? 4.16 -7.461 -6.988 1 92.88 62 VAL B O 1
ATOM 2957 N N . VAL B 1 63 ? 2.443 -8.305 -5.785 1 96.12 63 VAL B N 1
ATOM 2958 C CA . VAL B 1 63 ? 3.164 -8.047 -4.539 1 96.12 63 VAL B CA 1
ATOM 2959 C C . VAL B 1 63 ? 3.611 -9.375 -3.922 1 96.12 63 VAL B C 1
ATOM 2961 O O . VAL B 1 63 ? 4.496 -9.398 -3.061 1 96.12 63 VAL B O 1
ATOM 2964 N N . GLN B 1 64 ? 2.965 -10.391 -4.34 1 96.19 64 GLN B N 1
ATOM 2965 C CA . GLN B 1 64 ? 3.352 -11.719 -3.881 1 96.19 64 GLN B CA 1
ATOM 2966 C C . GLN B 1 64 ? 3.219 -12.75 -5 1 96.19 64 GLN B C 1
ATOM 2968 O O . GLN B 1 64 ? 2.258 -12.719 -5.773 1 96.19 64 GLN B O 1
ATOM 2973 N N . PHE B 1 65 ? 4.16 -13.672 -5.062 1 94.88 65 PHE B N 1
ATOM 2974 C CA . PHE B 1 65 ? 4.195 -14.703 -6.09 1 94.88 65 PHE B CA 1
ATOM 2975 C C . PHE B 1 65 ? 4.504 -16.062 -5.477 1 94.88 65 PHE B C 1
ATOM 2977 O O . PHE B 1 65 ? 5.551 -16.25 -4.848 1 94.88 65 PHE B O 1
ATOM 2984 N N . GLY B 1 66 ? 3.566 -16.953 -5.664 1 95.88 66 GLY B N 1
ATOM 2985 C CA . GLY B 1 66 ? 3.764 -18.297 -5.172 1 95.88 66 GLY B CA 1
ATOM 2986 C C . GLY B 1 66 ? 4.211 -19.266 -6.254 1 95.88 66 GLY B C 1
ATOM 2987 O O . GLY B 1 66 ? 3.662 -19.266 -7.359 1 95.88 66 GLY B O 1
ATOM 2988 N N . LEU B 1 67 ? 5.223 -20.016 -5.93 1 95.25 67 LEU B N 1
ATOM 2989 C CA . LEU B 1 67 ? 5.727 -21.094 -6.777 1 95.25 67 LEU B CA 1
ATOM 2990 C C . LEU B 1 67 ? 5.754 -22.422 -6.023 1 95.25 67 LEU B C 1
ATOM 2992 O O . LEU B 1 67 ? 6.441 -22.547 -5.008 1 95.25 67 LEU B O 1
ATOM 2996 N N . SER B 1 68 ? 4.977 -23.328 -6.434 1 96.19 68 SER B N 1
ATOM 2997 C CA . SER B 1 68 ? 4.953 -24.656 -5.824 1 96.19 68 SER B CA 1
ATOM 2998 C C . SER B 1 68 ? 5.363 -25.734 -6.82 1 96.19 68 SER B C 1
ATOM 3000 O O . SER B 1 68 ? 4.688 -25.938 -7.832 1 96.19 68 SER B O 1
ATOM 3002 N N . ALA B 1 69 ? 6.426 -26.391 -6.527 1 94.88 69 ALA B N 1
ATOM 3003 C CA . ALA B 1 69 ? 6.977 -27.422 -7.406 1 94.88 69 ALA B CA 1
ATOM 3004 C C . ALA B 1 69 ? 6.637 -28.812 -6.895 1 94.88 69 ALA B C 1
ATOM 3006 O O . ALA B 1 69 ? 6.848 -29.125 -5.719 1 94.88 69 ALA B O 1
ATOM 3007 N N . PHE B 1 70 ? 6.098 -29.625 -7.785 1 93.94 70 PHE B N 1
ATOM 3008 C CA . PHE B 1 70 ? 5.762 -31 -7.457 1 93.94 70 PHE B CA 1
ATOM 3009 C C . PHE B 1 70 ? 6.605 -31.969 -8.273 1 93.94 70 PHE B C 1
ATOM 3011 O O . PHE B 1 70 ? 6.773 -31.797 -9.484 1 93.94 70 PHE B O 1
ATOM 3018 N N . ARG B 1 71 ? 7.156 -32.875 -7.59 1 92.62 71 ARG B N 1
ATOM 3019 C CA . ARG B 1 71 ? 7.922 -33.938 -8.25 1 92.62 71 ARG B CA 1
ATOM 3020 C C . ARG B 1 71 ? 7.328 -35.312 -7.961 1 92.62 71 ARG B C 1
ATOM 3022 O O . ARG B 1 71 ? 7.16 -35.688 -6.801 1 92.62 71 ARG B O 1
ATOM 3029 N N . LYS B 1 72 ? 7.004 -36 -9.031 1 91.5 72 LYS B N 1
ATOM 3030 C CA . LYS B 1 72 ? 6.465 -37.344 -8.883 1 91.5 72 LYS B CA 1
ATOM 3031 C C . LYS B 1 72 ? 7.547 -38.312 -8.445 1 91.5 72 LYS B C 1
ATOM 3033 O O . LYS B 1 72 ? 8.664 -38.281 -8.969 1 91.5 72 LYS B O 1
ATOM 3038 N N . GLU B 1 73 ? 7.184 -39.094 -7.512 1 88.25 73 GLU B N 1
ATOM 3039 C CA . GLU B 1 73 ? 8.086 -40.156 -7.059 1 88.25 73 GLU B CA 1
ATOM 3040 C C . GLU B 1 73 ? 7.855 -41.438 -7.836 1 88.25 73 GLU B C 1
ATOM 3042 O O . GLU B 1 73 ? 6.828 -41.625 -8.5 1 88.25 73 GLU B O 1
ATOM 3047 N N . ASP B 1 74 ? 8.797 -42.344 -7.785 1 82.5 74 ASP B N 1
ATOM 3048 C CA . ASP B 1 74 ? 8.812 -43.562 -8.594 1 82.5 74 ASP B CA 1
ATOM 3049 C C . ASP B 1 74 ? 7.688 -44.5 -8.18 1 82.5 74 ASP B C 1
ATOM 3051 O O . ASP B 1 74 ? 7.164 -45.281 -9.008 1 82.5 74 ASP B O 1
ATOM 3055 N N . SER B 1 75 ? 7.301 -44.438 -7.059 1 77.5 75 SER B N 1
ATOM 3056 C CA . SER B 1 75 ? 6.309 -45.438 -6.605 1 77.5 75 SER B CA 1
ATOM 3057 C C . SER B 1 75 ? 4.984 -44.75 -6.27 1 77.5 75 SER B C 1
ATOM 3059 O O . SER B 1 75 ? 4.949 -43.812 -5.48 1 77.5 75 SER B O 1
ATOM 3061 N N . GLY B 1 76 ? 3.957 -45.219 -6.883 1 72.94 76 GLY B N 1
ATOM 3062 C CA . GLY B 1 76 ? 2.604 -44.844 -6.5 1 72.94 76 GLY B CA 1
ATOM 3063 C C . GLY B 1 76 ? 2.25 -43.438 -6.867 1 72.94 76 GLY B C 1
ATOM 3064 O O . GLY B 1 76 ? 2.756 -42.875 -7.852 1 72.94 76 GLY B O 1
ATOM 3065 N N . LYS B 1 77 ? 1.249 -42.875 -6.223 1 82.94 77 LYS B N 1
ATOM 3066 C CA . LYS B 1 77 ? 0.753 -41.5 -6.34 1 82.94 77 LYS B CA 1
ATOM 3067 C C . LYS B 1 77 ? 1.363 -40.625 -5.27 1 82.94 77 LYS B C 1
ATOM 3069 O O . LYS B 1 77 ? 0.64 -39.938 -4.523 1 82.94 77 LYS B O 1
ATOM 3074 N N . ARG B 1 78 ? 2.711 -40.719 -5.281 1 89.81 78 ARG B N 1
ATOM 3075 C CA . ARG B 1 78 ? 3.463 -39.969 -4.285 1 89.81 78 ARG B CA 1
ATOM 3076 C C . ARG B 1 78 ? 4.254 -38.844 -4.934 1 89.81 78 ARG B C 1
ATOM 3078 O O . ARG B 1 78 ? 4.836 -39 -6.008 1 89.81 78 ARG B O 1
ATOM 3085 N N . TYR B 1 79 ? 4.234 -37.719 -4.266 1 91.88 79 TYR B N 1
ATOM 3086 C CA . TYR B 1 79 ? 4.918 -36.562 -4.797 1 91.88 79 TYR B CA 1
ATOM 3087 C C . TYR B 1 79 ? 5.719 -35.844 -3.709 1 91.88 79 TYR B C 1
ATOM 3089 O O . TYR B 1 79 ? 5.344 -35.875 -2.535 1 91.88 79 TYR B O 1
ATOM 3097 N N . THR B 1 80 ? 6.824 -35.281 -4.062 1 91.75 80 THR B N 1
ATOM 3098 C CA . THR B 1 80 ? 7.5 -34.312 -3.217 1 91.75 80 THR B CA 1
ATOM 3099 C C . THR B 1 80 ? 7.125 -32.875 -3.627 1 91.75 80 THR B C 1
ATOM 3101 O O . THR B 1 80 ? 6.754 -32.656 -4.777 1 91.75 80 THR B O 1
ATOM 3104 N N . ASN B 1 81 ? 7.227 -32.031 -2.66 1 94.12 81 ASN B N 1
ATOM 3105 C CA . ASN B 1 81 ? 6.805 -30.672 -2.945 1 94.12 81 ASN B CA 1
ATOM 3106 C C . ASN B 1 81 ? 7.707 -29.656 -2.262 1 94.12 81 ASN B C 1
ATOM 3108 O O . ASN B 1 81 ? 8.141 -29.859 -1.128 1 94.12 81 ASN B O 1
ATOM 3112 N N . LYS B 1 82 ? 8.039 -28.656 -2.951 1 94.31 82 LYS B N 1
ATOM 3113 C CA . LYS B 1 82 ? 8.672 -27.453 -2.408 1 94.31 82 LYS B CA 1
ATOM 3114 C C . LYS B 1 82 ? 7.949 -26.188 -2.883 1 94.31 82 LYS B C 1
ATOM 3116 O O . LYS B 1 82 ? 7.703 -26.031 -4.078 1 94.31 82 LYS B O 1
ATOM 3121 N N . THR B 1 83 ? 7.609 -25.406 -1.896 1 95.44 83 THR B N 1
ATOM 3122 C CA . THR B 1 83 ? 6.867 -24.188 -2.213 1 95.44 83 THR B CA 1
ATOM 3123 C C . THR B 1 83 ? 7.629 -22.953 -1.744 1 95.44 83 THR B C 1
ATOM 3125 O O . THR B 1 83 ? 8.133 -22.922 -0.619 1 95.44 83 THR B O 1
ATOM 3128 N N . TYR B 1 84 ? 7.707 -22.031 -2.627 1 95 84 TYR B N 1
ATOM 3129 C CA . TYR B 1 84 ? 8.336 -20.75 -2.344 1 95 84 TYR B CA 1
ATOM 3130 C C . TYR B 1 84 ? 7.336 -19.609 -2.502 1 95 84 TYR B C 1
ATOM 3132 O O . TYR B 1 84 ? 6.531 -19.609 -3.436 1 95 84 TYR B O 1
ATOM 3140 N N . ASN B 1 85 ? 7.336 -18.734 -1.55 1 96.19 85 ASN B N 1
ATOM 3141 C CA . ASN B 1 85 ? 6.492 -17.547 -1.553 1 96.19 85 ASN B CA 1
ATOM 3142 C C . ASN B 1 85 ? 7.324 -16.266 -1.667 1 96.19 85 ASN B C 1
ATOM 3144 O O . ASN B 1 85 ? 7.922 -15.82 -0.687 1 96.19 85 ASN B O 1
ATOM 3148 N N . PHE B 1 86 ? 7.273 -15.617 -2.832 1 95 86 PHE B N 1
ATOM 3149 C CA . PHE B 1 86 ? 8.109 -14.461 -3.115 1 95 86 PHE B CA 1
ATOM 3150 C C . PHE B 1 86 ? 7.379 -13.172 -2.777 1 95 86 PHE B C 1
ATOM 3152 O O . PHE B 1 86 ? 6.242 -12.961 -3.207 1 95 86 PHE B O 1
ATOM 3159 N N . TYR B 1 87 ? 7.973 -12.289 -1.988 1 96.5 87 TYR B N 1
ATOM 3160 C CA . TYR B 1 87 ? 7.535 -10.906 -1.858 1 96.5 87 TYR B CA 1
ATOM 3161 C C . TYR B 1 87 ? 8.203 -10.023 -2.904 1 96.5 87 TYR B C 1
ATOM 3163 O O . TYR B 1 87 ? 9.43 -10.039 -3.053 1 96.5 87 TYR B O 1
ATOM 3171 N N . LEU B 1 88 ? 7.398 -9.305 -3.645 1 93.56 88 LEU B N 1
ATOM 3172 C CA . LEU B 1 88 ? 7.922 -8.5 -4.742 1 93.56 88 LEU B CA 1
ATOM 3173 C C . LEU B 1 88 ? 7.574 -7.031 -4.555 1 93.56 88 LEU B C 1
ATOM 3175 O O . LEU B 1 88 ? 6.414 -6.688 -4.32 1 93.56 88 LEU B O 1
ATOM 3179 N N . PHE B 1 89 ? 8.531 -6.117 -4.602 1 94.44 89 PHE B N 1
ATOM 3180 C CA . PHE B 1 89 ? 8.32 -4.68 -4.488 1 94.44 89 PHE B CA 1
ATOM 3181 C C . PHE B 1 89 ? 9.391 -3.91 -5.25 1 94.44 89 PHE B C 1
ATOM 3183 O O . PHE B 1 89 ? 10.586 -4.059 -4.977 1 94.44 89 PHE B O 1
ATOM 3190 N N . PRO B 1 90 ? 8.945 -3.098 -6.211 1 89.5 90 PRO B N 1
ATOM 3191 C CA . PRO B 1 90 ? 9.914 -2.393 -7.055 1 89.5 90 PRO B CA 1
ATOM 3192 C C . PRO B 1 90 ? 10.531 -1.179 -6.359 1 89.5 90 PRO B C 1
ATOM 3194 O O . PRO B 1 90 ? 10.273 -0.04 -6.758 1 89.5 90 PRO B O 1
ATOM 3197 N N . ARG B 1 91 ? 11.336 -1.397 -5.457 1 87.69 91 ARG B N 1
ATOM 3198 C CA . ARG B 1 91 ? 12.031 -0.315 -4.766 1 87.69 91 ARG B CA 1
ATOM 3199 C C . ARG B 1 91 ? 12.969 0.429 -5.715 1 87.69 91 ARG B C 1
ATOM 3201 O O . ARG B 1 91 ? 13.625 -0.188 -6.551 1 87.69 91 ARG B O 1
ATOM 3208 N N . GLN B 1 92 ? 12.922 1.712 -5.461 1 79.56 92 GLN B N 1
ATOM 3209 C CA . GLN B 1 92 ? 13.883 2.508 -6.219 1 79.56 92 GLN B CA 1
ATOM 3210 C C . GLN B 1 92 ? 15.305 2.314 -5.691 1 79.56 92 GLN B C 1
ATOM 3212 O O . GLN B 1 92 ? 15.617 2.723 -4.574 1 79.56 92 GLN B O 1
ATOM 3217 N N . LEU B 1 93 ? 16.094 1.69 -6.383 1 69.25 93 LEU B N 1
ATOM 3218 C CA . LEU B 1 93 ? 17.422 1.286 -5.91 1 69.25 93 LEU B CA 1
ATOM 3219 C C . LEU B 1 93 ? 18.375 2.467 -5.918 1 69.25 93 LEU B C 1
ATOM 3221 O O . LEU B 1 93 ? 19.25 2.564 -5.055 1 69.25 93 LEU B O 1
ATOM 3225 N N . ASN B 1 94 ? 18.297 3.266 -6.898 1 67.44 94 ASN B N 1
ATOM 3226 C CA . ASN B 1 94 ? 19.109 4.48 -6.934 1 67.44 94 ASN B CA 1
ATOM 3227 C C . ASN B 1 94 ? 18.344 5.641 -7.574 1 67.44 94 ASN B C 1
ATOM 3229 O O . ASN B 1 94 ? 17.25 5.453 -8.086 1 67.44 94 ASN B O 1
ATOM 3233 N N . ARG B 1 95 ? 18.875 6.781 -7.438 1 66.88 95 ARG B N 1
ATOM 3234 C CA . ARG B 1 95 ? 18.188 7.996 -7.879 1 66.88 95 ARG B CA 1
ATOM 3235 C C . ARG B 1 95 ? 17.969 7.984 -9.383 1 66.88 95 ARG B C 1
ATOM 3237 O O . ARG B 1 95 ? 17.062 8.648 -9.891 1 66.88 95 ARG B O 1
ATOM 3244 N N . GLN B 1 96 ? 18.766 7.152 -10.062 1 63.69 96 GLN B N 1
ATOM 3245 C CA . GLN B 1 96 ? 18.656 7.105 -11.516 1 63.69 96 GLN B CA 1
ATOM 3246 C C . GLN B 1 96 ? 17.578 6.117 -11.961 1 63.69 96 GLN B C 1
ATOM 3248 O O . GLN B 1 96 ? 17.078 6.199 -13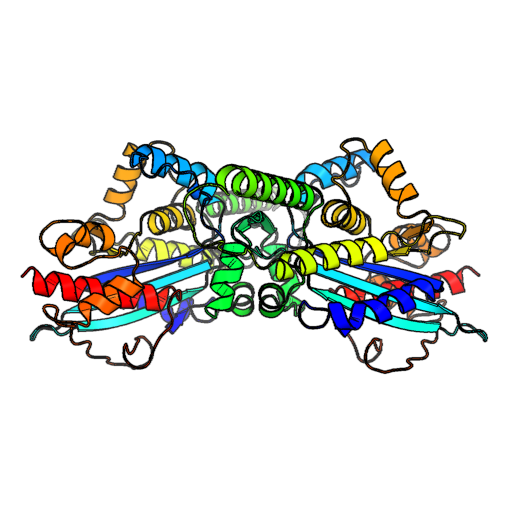.086 1 63.69 96 GLN B O 1
ATOM 3253 N N . ALA B 1 97 ? 17.328 5.312 -11.008 1 69.81 97 ALA B N 1
ATOM 3254 C CA . ALA B 1 97 ? 16.312 4.32 -11.32 1 69.81 97 ALA B CA 1
ATOM 3255 C C . ALA B 1 97 ? 14.914 4.941 -11.312 1 69.81 97 ALA B C 1
ATOM 3257 O O . ALA B 1 97 ? 14.664 5.906 -10.594 1 69.81 97 ALA B O 1
ATOM 3258 N N . ARG B 1 98 ? 14.141 4.457 -12.156 1 78.12 98 ARG B N 1
ATOM 3259 C CA . ARG B 1 98 ? 12.766 4.941 -12.25 1 78.12 98 ARG B CA 1
ATOM 3260 C C . ARG B 1 98 ? 12.016 4.719 -10.938 1 78.12 98 ARG B C 1
ATOM 3262 O O . ARG B 1 98 ? 12.148 3.658 -10.32 1 78.12 98 ARG B O 1
ATOM 3269 N N . ASP B 1 99 ? 11.383 5.707 -10.484 1 87.62 99 ASP B N 1
ATOM 3270 C CA . ASP B 1 99 ? 10.492 5.602 -9.336 1 87.62 99 ASP B CA 1
ATOM 3271 C C . ASP B 1 99 ? 9.117 5.09 -9.75 1 87.62 99 ASP B C 1
ATOM 3273 O O . ASP B 1 99 ? 8.289 5.859 -10.242 1 87.62 99 ASP B O 1
ATOM 3277 N N . ARG B 1 100 ? 8.875 3.873 -9.508 1 88.88 100 ARG B N 1
ATOM 3278 C CA . ARG B 1 100 ? 7.676 3.217 -10.016 1 88.88 100 ARG B CA 1
ATOM 3279 C C . ARG B 1 100 ? 6.426 3.732 -9.312 1 88.88 100 ARG B C 1
ATOM 3281 O O . ARG B 1 100 ? 6.426 3.912 -8.094 1 88.88 100 ARG B O 1
ATOM 3288 N N . ARG B 1 101 ? 5.461 4.031 -10.117 1 91.12 101 ARG B N 1
ATOM 3289 C CA . ARG B 1 101 ? 4.113 4.328 -9.633 1 91.12 101 ARG B CA 1
ATOM 3290 C C . ARG B 1 101 ? 3.145 3.207 -9.992 1 91.12 101 ARG B C 1
ATOM 3292 O O . ARG B 1 101 ? 3.229 2.627 -11.078 1 91.12 101 ARG B O 1
ATOM 3299 N N . PHE B 1 102 ? 2.25 2.906 -9.102 1 92.19 102 PHE B N 1
ATOM 3300 C CA . PHE B 1 102 ? 1.31 1.819 -9.359 1 92.19 102 PHE B CA 1
ATOM 3301 C C . PHE B 1 102 ? -0.023 2.084 -8.664 1 92.19 102 PHE B C 1
ATOM 3303 O O . PHE B 1 102 ? -0.096 2.891 -7.734 1 92.19 102 PHE B O 1
ATOM 3310 N N . LEU B 1 103 ? -1.004 1.448 -9.148 1 94.19 103 LEU B N 1
ATOM 3311 C CA . LEU B 1 103 ? -2.352 1.619 -8.617 1 94.19 103 LEU B CA 1
ATOM 3312 C C . LEU B 1 103 ? -2.627 0.618 -7.5 1 94.19 103 LEU B C 1
ATOM 3314 O O . LEU B 1 103 ? -2.121 -0.506 -7.527 1 94.19 103 LEU B O 1
ATOM 3318 N N . CYS B 1 104 ? -3.396 1.085 -6.594 1 95.25 104 CYS B N 1
ATOM 3319 C CA . CYS B 1 104 ? -3.908 0.235 -5.523 1 95.25 104 CYS B CA 1
ATOM 3320 C C . CYS B 1 104 ? -5.422 0.359 -5.406 1 95.25 104 CYS B C 1
ATOM 3322 O O . CYS B 1 104 ? -5.984 1.431 -5.648 1 95.25 104 CYS B O 1
ATOM 3324 N N . GLN B 1 105 ? -5.977 -0.728 -5.094 1 94.06 105 GLN B N 1
ATOM 3325 C CA . GLN B 1 105 ? -7.41 -0.797 -4.84 1 94.06 105 GLN B CA 1
ATOM 3326 C C . GLN B 1 105 ? -7.691 -1.063 -3.363 1 94.06 105 GLN B C 1
ATOM 3328 O O . GLN B 1 105 ? -7.184 -2.029 -2.793 1 94.06 105 GLN B O 1
ATOM 3333 N N . ALA B 1 106 ? -8.555 -0.238 -2.773 1 93.88 106 ALA B N 1
ATOM 3334 C CA . ALA B 1 106 ? -8.789 -0.302 -1.334 1 93.88 106 ALA B CA 1
ATOM 3335 C C . ALA B 1 106 ? -9.344 -1.665 -0.929 1 93.88 106 ALA B C 1
ATOM 3337 O O . ALA B 1 106 ? -8.906 -2.25 0.065 1 93.88 106 ALA B O 1
ATOM 3338 N N . SER B 1 107 ? -10.258 -2.205 -1.666 1 93.31 107 SER B N 1
ATOM 3339 C CA . SER B 1 107 ? -10.875 -3.484 -1.326 1 93.31 107 SER B CA 1
ATOM 3340 C C . SER B 1 107 ? -9.852 -4.621 -1.387 1 93.31 107 SER B C 1
ATOM 3342 O O . SER B 1 107 ? -9.898 -5.543 -0.571 1 93.31 107 SER B O 1
ATOM 3344 N N . SER B 1 108 ? -8.984 -4.555 -2.346 1 94.31 108 SER B N 1
ATOM 3345 C CA . SER B 1 108 ? -7.953 -5.582 -2.477 1 94.31 108 SER B CA 1
ATOM 3346 C C . SER B 1 108 ? -6.992 -5.555 -1.294 1 94.31 108 SER B C 1
ATOM 3348 O O . SER B 1 108 ? -6.652 -6.602 -0.738 1 94.31 108 SER B O 1
ATOM 3350 N N . LEU B 1 109 ? -6.59 -4.348 -0.917 1 96.81 109 LEU B N 1
ATOM 3351 C CA . LEU B 1 109 ? -5.676 -4.219 0.215 1 96.81 109 LEU B CA 1
ATOM 3352 C C . LEU B 1 109 ? -6.352 -4.66 1.51 1 96.81 109 LEU B C 1
ATOM 3354 O O . LEU B 1 109 ? -5.73 -5.324 2.344 1 96.81 109 LEU B O 1
ATOM 3358 N N . THR B 1 110 ? -7.602 -4.305 1.636 1 94.81 110 THR B N 1
ATOM 3359 C CA . THR B 1 110 ? -8.375 -4.734 2.795 1 94.81 110 THR B CA 1
ATOM 3360 C C . THR B 1 110 ? -8.477 -6.258 2.842 1 94.81 110 THR B C 1
ATOM 3362 O O . THR B 1 110 ? -8.273 -6.867 3.893 1 94.81 110 THR B O 1
ATOM 3365 N N . PHE B 1 111 ? -8.773 -6.855 1.72 1 94.62 111 PHE B N 1
ATOM 3366 C CA . PHE B 1 111 ? -8.883 -8.305 1.6 1 94.62 111 PHE B CA 1
ATOM 3367 C C . PHE B 1 111 ? -7.582 -8.984 2.006 1 94.62 111 PHE B C 1
ATOM 3369 O O . PHE B 1 111 ? -7.59 -9.914 2.814 1 94.62 111 PHE B O 1
ATOM 3376 N N . LEU B 1 112 ? -6.465 -8.531 1.456 1 96.62 112 LEU B N 1
ATOM 3377 C CA . LEU B 1 112 ? -5.16 -9.109 1.768 1 96.62 112 LEU B CA 1
ATOM 3378 C C . LEU B 1 112 ? -4.844 -8.969 3.254 1 96.62 112 LEU B C 1
ATOM 3380 O O . LEU B 1 112 ? -4.344 -9.914 3.875 1 96.62 112 LEU B O 1
ATOM 3384 N N . THR B 1 113 ? -5.176 -7.816 3.789 1 95.81 113 THR B N 1
ATOM 3385 C CA . THR B 1 113 ? -4.945 -7.566 5.207 1 95.81 113 THR B CA 1
ATOM 3386 C C . THR B 1 113 ? -5.758 -8.531 6.066 1 95.81 113 THR B C 1
ATOM 3388 O O . THR B 1 113 ? -5.246 -9.086 7.043 1 95.81 113 THR B O 1
ATOM 3391 N N . GLU B 1 114 ? -6.934 -8.734 5.703 1 94.69 114 GLU B N 1
ATOM 3392 C CA . GLU B 1 114 ? -7.824 -9.625 6.449 1 94.69 114 GLU B CA 1
ATOM 3393 C C . GLU B 1 114 ? -7.332 -11.062 6.402 1 94.69 114 GLU B C 1
ATOM 3395 O O . GLU B 1 114 ? -7.66 -11.867 7.281 1 94.69 114 GLU B O 1
ATOM 3400 N N . HIS B 1 115 ? -6.574 -11.352 5.406 1 94.81 115 HIS B N 1
ATOM 3401 C CA . HIS B 1 115 ? -6.062 -12.711 5.273 1 94.81 115 HIS B CA 1
ATOM 3402 C C . HIS B 1 115 ? -4.598 -12.789 5.695 1 94.81 115 HIS B C 1
ATOM 3404 O O . HIS B 1 115 ? -3.875 -13.688 5.266 1 94.81 115 HIS B O 1
ATOM 3410 N N . GLY B 1 116 ? -4.172 -11.805 6.379 1 94.88 116 GLY B N 1
ATOM 3411 C CA . GLY B 1 116 ? -2.902 -11.898 7.086 1 94.88 116 GLY B CA 1
ATOM 3412 C C . GLY B 1 116 ? -1.719 -11.445 6.25 1 94.88 116 GLY B C 1
ATOM 3413 O O . GLY B 1 116 ? -0.567 -11.719 6.594 1 94.88 116 GLY B O 1
ATOM 3414 N N . PHE B 1 117 ? -1.932 -10.812 5.188 1 97.25 117 PHE B N 1
ATOM 3415 C CA . PHE B 1 117 ? -0.827 -10.297 4.387 1 97.25 117 PHE B CA 1
ATOM 3416 C C . PHE B 1 117 ? -0.016 -9.273 5.176 1 97.25 117 PHE B C 1
ATOM 3418 O O . PHE B 1 117 ? -0.582 -8.43 5.871 1 97.25 117 PHE B O 1
ATOM 3425 N N . ASP B 1 118 ? 1.261 -9.352 5.062 1 97.62 118 ASP B N 1
ATOM 3426 C CA . ASP B 1 118 ? 2.156 -8.461 5.793 1 97.62 118 ASP B CA 1
ATOM 3427 C C . ASP B 1 118 ? 2.729 -7.379 4.875 1 97.62 118 ASP B C 1
ATOM 3429 O O . ASP B 1 118 ? 3.775 -7.578 4.258 1 97.62 118 ASP B O 1
ATOM 3433 N N . PHE B 1 119 ? 2.172 -6.23 4.93 1 98.19 119 PHE B N 1
ATOM 3434 C CA . PHE B 1 119 ? 2.58 -5.141 4.051 1 98.19 119 PHE B CA 1
ATOM 3435 C C . PHE B 1 119 ? 3.887 -4.52 4.531 1 98.19 119 PHE B C 1
ATOM 3437 O O . PHE B 1 119 ? 4.676 -4.02 3.725 1 98.19 119 PHE B O 1
ATOM 3444 N N . ASN B 1 120 ? 4.105 -4.512 5.816 1 97.94 120 ASN B N 1
ATOM 3445 C CA . ASN B 1 120 ? 5.395 -4.035 6.309 1 97.94 120 ASN B CA 1
ATOM 3446 C C . ASN B 1 120 ? 6.547 -4.875 5.773 1 97.94 120 ASN B C 1
ATOM 3448 O O . ASN B 1 120 ? 7.566 -4.332 5.34 1 97.94 120 ASN B O 1
ATOM 3452 N N . LYS B 1 121 ? 6.352 -6.16 5.816 1 97.25 121 LYS B N 1
ATOM 3453 C CA . LYS B 1 121 ? 7.352 -7.062 5.254 1 97.25 121 LYS B CA 1
ATOM 3454 C C . LYS B 1 121 ? 7.543 -6.809 3.762 1 97.25 121 LYS B C 1
ATOM 3456 O O . LYS B 1 121 ? 8.672 -6.773 3.271 1 97.25 121 LYS B O 1
ATOM 3461 N N . LEU B 1 122 ? 6.461 -6.617 3.061 1 97.81 122 LEU B N 1
ATOM 3462 C CA . LEU B 1 122 ? 6.5 -6.359 1.625 1 97.81 122 LEU B CA 1
ATOM 3463 C C . LEU B 1 122 ? 7.371 -5.145 1.313 1 97.81 122 LEU B C 1
ATOM 3465 O O . LEU B 1 122 ? 8.32 -5.238 0.532 1 97.81 122 LEU B O 1
ATOM 3469 N N . PHE B 1 123 ? 7.094 -4.039 1.945 1 96.94 123 PHE B N 1
ATOM 3470 C CA . PHE B 1 123 ? 7.742 -2.789 1.572 1 96.94 123 PHE B CA 1
ATOM 3471 C C . PHE B 1 123 ? 9.172 -2.74 2.104 1 96.94 123 PHE B C 1
ATOM 3473 O O . PHE B 1 123 ? 10.039 -2.096 1.509 1 96.94 123 PHE B O 1
ATOM 3480 N N . ARG B 1 124 ? 9.453 -3.445 3.098 1 95.69 124 ARG B N 1
ATOM 3481 C CA . ARG B 1 124 ? 10.789 -3.445 3.689 1 95.69 124 ARG B CA 1
ATOM 3482 C C . ARG B 1 124 ? 11.695 -4.445 2.984 1 95.69 124 ARG B C 1
ATOM 3484 O O . ARG B 1 124 ? 12.875 -4.172 2.768 1 95.69 124 ARG B O 1
ATOM 3491 N N . GLU B 1 125 ? 11.086 -5.594 2.639 1 95.69 125 GLU B N 1
ATOM 3492 C CA . GLU B 1 125 ? 11.938 -6.715 2.258 1 95.69 125 GLU B CA 1
ATOM 3493 C C . GLU B 1 125 ? 11.57 -7.246 0.876 1 95.69 125 GLU B C 1
ATOM 3495 O O . GLU B 1 125 ? 12.133 -8.242 0.42 1 95.69 125 GLU B O 1
ATOM 3500 N N . GLY B 1 126 ? 10.68 -6.676 0.204 1 94.88 126 GLY B N 1
ATOM 3501 C CA . GLY B 1 126 ? 10.305 -7.148 -1.12 1 94.88 126 GLY B CA 1
ATOM 3502 C C . GLY B 1 126 ? 11.469 -7.168 -2.096 1 94.88 126 GLY B C 1
ATOM 3503 O O . GLY B 1 126 ? 12.312 -6.27 -2.076 1 94.88 126 GLY B O 1
ATOM 3504 N N . ILE B 1 127 ? 11.453 -8.141 -2.881 1 91.62 127 ILE B N 1
ATOM 3505 C CA . ILE B 1 127 ? 12.469 -8.258 -3.918 1 91.62 127 ILE B CA 1
ATOM 3506 C C . ILE B 1 127 ? 12.227 -7.207 -5.004 1 91.62 127 ILE B C 1
ATOM 3508 O O . ILE B 1 127 ? 11.133 -7.145 -5.578 1 91.62 127 ILE B O 1
ATOM 3512 N N . SER B 1 128 ? 13.18 -6.379 -5.254 1 87.06 128 SER B N 1
ATOM 3513 C CA . SER B 1 128 ? 13.055 -5.359 -6.293 1 87.06 128 SER B CA 1
ATOM 3514 C C . SER B 1 128 ? 13.242 -5.961 -7.68 1 87.06 128 SER B C 1
ATOM 3516 O O . SER B 1 128 ? 13.984 -6.926 -7.852 1 87.06 128 SER B O 1
ATOM 3518 N N . TYR B 1 129 ? 12.531 -5.434 -8.586 1 77.75 129 TYR B N 1
ATOM 3519 C CA . TYR B 1 129 ? 12.656 -5.895 -9.969 1 77.75 129 TYR B CA 1
ATOM 3520 C C . TYR B 1 129 ? 12.547 -4.734 -10.945 1 77.75 129 TYR B C 1
ATOM 3522 O O . TYR B 1 129 ? 12.039 -3.666 -10.594 1 77.75 129 TYR B O 1
ATOM 3530 N N . LEU B 1 130 ? 13.234 -4.832 -12.008 1 67.62 130 LEU B N 1
ATOM 3531 C CA . LEU B 1 130 ? 13.164 -3.863 -13.094 1 67.62 130 LEU B CA 1
ATOM 3532 C C . LEU B 1 130 ? 12.414 -4.441 -14.289 1 67.62 130 LEU B C 1
ATOM 3534 O O . LEU B 1 130 ? 12.57 -5.625 -14.609 1 67.62 130 LEU B O 1
ATOM 3538 N N . THR B 1 131 ? 11.57 -3.592 -14.758 1 64.69 131 THR B N 1
ATOM 3539 C CA . THR B 1 131 ? 11.008 -4.012 -16.031 1 64.69 131 THR B CA 1
ATOM 3540 C C . THR B 1 131 ? 12.055 -3.934 -17.141 1 64.69 131 THR B C 1
ATOM 3542 O O . THR B 1 131 ? 13.109 -3.324 -16.953 1 64.69 131 THR B O 1
ATOM 3545 N N . GLN B 1 132 ? 11.828 -4.68 -18.141 1 59.91 132 GLN B N 1
ATOM 3546 C CA . GLN B 1 132 ? 12.734 -4.586 -19.281 1 59.91 132 GLN B CA 1
ATOM 3547 C C . GLN B 1 132 ? 12.961 -3.131 -19.688 1 59.91 132 GLN B C 1
ATOM 3549 O O . GLN B 1 132 ? 14.094 -2.738 -20 1 59.91 132 GLN B O 1
ATOM 3554 N N . SER B 1 133 ? 11.859 -2.432 -19.641 1 62.94 133 SER B N 1
ATOM 3555 C CA . SER B 1 133 ? 11.977 -1.021 -20 1 62.94 133 SER B CA 1
ATOM 3556 C C . SER B 1 133 ? 12.891 -0.279 -19.016 1 62.94 133 SER B C 1
ATOM 3558 O O . SER B 1 133 ? 13.672 0.58 -19.422 1 62.94 133 SER B O 1
ATOM 3560 N N . ASP B 1 134 ? 12.812 -0.693 -17.859 1 64.81 134 ASP B N 1
ATOM 3561 C CA . ASP B 1 134 ? 13.656 -0.077 -16.844 1 64.81 134 ASP B CA 1
ATOM 3562 C C . ASP B 1 134 ? 15.125 -0.429 -17.062 1 64.81 134 ASP B C 1
ATOM 3564 O O . ASP B 1 134 ? 16 0.422 -16.891 1 64.81 134 ASP B O 1
ATOM 3568 N N . GLU B 1 135 ? 15.289 -1.67 -17.391 1 63.56 135 GLU B N 1
ATOM 3569 C CA . GLU B 1 135 ? 16.641 -2.15 -17.625 1 63.56 135 GLU B CA 1
ATOM 3570 C C . GLU B 1 135 ? 17.297 -1.431 -18.812 1 63.56 135 GLU B C 1
ATOM 3572 O O . GLU B 1 135 ? 18.453 -1.045 -18.734 1 63.56 135 GLU B O 1
ATOM 3577 N N . ASP B 1 136 ? 16.453 -1.272 -19.75 1 64.31 136 ASP B N 1
ATOM 3578 C CA . ASP B 1 136 ? 16.953 -0.578 -20.938 1 64.31 136 ASP B CA 1
ATOM 3579 C C . ASP B 1 136 ? 17.297 0.873 -20.625 1 64.31 136 ASP B C 1
ATOM 3581 O O . ASP B 1 136 ? 18.328 1.383 -21.078 1 64.31 136 ASP B O 1
ATOM 3585 N N . ASN B 1 137 ? 16.453 1.449 -19.891 1 62.97 137 ASN B N 1
ATOM 3586 C CA . ASN B 1 137 ? 16.688 2.834 -19.5 1 62.97 137 ASN B CA 1
ATOM 3587 C C . ASN B 1 137 ? 17.938 2.965 -18.641 1 62.97 137 ASN B C 1
ATOM 3589 O O . ASN B 1 137 ? 18.734 3.887 -18.828 1 62.97 137 ASN B O 1
ATOM 3593 N N . LEU B 1 138 ? 18.094 2.092 -17.766 1 59.22 138 LEU B N 1
ATOM 3594 C CA . LEU B 1 138 ? 19.25 2.105 -16.875 1 59.22 138 LEU B CA 1
ATOM 3595 C C . LEU B 1 138 ? 20.547 1.896 -17.672 1 59.22 138 LEU B C 1
ATOM 3597 O O . LEU B 1 138 ? 21.547 2.549 -17.406 1 59.22 138 LEU B O 1
ATOM 3601 N N . LYS B 1 139 ? 20.469 0.958 -18.531 1 62.22 139 LYS B N 1
ATOM 3602 C CA . LYS B 1 139 ? 21.625 0.714 -19.391 1 62.22 139 LYS B CA 1
ATOM 3603 C C . LYS B 1 139 ? 22 1.962 -20.188 1 62.22 139 LYS B C 1
ATOM 3605 O O . LYS B 1 139 ? 23.172 2.279 -20.344 1 62.22 139 LYS B O 1
ATOM 3610 N N . GLU B 1 140 ? 20.922 2.65 -20.594 1 63.78 140 GLU B N 1
ATOM 3611 C CA . GLU B 1 140 ? 21.141 3.869 -21.375 1 63.78 140 GLU B CA 1
ATOM 3612 C C . GLU B 1 140 ? 21.734 4.969 -20.5 1 63.78 140 GLU B C 1
ATOM 3614 O O . GLU B 1 140 ? 22.656 5.672 -20.938 1 63.78 140 GLU B O 1
ATOM 3619 N N . VAL B 1 141 ? 21.25 5.113 -19.391 1 59.16 141 VAL B N 1
ATOM 3620 C CA . VAL B 1 141 ? 21.734 6.133 -18.469 1 59.16 141 VAL B CA 1
ATOM 3621 C C . VAL B 1 141 ? 23.188 5.832 -18.078 1 59.16 141 VAL B C 1
ATOM 3623 O O . VAL B 1 141 ? 24.016 6.738 -18.031 1 59.16 141 VAL B O 1
ATOM 3626 N N . PHE B 1 142 ? 23.453 4.586 -17.859 1 59.28 142 PHE B N 1
ATOM 3627 C CA . PHE B 1 142 ? 24.797 4.164 -17.5 1 59.28 142 PHE B CA 1
ATOM 3628 C C . PHE B 1 142 ? 25.75 4.402 -18.672 1 59.28 142 PHE B C 1
ATOM 3630 O O . PHE B 1 142 ? 26.875 4.863 -18.469 1 59.28 142 PHE B O 1
ATOM 3637 N N . ALA B 1 143 ? 25.25 4.055 -19.797 1 64.38 143 ALA B N 1
ATOM 3638 C CA . ALA B 1 143 ? 26.078 4.277 -20.984 1 64.38 143 ALA B CA 1
ATOM 3639 C C . ALA B 1 143 ? 26.359 5.766 -21.188 1 64.38 143 ALA B C 1
ATOM 3641 O O . ALA B 1 143 ? 27.484 6.148 -21.531 1 64.38 143 ALA B O 1
ATOM 3642 N N . GLU B 1 144 ? 25.375 6.566 -20.922 1 62.62 144 GLU B N 1
ATOM 3643 C CA . GLU B 1 144 ? 25.531 8.008 -21.062 1 62.62 144 GLU B CA 1
ATOM 3644 C C . GLU B 1 144 ? 26.484 8.578 -20.016 1 62.62 144 GLU B C 1
ATOM 3646 O O . GLU B 1 144 ? 27.281 9.461 -20.328 1 62.62 144 GLU B O 1
ATOM 3651 N N . LYS B 1 145 ? 26.375 8.102 -18.906 1 58.53 145 LYS B N 1
ATOM 3652 C CA . LYS B 1 145 ? 27.281 8.539 -17.828 1 58.53 145 LYS B CA 1
ATOM 3653 C C . LYS B 1 145 ? 28.719 8.133 -18.125 1 58.53 145 LYS B C 1
ATOM 3655 O O . LYS B 1 145 ? 29.641 8.906 -17.875 1 58.53 145 LYS B O 1
ATOM 3660 N N . GLN B 1 146 ? 28.875 6.945 -18.578 1 60.78 146 GLN B N 1
ATOM 3661 C CA . GLN B 1 146 ? 30.203 6.469 -18.953 1 60.78 146 GLN B CA 1
ATOM 3662 C C . GLN B 1 146 ? 30.797 7.316 -20.078 1 60.78 146 GLN B C 1
ATOM 3664 O O . GLN B 1 146 ? 31.969 7.668 -20.031 1 60.78 146 GLN B O 1
ATOM 3669 N N . LYS B 1 147 ? 29.969 7.598 -21.016 1 63.97 147 LYS B N 1
ATOM 3670 C CA . LYS B 1 147 ? 30.406 8.461 -22.109 1 63.97 147 LYS B CA 1
ATOM 3671 C C . LYS B 1 147 ? 30.781 9.844 -21.594 1 63.97 147 LYS B C 1
ATOM 3673 O O . LYS B 1 147 ? 31.781 10.422 -22.031 1 63.97 147 LYS B O 1
ATOM 3678 N N . TRP B 1 148 ? 29.922 10.367 -20.797 1 57.91 148 TRP B N 1
ATOM 3679 C CA . TRP B 1 148 ? 30.172 11.68 -20.203 1 57.91 148 TRP B CA 1
ATOM 3680 C C . TRP B 1 148 ? 31.469 11.68 -19.406 1 57.91 148 TRP B C 1
ATOM 3682 O O . TRP B 1 148 ? 32.25 12.625 -19.5 1 57.91 148 TRP B O 1
ATOM 3692 N N . LYS B 1 149 ? 31.719 10.68 -18.672 1 58.84 149 LYS B N 1
ATOM 3693 C CA . LYS B 1 149 ? 32.969 10.539 -17.922 1 58.84 149 LYS B CA 1
ATOM 3694 C C . LYS B 1 149 ? 34.156 10.461 -18.844 1 58.84 149 LYS B C 1
ATOM 3696 O O . LYS B 1 149 ? 35.219 11.047 -18.562 1 58.84 149 LYS B O 1
ATOM 3701 N N . GLU B 1 150 ? 34.062 9.594 -19.812 1 60.09 150 GLU B N 1
ATOM 3702 C CA . GLU B 1 150 ? 35.156 9.445 -20.766 1 60.09 150 GLU B CA 1
ATOM 3703 C C . GLU B 1 150 ? 35.438 10.758 -21.484 1 60.09 150 GLU B C 1
ATOM 3705 O O . GLU B 1 150 ? 36.594 11.086 -21.75 1 60.09 150 GLU B O 1
ATOM 3710 N N . ALA B 1 151 ? 34.438 11.461 -21.766 1 59.41 151 ALA B N 1
ATOM 3711 C CA . ALA B 1 151 ? 34.594 12.719 -22.5 1 59.41 151 ALA B CA 1
ATOM 3712 C C . ALA B 1 151 ? 35.156 13.805 -21.594 1 59.41 151 ALA B C 1
ATOM 3714 O O . ALA B 1 151 ? 35.875 14.695 -22.047 1 59.41 151 ALA B O 1
ATOM 3715 N N . ASN B 1 152 ? 34.688 13.805 -20.438 1 44.25 152 ASN B N 1
ATOM 3716 C CA . ASN B 1 152 ? 35.188 14.805 -19.5 1 44.25 152 ASN B CA 1
ATOM 3717 C C . ASN B 1 152 ? 36.375 14.281 -18.688 1 44.25 152 ASN B C 1
ATOM 3719 O O . ASN B 1 152 ? 36.719 14.844 -17.656 1 44.25 152 ASN B O 1
ATOM 3723 N N . ALA B 1 153 ? 36.781 13.109 -18.938 1 47.81 153 ALA B N 1
ATOM 3724 C CA . ALA B 1 153 ? 37.969 12.578 -18.266 1 47.81 153 ALA B CA 1
ATOM 3725 C C . ALA B 1 153 ? 39.156 13.516 -18.422 1 47.81 153 ALA B C 1
ATOM 3727 O O . ALA B 1 153 ? 40.219 13.281 -17.844 1 47.81 153 ALA B O 1
ATOM 3728 N N . SER B 1 154 ? 39.156 14.391 -19.375 1 40.56 154 SER B N 1
ATOM 3729 C CA . SER B 1 154 ? 40.344 15.211 -19.266 1 40.56 154 SER B CA 1
ATOM 3730 C C . SER B 1 154 ? 40.375 15.992 -17.953 1 40.56 154 SER B C 1
ATOM 3732 O O . SER B 1 154 ? 41.438 16.219 -17.391 1 40.56 154 SER B O 1
ATOM 3734 N N . THR B 1 155 ? 39.562 17.172 -17.797 1 35.69 155 THR B N 1
ATOM 3735 C CA . THR B 1 155 ? 39.875 18.141 -16.75 1 35.69 155 THR B CA 1
ATOM 3736 C C . THR B 1 155 ? 39.531 17.578 -15.375 1 35.69 155 THR B C 1
ATOM 3738 O O . THR B 1 155 ? 40.344 17.625 -14.445 1 35.69 155 THR B O 1
ATOM 3741 N N . THR B 1 156 ? 38.344 18.109 -14.656 1 34.06 156 THR B N 1
ATOM 3742 C CA . THR B 1 156 ? 38.062 18.266 -13.227 1 34.06 156 THR B CA 1
ATOM 3743 C C . THR B 1 156 ? 37.719 16.922 -12.594 1 34.06 156 THR B C 1
ATOM 3745 O O . THR B 1 156 ? 37.031 16.094 -13.219 1 34.06 156 THR B O 1
ATOM 3748 N N . ASN B 1 157 ? 38.438 16.484 -11.484 1 34.97 157 ASN B N 1
ATOM 3749 C CA . ASN B 1 157 ? 38.344 15.469 -10.43 1 34.97 157 ASN B CA 1
ATOM 3750 C C . ASN B 1 157 ? 36.906 15.242 -9.984 1 34.97 157 ASN B C 1
ATOM 3752 O O . ASN B 1 157 ? 36.531 15.578 -8.859 1 34.97 157 ASN B O 1
ATOM 3756 N N . CYS B 1 158 ? 36 15.648 -10.664 1 31.86 158 CYS B N 1
ATOM 3757 C CA . CYS B 1 158 ? 34.656 15.594 -10.055 1 31.86 158 CYS B CA 1
ATOM 3758 C C . CYS B 1 158 ? 34.344 14.195 -9.547 1 31.86 158 CYS B C 1
ATOM 3760 O O . CYS B 1 158 ? 34.625 13.211 -10.242 1 31.86 158 CYS B O 1
ATOM 3762 N N . ALA B 1 159 ? 34.125 14.109 -8.227 1 32.44 159 ALA B N 1
ATOM 3763 C CA . ALA B 1 159 ? 33.844 12.969 -7.363 1 32.44 159 ALA B CA 1
ATOM 3764 C C . ALA B 1 159 ? 32.812 12.055 -8.016 1 32.44 159 ALA B C 1
ATOM 3766 O O . ALA B 1 159 ? 31.688 12.484 -8.328 1 32.44 159 ALA B O 1
ATOM 3767 N N . LYS B 1 160 ? 33.219 11.047 -8.719 1 32.94 160 LYS B N 1
ATOM 3768 C CA . LYS B 1 160 ? 32.531 9.836 -9.172 1 32.94 160 LYS B CA 1
ATOM 3769 C C . LYS B 1 160 ? 31.5 9.367 -8.148 1 32.94 160 LYS B C 1
ATOM 3771 O O . LYS B 1 160 ? 31.875 8.883 -7.074 1 32.94 160 LYS B O 1
ATOM 3776 N N . ILE B 1 161 ? 30.484 10.125 -7.887 1 31.02 161 ILE B N 1
ATOM 3777 C CA . ILE B 1 161 ? 29.516 9.453 -7.035 1 31.02 161 ILE B CA 1
ATOM 3778 C C . ILE B 1 161 ? 29.203 8.062 -7.598 1 31.02 161 ILE B C 1
ATOM 3780 O O . ILE B 1 161 ? 28.641 7.941 -8.688 1 31.02 161 ILE B O 1
ATOM 3784 N N . PRO B 1 162 ? 30.062 7.07 -7.434 1 31.25 162 PRO B N 1
ATOM 3785 C CA . PRO B 1 162 ? 29.812 5.707 -7.902 1 31.25 162 PRO B CA 1
ATOM 3786 C C . PRO B 1 162 ? 28.391 5.227 -7.594 1 31.25 162 PRO B C 1
ATOM 3788 O O . PRO B 1 162 ? 27.906 5.402 -6.469 1 31.25 162 PRO B O 1
ATOM 3791 N N . VAL B 1 163 ? 27.547 5.434 -8.367 1 35.22 163 VAL B N 1
ATOM 3792 C CA . VAL B 1 163 ? 26.344 4.617 -8.227 1 35.22 163 VAL B CA 1
ATOM 3793 C C . VAL B 1 163 ? 26.734 3.17 -7.922 1 35.22 163 VAL B C 1
ATOM 3795 O O . VAL B 1 163 ? 27.531 2.572 -8.648 1 35.22 163 VAL B O 1
ATOM 3798 N N . PRO B 1 164 ? 26.688 2.715 -6.742 1 38.94 164 PRO B N 1
ATOM 3799 C CA . PRO B 1 164 ? 27.234 1.387 -6.453 1 38.94 164 PRO B CA 1
ATOM 3800 C C . PRO B 1 164 ? 26.781 0.331 -7.461 1 38.94 164 PRO B C 1
ATOM 3802 O O . PRO B 1 164 ? 25.578 0.204 -7.738 1 38.94 164 PRO B O 1
ATOM 3805 N N . SER B 1 165 ? 27.531 -0.053 -8.414 1 44.03 165 SER B N 1
ATOM 3806 C CA . SER B 1 165 ? 27.484 -1.17 -9.352 1 44.03 165 SER B CA 1
ATOM 3807 C C . SER B 1 165 ? 26.812 -2.387 -8.727 1 44.03 165 SER B C 1
ATOM 3809 O O . SER B 1 165 ? 26.156 -3.17 -9.43 1 44.03 165 SER B O 1
ATOM 3811 N N . LYS B 1 166 ? 26.984 -2.389 -7.492 1 44.09 166 LYS B N 1
ATOM 3812 C CA . LYS B 1 166 ? 26.516 -3.602 -6.82 1 44.09 166 LYS B CA 1
ATOM 3813 C C . LYS B 1 166 ? 25 -3.686 -6.816 1 44.09 166 LYS B C 1
ATOM 3815 O O . LYS B 1 166 ? 24.422 -4.773 -6.945 1 44.09 166 LYS B O 1
ATOM 3820 N N . LEU B 1 167 ? 24.297 -2.584 -6.633 1 44.47 167 LEU B N 1
ATOM 3821 C CA . LEU B 1 167 ? 22.844 -2.611 -6.52 1 44.47 167 LEU B CA 1
ATOM 3822 C C . LEU B 1 167 ? 22.188 -2.908 -7.867 1 44.47 167 LEU B C 1
ATOM 3824 O O . LEU B 1 1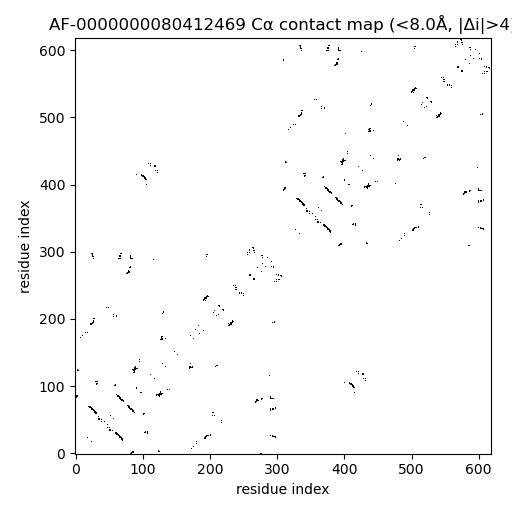67 ? 21.234 -3.676 -7.945 1 44.47 167 LEU B O 1
ATOM 3828 N N . GLN B 1 168 ? 22.797 -2.357 -8.93 1 47.28 168 GLN B N 1
ATOM 3829 C CA . GLN B 1 168 ? 22.328 -2.672 -10.273 1 47.28 168 GLN B CA 1
ATOM 3830 C C . GLN B 1 168 ? 22.484 -4.156 -10.586 1 47.28 168 GLN B C 1
ATOM 3832 O O . GLN B 1 168 ? 21.594 -4.781 -11.156 1 47.28 168 GLN B O 1
ATOM 3837 N N . SER B 1 169 ? 23.516 -4.598 -10.109 1 52.59 169 SER B N 1
ATOM 3838 C CA . SER B 1 169 ? 23.828 -5.992 -10.398 1 52.59 169 SER B CA 1
ATOM 3839 C C . SER B 1 169 ? 22.875 -6.934 -9.68 1 52.59 169 SER B C 1
ATOM 3841 O O . SER B 1 169 ? 22.406 -7.926 -10.25 1 52.59 169 SER B O 1
ATOM 3843 N N . THR B 1 170 ? 22.531 -6.445 -8.586 1 51.62 170 THR B N 1
ATOM 3844 C CA . THR B 1 170 ? 21.656 -7.316 -7.805 1 51.62 170 THR B CA 1
ATOM 3845 C C . THR B 1 170 ? 20.25 -7.348 -8.398 1 51.62 170 THR B C 1
ATOM 3847 O O . THR B 1 170 ? 19.641 -8.414 -8.484 1 51.62 170 THR B O 1
ATOM 3850 N N . VAL B 1 171 ? 19.922 -6.219 -8.844 1 50.72 171 VAL B N 1
ATOM 3851 C CA . VAL B 1 171 ? 18.594 -6.117 -9.438 1 50.72 171 VAL B CA 1
ATOM 3852 C C . VAL B 1 171 ? 18.562 -6.871 -10.766 1 50.72 171 VAL B C 1
ATOM 3854 O O . VAL B 1 171 ? 17.641 -7.652 -11.016 1 50.72 171 VAL B O 1
ATOM 3857 N N . ASP B 1 172 ? 19.5 -6.555 -11.555 1 54.94 172 ASP B N 1
ATOM 3858 C CA . ASP B 1 172 ? 19.594 -7.27 -12.82 1 54.94 172 ASP B CA 1
ATOM 3859 C C . ASP B 1 172 ? 19.656 -8.781 -12.602 1 54.94 172 ASP B C 1
ATOM 3861 O O . ASP B 1 172 ? 19.047 -9.547 -13.344 1 54.94 172 ASP B O 1
ATOM 3865 N N . GLN B 1 173 ? 20.25 -9.031 -11.586 1 55.44 173 GLN B N 1
ATOM 3866 C CA . GLN B 1 173 ? 20.375 -10.453 -11.281 1 55.44 173 GLN B CA 1
ATOM 3867 C C . GLN B 1 173 ? 19.031 -11.039 -10.836 1 55.44 173 GLN B C 1
ATOM 3869 O O . GLN B 1 173 ? 18.656 -12.141 -11.25 1 55.44 173 GLN B O 1
ATOM 3874 N N . ALA B 1 174 ? 18.422 -10.227 -10.164 1 54.31 174 ALA B N 1
ATOM 3875 C CA . ALA B 1 174 ? 17.125 -10.711 -9.688 1 54.31 174 ALA B CA 1
ATOM 3876 C C . ALA B 1 174 ? 16.141 -10.867 -10.844 1 54.31 174 ALA B C 1
ATOM 3878 O O . ALA B 1 174 ? 15.453 -11.883 -10.938 1 54.31 174 ALA B O 1
ATOM 3879 N N . VAL B 1 175 ? 16.172 -9.961 -11.648 1 53.69 175 VAL B N 1
ATOM 3880 C CA . VAL B 1 175 ? 15.305 -10.016 -12.82 1 53.69 175 VAL B CA 1
ATOM 3881 C C . VAL B 1 175 ? 15.688 -11.211 -13.695 1 53.69 175 VAL B C 1
ATOM 3883 O O . VAL B 1 175 ? 14.82 -11.961 -14.148 1 53.69 175 VAL B O 1
ATOM 3886 N N . ASN B 1 176 ? 16.938 -11.266 -13.875 1 56.88 176 ASN B N 1
ATOM 3887 C CA . ASN B 1 176 ? 17.406 -12.367 -14.711 1 56.88 176 ASN B CA 1
ATOM 3888 C C . ASN B 1 176 ? 17.109 -13.719 -14.07 1 56.88 176 ASN B C 1
ATOM 3890 O O . ASN B 1 176 ? 16.75 -14.672 -14.766 1 56.88 176 ASN B O 1
ATOM 3894 N N . SER B 1 177 ? 17.141 -13.633 -12.867 1 56.19 177 SER B N 1
ATOM 3895 C CA . SER B 1 177 ? 16.875 -14.875 -12.148 1 56.19 177 SER B CA 1
ATOM 3896 C C . SER B 1 177 ? 15.398 -15.258 -12.234 1 56.19 177 SER B C 1
ATOM 3898 O O . SER B 1 177 ? 15.07 -16.438 -12.438 1 56.19 177 SER B O 1
ATOM 3900 N N . ILE B 1 178 ? 14.578 -14.312 -12.164 1 56.59 178 ILE B N 1
ATOM 3901 C CA . ILE B 1 178 ? 13.156 -14.602 -12.297 1 56.59 178 ILE B CA 1
ATOM 3902 C C . ILE B 1 178 ? 12.836 -14.984 -13.742 1 56.59 178 ILE B C 1
ATOM 3904 O O . ILE B 1 178 ? 12.086 -15.938 -13.984 1 56.59 178 ILE B O 1
ATOM 3908 N N . LYS B 1 179 ? 13.453 -14.242 -14.617 1 59.34 179 LYS B N 1
ATOM 3909 C CA . LYS B 1 179 ? 13.305 -14.594 -16.031 1 59.34 179 LYS B CA 1
ATOM 3910 C C . LYS B 1 179 ? 13.789 -16.016 -16.297 1 59.34 179 LYS B C 1
ATOM 3912 O O . LYS B 1 179 ? 13.148 -16.766 -17.031 1 59.34 179 LYS B O 1
ATOM 3917 N N . GLU B 1 180 ? 14.859 -16.297 -15.719 1 59.28 180 GLU B N 1
ATOM 3918 C CA . GLU B 1 180 ? 15.414 -17.641 -15.867 1 59.28 180 GLU B CA 1
ATOM 3919 C C . GLU B 1 180 ? 14.469 -18.688 -15.289 1 59.28 180 GLU B C 1
ATOM 3921 O O . GLU B 1 180 ? 14.336 -19.781 -15.836 1 59.28 180 GLU B O 1
ATOM 3926 N N . LEU B 1 181 ? 13.938 -18.203 -14.234 1 57.84 181 LEU B N 1
ATOM 3927 C CA . LEU B 1 181 ? 12.992 -19.125 -13.602 1 57.84 181 LEU B CA 1
ATOM 3928 C C . LEU B 1 181 ? 11.766 -19.328 -14.477 1 57.84 181 LEU B C 1
ATOM 3930 O O . LEU B 1 181 ? 11.227 -20.438 -14.539 1 57.84 181 LEU B O 1
ATOM 3934 N N . LEU B 1 182 ? 11.414 -18.25 -15.039 1 57.75 182 LEU B N 1
ATOM 3935 C CA . LEU B 1 182 ? 10.203 -18.281 -15.859 1 57.75 182 LEU B CA 1
ATOM 3936 C C . LEU B 1 182 ? 10.508 -18.781 -17.266 1 57.75 182 LEU B C 1
ATOM 3938 O O . LEU B 1 182 ? 9.617 -19.266 -17.969 1 57.75 182 LEU B O 1
ATOM 3942 N N . ARG B 1 183 ? 11.734 -18.547 -17.906 1 49.19 183 ARG B N 1
ATOM 3943 C CA . ARG B 1 183 ? 12.164 -19 -19.219 1 49.19 183 ARG B CA 1
ATOM 3944 C C . ARG B 1 183 ? 13.281 -20.031 -19.125 1 49.19 183 ARG B C 1
ATOM 3946 O O . ARG B 1 183 ? 14.445 -19.719 -19.391 1 49.19 183 ARG B O 1
ATOM 3953 N N . PRO B 1 184 ? 13.047 -21.109 -18.641 1 46.25 184 PRO B N 1
ATOM 3954 C CA . PRO B 1 184 ? 14.148 -22.062 -18.609 1 46.25 184 PRO B CA 1
ATOM 3955 C C . PRO B 1 184 ? 14.797 -22.266 -19.969 1 46.25 184 PRO B C 1
ATOM 3957 O O . PRO B 1 184 ? 14.195 -21.938 -21 1 46.25 184 PRO B O 1
ATOM 3960 N N . ASP B 1 185 ? 16.047 -22.688 -20.297 1 43.09 185 ASP B N 1
ATOM 3961 C CA . ASP B 1 185 ? 16.797 -22.938 -21.516 1 43.09 185 ASP B CA 1
ATOM 3962 C C . ASP B 1 185 ? 15.906 -23.5 -22.625 1 43.09 185 ASP B C 1
ATOM 3964 O O . ASP B 1 185 ? 15.273 -24.547 -22.453 1 43.09 185 ASP B O 1
ATOM 3968 N N . CYS B 1 186 ? 15.391 -22.75 -23.609 1 36.09 186 CYS B N 1
ATOM 3969 C CA . CYS B 1 186 ? 14.844 -23.016 -24.922 1 36.09 186 CYS B CA 1
ATOM 3970 C C . CYS B 1 186 ? 15.602 -24.156 -25.609 1 36.09 186 CYS B C 1
ATOM 3972 O O . CYS B 1 186 ? 15.43 -24.406 -26.797 1 36.09 186 CYS B O 1
ATOM 3974 N N . GLU B 1 187 ? 16.812 -24.469 -25.469 1 38.53 187 GLU B N 1
ATOM 3975 C CA . GLU B 1 187 ? 17.219 -25.469 -26.438 1 38.53 187 GLU B CA 1
ATOM 3976 C C . GLU B 1 187 ? 16.203 -26.594 -26.531 1 38.53 187 GLU B C 1
ATOM 3978 O O . GLU B 1 187 ? 15.766 -26.953 -27.625 1 38.53 187 GLU B O 1
ATOM 3983 N N . LYS B 1 188 ? 16.609 -27.969 -26.297 1 41.25 188 LYS B N 1
ATOM 3984 C CA . LYS B 1 188 ? 16 -29.219 -26.75 1 41.25 188 LYS B CA 1
ATOM 3985 C C . LYS B 1 188 ? 14.609 -29.391 -26.141 1 41.25 188 LYS B C 1
ATOM 3987 O O . LYS B 1 188 ? 13.812 -30.188 -26.641 1 41.25 188 LYS B O 1
ATOM 3992 N N . SER B 1 189 ? 14.391 -29.484 -24.672 1 43.44 189 SER B N 1
ATOM 3993 C CA . SER B 1 189 ? 13.453 -30.297 -23.922 1 43.44 189 SER B CA 1
ATOM 3994 C C . SER B 1 189 ? 12.07 -29.641 -23.875 1 43.44 189 SER B C 1
ATOM 3996 O O . SER B 1 189 ? 11.953 -28.422 -23.984 1 43.44 189 SER B O 1
ATOM 3998 N N . GLU B 1 190 ? 10.953 -30.484 -23.797 1 54.38 190 GLU B N 1
ATOM 3999 C CA . GLU B 1 190 ? 9.516 -30.438 -23.547 1 54.38 190 GLU B CA 1
ATOM 4000 C C . GLU B 1 190 ? 9.172 -29.5 -22.406 1 54.38 190 GLU B C 1
ATOM 4002 O O . GLU B 1 190 ? 9.75 -29.609 -21.312 1 54.38 190 GLU B O 1
ATOM 4007 N N . GLY B 1 191 ? 8.852 -28.141 -22.562 1 73.44 191 GLY B N 1
ATOM 4008 C CA . GLY B 1 191 ? 8.445 -27.078 -21.641 1 73.44 191 GLY B CA 1
ATOM 4009 C C . GLY B 1 191 ? 7.789 -27.609 -20.391 1 73.44 191 GLY B C 1
ATOM 4010 O O . GLY B 1 191 ? 7.051 -28.594 -20.422 1 73.44 191 GLY B O 1
ATOM 4011 N N . LYS B 1 192 ? 8.273 -27.141 -19.203 1 84.25 192 LYS B N 1
ATOM 4012 C CA . LYS B 1 192 ? 7.719 -27.5 -17.891 1 84.25 192 LYS B CA 1
ATOM 4013 C C . LYS B 1 192 ? 6.211 -27.25 -17.859 1 84.25 192 LYS B C 1
ATOM 4015 O O . LYS B 1 192 ? 5.734 -26.234 -18.359 1 84.25 192 LYS B O 1
ATOM 4020 N N . LEU B 1 193 ? 5.5 -28.25 -17.359 1 91.88 193 LEU B N 1
ATOM 4021 C CA . LEU B 1 193 ? 4.066 -28.047 -17.172 1 91.88 193 LEU B CA 1
ATOM 4022 C C . LEU B 1 193 ? 3.803 -27.031 -16.062 1 91.88 193 LEU B C 1
ATOM 4024 O O . LEU B 1 193 ? 4.266 -27.203 -14.93 1 91.88 193 LEU B O 1
ATOM 4028 N N . ILE B 1 194 ? 3.1 -25.984 -16.469 1 94.31 194 ILE B N 1
ATOM 4029 C CA . ILE B 1 194 ? 2.711 -24.938 -15.523 1 94.31 194 ILE B CA 1
ATOM 4030 C C . ILE B 1 194 ? 1.213 -25.031 -15.25 1 94.31 194 ILE B C 1
ATOM 4032 O O . ILE B 1 194 ? 0.405 -25.078 -16.172 1 94.31 194 ILE B O 1
ATOM 4036 N N . VAL B 1 195 ? 0.877 -25.094 -13.977 1 95.38 195 VAL B N 1
ATOM 4037 C CA . VAL B 1 195 ? -0.517 -25.25 -13.57 1 95.38 195 VAL B CA 1
ATOM 4038 C C . VAL B 1 195 ? -0.946 -24.031 -12.742 1 95.38 195 VAL B C 1
ATOM 4040 O O . VAL B 1 195 ? -0.183 -23.547 -11.906 1 95.38 195 VAL B O 1
ATOM 4043 N N . GLY B 1 196 ? -2.084 -23.484 -12.961 1 96.25 196 GLY B N 1
ATOM 4044 C CA . GLY B 1 196 ? -2.691 -22.422 -12.172 1 96.25 196 GLY B CA 1
ATOM 4045 C C . GLY B 1 196 ? -4.195 -22.562 -12.031 1 96.25 196 GLY B C 1
ATOM 4046 O O . GLY B 1 196 ? -4.789 -23.484 -12.602 1 96.25 196 GLY B O 1
ATOM 4047 N N . HIS B 1 197 ? -4.758 -21.812 -11.18 1 94.94 197 HIS B N 1
ATOM 4048 C CA . HIS B 1 197 ? -6.203 -21.719 -11.023 1 94.94 197 HIS B CA 1
ATOM 4049 C C . HIS B 1 197 ? -6.703 -20.312 -11.32 1 94.94 197 HIS B C 1
ATOM 4051 O O . HIS B 1 197 ? -6.426 -19.375 -10.562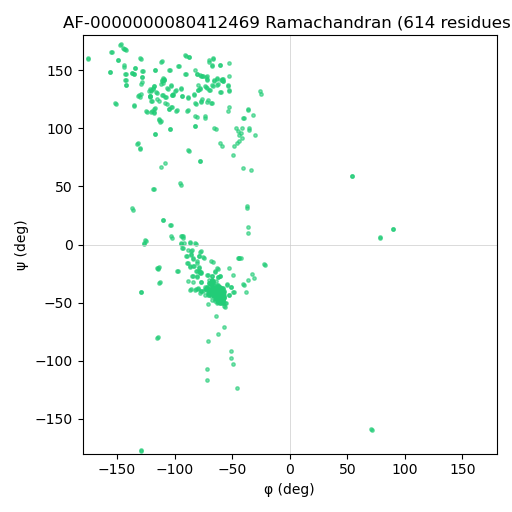 1 94.94 197 HIS B O 1
ATOM 4057 N N . ASN B 1 198 ? -7.453 -20.188 -12.391 1 88.69 198 ASN B N 1
ATOM 4058 C CA . ASN B 1 198 ? -7.855 -18.859 -12.844 1 88.69 198 ASN B CA 1
ATOM 4059 C C . ASN B 1 198 ? -6.648 -17.938 -13.039 1 88.69 198 ASN B C 1
ATOM 4061 O O . ASN B 1 198 ? -6.602 -16.844 -12.492 1 88.69 198 ASN B O 1
ATOM 4065 N N . MET B 1 199 ? -5.777 -18.438 -13.945 1 89.56 199 MET B N 1
ATOM 4066 C CA . MET B 1 199 ? -4.434 -17.875 -13.852 1 89.56 199 MET B CA 1
ATOM 4067 C C . MET B 1 199 ? -4.199 -16.828 -14.938 1 89.56 199 MET B C 1
ATOM 4069 O O . MET B 1 199 ? -3.078 -16.344 -15.109 1 89.56 199 MET B O 1
ATOM 4073 N N . LEU B 1 200 ? -5.172 -16.484 -15.688 1 86.69 200 LEU B N 1
ATOM 4074 C CA . LEU B 1 200 ? -4.957 -15.531 -16.766 1 86.69 200 LEU B CA 1
ATOM 4075 C C . LEU B 1 200 ? -4.348 -14.234 -16.234 1 86.69 200 LEU B C 1
ATOM 4077 O O . LEU B 1 200 ? -3.369 -13.734 -16.797 1 86.69 200 LEU B O 1
ATOM 4081 N N . LEU B 1 201 ? -4.945 -13.68 -15.203 1 88.38 201 LEU B N 1
ATOM 4082 C CA . LEU B 1 201 ? -4.426 -12.453 -14.609 1 88.38 201 LEU B CA 1
ATOM 4083 C C . LEU B 1 201 ? -2.984 -12.641 -14.148 1 88.38 201 LEU B C 1
ATOM 4085 O O . LEU B 1 201 ? -2.143 -11.766 -14.367 1 88.38 201 LEU B O 1
ATOM 4089 N N . ASP B 1 202 ? -2.705 -13.75 -13.578 1 90.81 202 ASP B N 1
ATOM 4090 C CA . ASP B 1 202 ? -1.354 -14.062 -13.125 1 90.81 202 ASP B CA 1
ATOM 4091 C C . ASP B 1 202 ? -0.361 -14.016 -14.289 1 90.81 202 ASP B C 1
ATOM 4093 O O . ASP B 1 202 ? 0.685 -13.367 -14.188 1 90.81 202 ASP B O 1
ATOM 4097 N N . ILE B 1 203 ? -0.729 -14.68 -15.312 1 88.88 203 ILE B N 1
ATOM 4098 C CA . ILE B 1 203 ? 0.141 -14.781 -16.469 1 88.88 203 ILE B CA 1
ATOM 4099 C C . ILE B 1 203 ? 0.375 -13.398 -17.078 1 88.88 203 ILE B C 1
ATOM 4101 O O . ILE B 1 203 ? 1.503 -13.055 -17.438 1 88.88 203 ILE B O 1
ATOM 4105 N N . CYS B 1 204 ? -0.646 -12.656 -17.156 1 89.19 204 CYS B N 1
ATOM 4106 C CA . CYS B 1 204 ? -0.527 -11.305 -17.703 1 89.19 204 CYS B CA 1
ATOM 4107 C C . CYS B 1 204 ? 0.432 -10.469 -16.859 1 89.19 204 CYS B C 1
ATOM 4109 O O . CYS B 1 204 ? 1.313 -9.797 -17.406 1 89.19 204 CYS B O 1
ATOM 4111 N N . HIS B 1 205 ? 0.251 -10.516 -15.562 1 88 205 HIS B N 1
ATOM 4112 C CA . HIS B 1 205 ? 1.094 -9.727 -14.672 1 88 205 HIS B CA 1
ATOM 4113 C C . HIS B 1 205 ? 2.543 -10.203 -14.719 1 88 205 HIS B C 1
ATOM 4115 O O . HIS B 1 205 ? 3.467 -9.391 -14.734 1 88 205 HIS B O 1
ATOM 4121 N N . ILE B 1 206 ? 2.707 -11.469 -14.742 1 84 206 ILE B N 1
ATOM 4122 C CA . ILE B 1 206 ? 4.047 -12.047 -14.742 1 84 206 ILE B CA 1
ATOM 4123 C C . ILE B 1 206 ? 4.793 -11.625 -16 1 84 206 ILE B C 1
ATOM 4125 O O . ILE B 1 206 ? 5.941 -11.172 -15.93 1 84 206 ILE B O 1
ATOM 4129 N N . ILE B 1 207 ? 4.148 -11.789 -17.094 1 84.31 207 ILE B N 1
ATOM 4130 C CA . ILE B 1 207 ? 4.781 -11.438 -18.359 1 84.31 207 ILE B CA 1
ATOM 4131 C C . ILE B 1 207 ? 5.062 -9.938 -18.406 1 84.31 207 ILE B C 1
ATOM 4133 O O . ILE B 1 207 ? 6.184 -9.523 -18.703 1 84.31 207 ILE B O 1
ATOM 4137 N N . ASN B 1 208 ? 4.102 -9.172 -18.031 1 84.62 208 ASN B N 1
ATOM 4138 C CA . ASN B 1 208 ? 4.211 -7.719 -18.125 1 84.62 208 ASN B CA 1
ATOM 4139 C C . ASN B 1 208 ? 5.273 -7.172 -17.172 1 84.62 208 ASN B C 1
ATOM 4141 O O . ASN B 1 208 ? 5.973 -6.211 -17.5 1 84.62 208 ASN B O 1
ATOM 4145 N N . ALA B 1 209 ? 5.344 -7.703 -16.047 1 78.31 209 ALA B N 1
ATOM 4146 C CA . ALA B 1 209 ? 6.23 -7.188 -15.016 1 78.31 209 ALA B CA 1
ATOM 4147 C C . ALA B 1 209 ? 7.664 -7.652 -15.234 1 78.31 209 ALA B C 1
ATOM 4149 O O . ALA B 1 209 ? 8.609 -6.895 -15.008 1 78.31 209 ALA B O 1
ATOM 4150 N N . PHE B 1 210 ? 7.82 -8.852 -15.672 1 77.5 210 PHE B N 1
ATOM 4151 C CA . PHE B 1 210 ? 9.148 -9.43 -15.555 1 77.5 2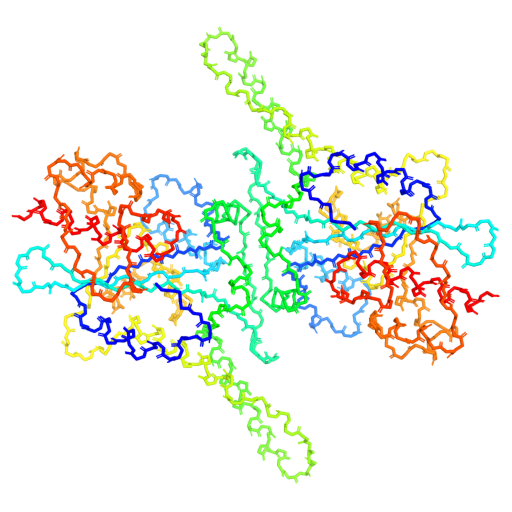10 PHE B CA 1
ATOM 4152 C C . PHE B 1 210 ? 9.742 -9.703 -16.938 1 77.5 210 PHE B C 1
ATOM 4154 O O . PHE B 1 210 ? 10.953 -9.906 -17.062 1 77.5 210 PHE B O 1
ATOM 4161 N N . LEU B 1 211 ? 8.938 -9.773 -17.844 1 77.12 211 LEU B N 1
ATOM 4162 C CA . LEU B 1 211 ? 9.461 -10.18 -19.156 1 77.12 211 LEU B CA 1
ATOM 4163 C C . LEU B 1 211 ? 9.32 -9.047 -20.172 1 77.12 211 LEU B C 1
ATOM 4165 O O . LEU B 1 211 ? 10.289 -8.336 -20.453 1 77.12 211 LEU B O 1
ATOM 4169 N N . ASP B 1 212 ? 8.117 -8.898 -20.719 1 76.19 212 ASP B N 1
ATOM 4170 C CA . ASP B 1 212 ? 7.871 -7.871 -21.719 1 76.19 212 ASP B CA 1
ATOM 4171 C C . ASP B 1 212 ? 6.473 -7.277 -21.578 1 76.19 212 ASP B C 1
ATOM 4173 O O . ASP B 1 212 ? 5.559 -7.945 -21.078 1 76.19 212 ASP B O 1
ATOM 4177 N N . PRO B 1 213 ? 6.457 -6.023 -22.078 1 82.5 213 PRO B N 1
ATOM 4178 C CA . PRO B 1 213 ? 5.102 -5.473 -22.109 1 82.5 213 PRO B CA 1
ATOM 4179 C C . PRO B 1 213 ? 4.137 -6.324 -22.922 1 82.5 213 PRO B C 1
ATOM 4181 O O . PRO B 1 213 ? 4.516 -6.859 -23.969 1 82.5 213 PRO B O 1
ATOM 4184 N N . LEU B 1 214 ? 2.961 -6.438 -22.438 1 87.88 214 LEU B N 1
ATOM 4185 C CA . LEU B 1 214 ? 1.962 -7.23 -23.141 1 87.88 214 LEU B CA 1
ATOM 4186 C C . LEU B 1 214 ? 1.582 -6.57 -24.469 1 87.88 214 LEU B C 1
ATOM 4188 O O . LEU B 1 214 ? 1.447 -5.344 -24.531 1 87.88 214 LEU B O 1
ATOM 4192 N N . PRO B 1 215 ? 1.48 -7.391 -25.469 1 89 215 PRO B N 1
ATOM 4193 C CA . PRO B 1 215 ? 0.999 -6.84 -26.75 1 89 215 PRO B CA 1
ATOM 4194 C C . PRO B 1 215 ? -0.454 -6.375 -26.672 1 89 215 PRO B C 1
ATOM 4196 O O . PRO B 1 215 ? -1.191 -6.777 -25.766 1 89 215 PRO B O 1
ATOM 4199 N N . SER B 1 216 ? -0.863 -5.504 -27.609 1 88.25 216 SER B N 1
ATOM 4200 C CA . SER B 1 216 ? -2.236 -5.016 -27.656 1 88.25 216 SER B CA 1
ATOM 4201 C C . SER B 1 216 ? -3.164 -6.027 -28.328 1 88.25 216 SER B C 1
ATOM 4203 O O . SER B 1 216 ? -4.367 -6.039 -28.062 1 88.25 216 SER B O 1
ATOM 4205 N N . ASP B 1 217 ? -2.605 -6.863 -29.109 1 91.25 217 ASP B N 1
ATOM 4206 C CA . ASP B 1 217 ? -3.395 -7.832 -29.859 1 91.25 217 ASP B CA 1
ATOM 4207 C C . ASP B 1 217 ? -3.479 -9.164 -29.125 1 91.25 217 ASP B C 1
ATOM 4209 O O . ASP B 1 217 ? -2.459 -9.711 -28.688 1 91.25 217 ASP B O 1
ATOM 4213 N N . TYR B 1 218 ? -4.711 -9.703 -29.078 1 90.56 218 TYR B N 1
ATOM 4214 C CA . TYR B 1 218 ? -4.961 -10.93 -28.328 1 90.56 218 TYR B CA 1
ATOM 4215 C C . TYR B 1 218 ? -4.223 -12.109 -28.953 1 90.56 218 TYR B C 1
ATOM 4217 O O . TYR B 1 218 ? -3.711 -12.977 -28.25 1 90.56 218 TYR B O 1
ATOM 4225 N N . HIS B 1 219 ? -4.203 -12.172 -30.234 1 90.81 219 HIS B N 1
ATOM 4226 C CA . HIS B 1 219 ? -3.529 -13.273 -30.906 1 90.81 219 HIS B CA 1
ATOM 4227 C C . HIS B 1 219 ? -2.025 -13.234 -30.656 1 90.81 219 HIS B C 1
ATOM 4229 O O . HIS B 1 219 ? -1.403 -14.281 -30.438 1 90.81 219 HIS B O 1
ATOM 4235 N N . GLU B 1 220 ? -1.508 -12.086 -30.719 1 91.19 220 GLU B N 1
ATOM 4236 C CA . GLU B 1 220 ? -0.094 -11.922 -30.391 1 91.19 220 GLU B CA 1
ATOM 4237 C C . GLU B 1 220 ? 0.191 -12.32 -28.953 1 91.19 220 GLU B C 1
ATOM 4239 O O . GLU B 1 220 ? 1.224 -12.93 -28.656 1 91.19 220 GLU B O 1
ATOM 4244 N N . PHE B 1 221 ? -0.753 -11.969 -28.141 1 91.06 221 PHE B N 1
ATOM 4245 C CA . PHE B 1 221 ? -0.628 -12.344 -26.734 1 91.06 221 PHE B CA 1
ATOM 4246 C C . PHE B 1 221 ? -0.62 -13.859 -26.578 1 91.06 221 PHE B C 1
ATOM 4248 O O . PHE B 1 221 ? 0.22 -14.406 -25.859 1 91.06 221 PHE B O 1
ATOM 4255 N N . LYS B 1 222 ? -1.524 -14.523 -27.203 1 89.56 222 LYS B N 1
ATOM 4256 C CA . LYS B 1 222 ? -1.604 -15.977 -27.141 1 89.56 222 LYS B CA 1
ATOM 4257 C C . LYS B 1 222 ? -0.307 -16.625 -27.609 1 89.56 222 LYS B C 1
ATOM 4259 O O . LYS B 1 222 ? 0.18 -17.578 -27.016 1 89.56 222 LYS B O 1
ATOM 4264 N N . GLU B 1 223 ? 0.196 -16.094 -28.656 1 89.69 223 GLU B N 1
ATOM 4265 C CA . GLU B 1 223 ? 1.457 -16.609 -29.203 1 89.69 223 GLU B CA 1
ATOM 4266 C C . GLU B 1 223 ? 2.596 -16.406 -28.203 1 89.69 223 GLU B C 1
ATOM 4268 O O . GLU B 1 223 ? 3.424 -17.312 -28.016 1 89.69 223 GLU B O 1
ATOM 4273 N N . MET B 1 224 ? 2.588 -15.281 -27.641 1 87.75 224 MET B N 1
ATOM 4274 C CA . MET B 1 224 ? 3.604 -14.961 -26.641 1 87.75 224 MET B CA 1
ATOM 4275 C C . MET B 1 224 ? 3.523 -15.93 -25.469 1 87.75 224 MET B C 1
ATOM 4277 O O . MET B 1 224 ? 4.543 -16.453 -25.031 1 87.75 224 MET B O 1
ATOM 4281 N N . VAL B 1 225 ? 2.322 -16.141 -25 1 87.19 225 VAL B N 1
ATOM 4282 C CA . VAL B 1 225 ? 2.113 -17.031 -23.859 1 87.19 225 VAL B CA 1
ATOM 4283 C C . VAL B 1 225 ? 2.555 -18.438 -24.219 1 87.19 225 VAL B C 1
ATOM 4285 O O . VAL B 1 225 ? 3.232 -19.109 -23.422 1 87.19 225 VAL B O 1
ATOM 4288 N N . HIS B 1 226 ? 2.205 -18.891 -25.375 1 86.62 226 HIS B N 1
ATOM 4289 C CA . HIS B 1 226 ? 2.549 -20.25 -25.812 1 86.62 226 HIS B CA 1
ATOM 4290 C C . HIS B 1 226 ? 4.059 -20.406 -25.969 1 86.62 226 HIS B C 1
ATOM 4292 O O . HIS B 1 226 ? 4.598 -21.484 -25.703 1 86.62 226 HIS B O 1
ATOM 4298 N N . ALA B 1 227 ? 4.621 -19.391 -26.422 1 84.62 227 ALA B N 1
ATOM 4299 C CA . ALA B 1 227 ? 6.07 -19.438 -26.578 1 84.62 227 ALA B CA 1
ATOM 4300 C C . ALA B 1 227 ? 6.777 -19.484 -25.234 1 84.62 227 ALA B C 1
ATOM 4302 O O . ALA B 1 227 ? 7.77 -20.203 -25.062 1 84.62 227 ALA B O 1
ATOM 4303 N N . LEU B 1 228 ? 6.266 -18.766 -24.297 1 82.94 228 LEU B N 1
ATOM 4304 C CA . LEU B 1 228 ? 6.883 -18.672 -22.969 1 82.94 228 LEU B CA 1
ATOM 4305 C C . LEU B 1 228 ? 6.52 -19.859 -22.109 1 82.94 228 LEU B C 1
ATOM 4307 O O . LEU B 1 228 ? 7.336 -20.328 -21.312 1 82.94 228 LEU B O 1
ATOM 4311 N N . PHE B 1 229 ? 5.27 -20.234 -22.281 1 85.69 229 PHE B N 1
ATOM 4312 C CA . PHE B 1 229 ? 4.707 -21.312 -21.5 1 85.69 229 PHE B CA 1
ATOM 4313 C C . PHE B 1 229 ? 4.008 -22.328 -22.391 1 85.69 229 PHE B C 1
ATOM 4315 O O . PHE B 1 229 ? 2.779 -22.375 -22.438 1 85.69 229 PHE B O 1
ATOM 4322 N N . PRO B 1 230 ? 4.773 -23.25 -22.969 1 85.12 230 PRO B N 1
ATOM 4323 C CA . PRO B 1 230 ? 4.203 -24.188 -23.953 1 85.12 230 PRO B CA 1
ATOM 4324 C C . PRO B 1 230 ? 3.215 -25.156 -23.312 1 85.12 230 PRO B C 1
ATOM 4326 O O . PRO B 1 230 ? 2.291 -25.625 -23.984 1 85.12 230 PRO B O 1
ATOM 4329 N N . ASN B 1 231 ? 3.387 -25.531 -22.078 1 88.75 231 ASN B N 1
ATOM 4330 C CA . ASN B 1 231 ? 2.5 -26.453 -21.375 1 88.75 231 ASN B CA 1
ATOM 4331 C C . ASN B 1 231 ? 1.823 -25.781 -20.172 1 88.75 231 ASN B C 1
ATOM 4333 O O . ASN B 1 231 ? 2.41 -25.688 -19.094 1 88.75 231 ASN B O 1
ATOM 4337 N N . LEU B 1 232 ? 0.583 -25.281 -20.422 1 90.81 232 LEU B N 1
ATOM 4338 C CA . LEU B 1 232 ? -0.173 -24.562 -19.422 1 90.81 232 LEU B CA 1
ATOM 4339 C C . LEU B 1 232 ? -1.516 -25.234 -19.156 1 90.81 232 LEU B C 1
ATOM 4341 O O . LEU B 1 232 ? -2.213 -25.625 -20.094 1 90.81 232 LEU B O 1
ATOM 4345 N N . VAL B 1 233 ? -1.832 -25.375 -17.891 1 91.25 233 VAL B N 1
ATOM 4346 C CA . VAL B 1 233 ? -3.129 -25.922 -17.516 1 91.25 233 VAL B CA 1
ATOM 4347 C C . VAL B 1 233 ? -3.789 -25.031 -16.469 1 91.25 233 VAL B C 1
ATOM 4349 O O . VAL B 1 233 ? -3.148 -24.625 -15.492 1 91.25 233 VAL B O 1
ATOM 4352 N N . ASP B 1 234 ? -4.98 -24.656 -16.688 1 92.62 234 ASP B N 1
ATOM 4353 C CA . ASP B 1 234 ? -5.812 -23.953 -15.711 1 92.62 234 ASP B CA 1
ATOM 4354 C C . ASP B 1 234 ? -6.832 -24.891 -15.07 1 92.62 234 ASP B C 1
ATOM 4356 O O . ASP B 1 234 ? -7.73 -25.391 -15.75 1 92.62 234 ASP B O 1
ATOM 4360 N N . THR B 1 235 ? -6.723 -25.047 -13.805 1 92.56 235 THR B N 1
ATOM 4361 C CA . THR B 1 235 ? -7.578 -26.016 -13.125 1 92.56 235 THR B CA 1
ATOM 4362 C C . THR B 1 235 ? -9.039 -25.578 -13.18 1 92.56 235 THR B C 1
ATOM 4364 O O . THR B 1 235 ? -9.945 -26.422 -13.156 1 92.56 235 THR B O 1
ATOM 4367 N N . LYS B 1 236 ? -9.25 -24.234 -13.195 1 89.12 236 LYS B N 1
ATOM 4368 C CA . LYS B 1 236 ? -10.633 -23.781 -13.352 1 89.12 236 LYS B CA 1
ATOM 4369 C C . LYS B 1 236 ? -11.227 -24.281 -14.664 1 89.12 236 LYS B C 1
ATOM 4371 O O . LYS B 1 236 ? -12.359 -24.781 -14.695 1 89.12 236 LYS B O 1
ATOM 4376 N N . PHE B 1 237 ? -10.523 -24.188 -15.734 1 84.75 237 PHE B N 1
ATOM 4377 C CA . PHE B 1 237 ? -10.977 -24.672 -17.031 1 84.75 237 PHE B CA 1
ATOM 4378 C C . PHE B 1 237 ? -11.148 -26.188 -17.031 1 84.75 237 PHE B C 1
ATOM 4380 O O . PHE B 1 237 ? -12.141 -26.703 -17.531 1 84.75 237 PHE B O 1
ATOM 4387 N N . MET B 1 238 ? -10.227 -26.875 -16.453 1 85.94 238 MET B N 1
ATOM 4388 C CA . MET B 1 238 ? -10.258 -28.328 -16.344 1 85.94 238 MET B CA 1
ATOM 4389 C C . MET B 1 238 ? -11.531 -28.797 -15.641 1 85.94 238 MET B C 1
ATOM 4391 O O . MET B 1 238 ? -12.18 -29.734 -16.094 1 85.94 238 MET B O 1
ATOM 4395 N N . CYS B 1 239 ? -11.891 -28.094 -14.648 1 89.25 239 CYS B N 1
ATOM 4396 C CA . CYS B 1 239 ? -13.023 -28.5 -13.82 1 89.25 239 CYS B CA 1
ATOM 4397 C C . CYS B 1 239 ? -14.344 -28.109 -14.461 1 89.25 239 CYS B C 1
ATOM 4399 O O . CYS B 1 239 ? -15.406 -28.578 -14.055 1 89.25 239 CYS B O 1
ATOM 4401 N N . SER B 1 240 ? -14.266 -27.219 -15.43 1 86.31 240 SER B N 1
ATOM 4402 C CA . SER B 1 240 ? -15.484 -26.797 -16.109 1 86.31 240 SER B CA 1
ATOM 4403 C C . SER B 1 240 ? -15.859 -27.75 -17.234 1 86.31 240 SER B C 1
ATOM 4405 O O . SER B 1 240 ? -16.938 -27.641 -17.812 1 86.31 240 SER B O 1
ATOM 4407 N N . GLU B 1 241 ? -15.055 -28.75 -17.531 1 84.38 241 GLU B N 1
ATOM 4408 C CA . GLU B 1 241 ? -15.281 -29.719 -18.594 1 84.38 241 GLU B CA 1
ATOM 4409 C C . GLU B 1 241 ? -15.742 -31.062 -18.047 1 84.38 241 GLU B C 1
ATOM 4411 O O . GLU B 1 241 ? -15.453 -31.391 -16.891 1 84.38 241 GLU B O 1
ATOM 4416 N N . GLU B 1 242 ? -16.516 -31.703 -18.875 1 85.81 242 GLU B N 1
ATOM 4417 C CA . GLU B 1 242 ? -16.922 -33.062 -18.5 1 85.81 242 GLU B CA 1
ATOM 4418 C C . GLU B 1 242 ? -15.703 -33.969 -18.406 1 85.81 242 GLU B C 1
ATOM 4420 O O . GLU B 1 242 ? -14.773 -33.875 -19.203 1 85.81 242 GLU B O 1
ATOM 4425 N N . PRO B 1 243 ? -15.734 -34.906 -17.406 1 87.25 243 PRO B N 1
ATOM 4426 C CA . PRO B 1 243 ? -16.781 -35.25 -16.453 1 87.25 243 PRO B CA 1
ATOM 4427 C C . PRO B 1 243 ? -16.656 -34.5 -15.133 1 87.25 243 PRO B C 1
ATOM 4429 O O . PRO B 1 243 ? -17.438 -34.719 -14.203 1 87.25 243 PRO B O 1
ATOM 4432 N N . LEU B 1 244 ? -15.773 -33.562 -15 1 87.56 244 LEU B N 1
ATOM 4433 C CA . LEU B 1 244 ? -15.461 -32.938 -13.727 1 87.56 244 LEU B CA 1
ATOM 4434 C C . LEU B 1 244 ? -16.5 -31.875 -13.383 1 87.56 244 LEU B C 1
ATOM 4436 O O . LEU B 1 244 ? -16.719 -31.562 -12.211 1 87.56 244 LEU B O 1
ATOM 4440 N N . ASN B 1 245 ? -17.125 -31.266 -14.391 1 87.38 245 ASN B N 1
ATOM 4441 C CA . ASN B 1 245 ? -18.031 -30.141 -14.195 1 87.38 245 ASN B CA 1
ATOM 4442 C C . ASN B 1 245 ? -19.219 -30.516 -13.312 1 87.38 245 ASN B C 1
ATOM 4444 O O . ASN B 1 245 ? -19.766 -29.672 -12.594 1 87.38 245 ASN B O 1
ATOM 4448 N N . ASP B 1 246 ? -19.594 -31.781 -13.297 1 86.88 246 ASP B N 1
ATOM 4449 C CA . ASP B 1 246 ? -20.703 -32.25 -12.492 1 86.88 246 ASP B CA 1
ATOM 4450 C C . ASP B 1 246 ? -20.297 -32.406 -11.031 1 86.88 246 ASP B C 1
ATOM 4452 O O . ASP B 1 246 ? -21.141 -32.344 -10.133 1 86.88 246 ASP B O 1
ATOM 4456 N N . LEU B 1 247 ? -19.094 -32.562 -10.867 1 87.56 247 LEU B N 1
ATOM 4457 C CA . LEU B 1 247 ? -18.594 -32.906 -9.531 1 87.56 247 LEU B CA 1
ATOM 4458 C C . LEU B 1 247 ? -18.109 -31.641 -8.812 1 87.56 247 LEU B C 1
ATOM 4460 O O . LEU B 1 247 ? -17.969 -31.641 -7.582 1 87.56 247 LEU B O 1
ATOM 4464 N N . VAL B 1 248 ? -17.75 -30.578 -9.57 1 85.19 248 VAL B N 1
ATOM 4465 C CA . VAL B 1 248 ? -17.172 -29.359 -8.992 1 85.19 248 VAL B CA 1
ATOM 4466 C C . VAL B 1 248 ? -18.156 -28.203 -9.148 1 85.19 248 VAL B C 1
ATOM 4468 O O . VAL B 1 248 ? -18.203 -27.562 -10.195 1 85.19 248 VAL B O 1
ATOM 4471 N N . PRO B 1 249 ? -18.828 -27.75 -8.117 1 80.06 249 PRO B N 1
ATOM 4472 C CA . PRO B 1 249 ? -19.891 -26.75 -8.211 1 80.06 249 PRO B CA 1
ATOM 4473 C C . PRO B 1 249 ? -19.375 -25.312 -8.195 1 80.06 249 PRO B C 1
ATOM 4475 O O . PRO B 1 249 ? -20.125 -24.375 -8.438 1 80.06 249 PRO B O 1
ATOM 4478 N N . SER B 1 250 ? -18.062 -25.156 -7.906 1 84.44 250 SER B N 1
ATOM 4479 C CA . SER B 1 250 ? -17.547 -23.812 -7.711 1 84.44 250 SER B CA 1
ATOM 4480 C C . SER B 1 250 ? -16.203 -23.625 -8.414 1 84.44 250 SER B C 1
ATOM 4482 O O . SER B 1 250 ? -15.406 -24.562 -8.508 1 84.44 250 SER B O 1
ATOM 4484 N N . THR B 1 251 ? -15.977 -22.438 -8.875 1 81.44 251 THR B N 1
ATOM 4485 C CA . THR B 1 251 ? -14.719 -22.125 -9.531 1 81.44 251 THR B CA 1
ATOM 4486 C C . THR B 1 251 ? -13.734 -21.516 -8.531 1 81.44 251 THR B C 1
ATOM 4488 O O . THR B 1 251 ? -12.609 -21.172 -8.898 1 81.44 251 THR B O 1
ATOM 4491 N N . VAL B 1 252 ? -14.156 -21.406 -7.316 1 88.5 252 VAL B N 1
ATOM 4492 C CA . VAL B 1 252 ? -13.297 -20.859 -6.27 1 88.5 252 VAL B CA 1
ATOM 4493 C C . VAL B 1 252 ? -12.328 -21.938 -5.785 1 88.5 252 VAL B C 1
ATOM 4495 O O . VAL B 1 252 ? -12.727 -23.062 -5.512 1 88.5 252 VAL B O 1
ATOM 4498 N N . LEU B 1 253 ? -11.148 -21.578 -5.691 1 93.44 253 LEU B N 1
ATOM 4499 C CA . LEU B 1 253 ? -10.078 -22.516 -5.359 1 93.44 253 LEU B CA 1
ATOM 4500 C C . LEU B 1 253 ? -10.359 -23.203 -4.031 1 93.44 253 LEU B C 1
ATOM 4502 O O . LEU B 1 253 ? -10.203 -24.422 -3.916 1 93.44 253 LEU B O 1
ATOM 4506 N N . GLU B 1 254 ? -10.773 -22.406 -3.053 1 92.56 254 GLU B N 1
ATOM 4507 C CA . GLU B 1 254 ? -11.078 -22.969 -1.743 1 92.56 254 GLU B CA 1
ATOM 4508 C C . GLU B 1 254 ? -12.164 -24.047 -1.844 1 92.56 254 GLU B C 1
ATOM 4510 O O . GLU B 1 254 ? -12.078 -25.094 -1.193 1 92.56 254 GLU B O 1
ATOM 4515 N N . HIS B 1 255 ? -13.141 -23.766 -2.613 1 92.94 255 HIS B N 1
ATOM 4516 C CA . HIS B 1 255 ? -14.234 -24.719 -2.801 1 92.94 255 HIS B CA 1
ATOM 4517 C C . HIS B 1 255 ? -13.75 -25.984 -3.512 1 92.94 255 HIS B C 1
ATOM 4519 O O . HIS B 1 255 ? -14.18 -27.094 -3.189 1 92.94 255 HIS B O 1
ATOM 4525 N N . LEU B 1 256 ? -12.93 -25.781 -4.504 1 94.06 256 LEU B N 1
ATOM 4526 C CA . LEU B 1 256 ? -12.352 -26.922 -5.199 1 94.06 256 LEU B CA 1
ATOM 4527 C C . LEU B 1 256 ? -11.555 -27.797 -4.238 1 94.06 256 LEU B C 1
ATOM 4529 O O . LEU B 1 256 ? -11.664 -29.031 -4.273 1 94.06 256 LEU B O 1
ATOM 4533 N N . LEU B 1 257 ? -10.75 -27.188 -3.371 1 94.5 257 LEU B N 1
ATOM 4534 C CA . LEU B 1 257 ? -9.977 -27.922 -2.373 1 94.5 257 LEU B CA 1
ATOM 4535 C C . LEU B 1 257 ? -10.898 -28.75 -1.478 1 94.5 257 LEU B C 1
ATOM 4537 O O . LEU B 1 257 ? -10.617 -29.922 -1.213 1 94.5 257 LEU B O 1
ATOM 4541 N N . ASN B 1 258 ? -11.961 -28.109 -1.061 1 93.81 258 ASN B N 1
ATOM 4542 C CA . ASN B 1 258 ? -12.93 -28.797 -0.222 1 93.81 258 ASN B CA 1
ATOM 4543 C C . ASN B 1 258 ? -13.555 -29.984 -0.956 1 93.81 258 ASN B C 1
ATOM 4545 O O . ASN B 1 258 ? -13.812 -31.031 -0.353 1 93.81 258 ASN B O 1
ATOM 4549 N N . THR B 1 259 ? -13.836 -29.812 -2.18 1 94.12 259 THR B N 1
ATOM 4550 C CA . THR B 1 259 ? -14.461 -30.844 -3 1 94.12 259 THR B CA 1
ATOM 4551 C C . THR B 1 259 ? -13.539 -32.062 -3.146 1 94.12 259 THR B C 1
ATOM 4553 O O . THR B 1 259 ? -13.969 -33.188 -2.98 1 94.12 259 THR B O 1
ATOM 4556 N N . VAL B 1 260 ? -12.281 -31.844 -3.379 1 94.25 260 VAL B N 1
ATOM 4557 C CA . VAL B 1 260 ? -11.375 -32.938 -3.686 1 94.25 260 VAL B CA 1
ATOM 4558 C C . VAL B 1 260 ? -10.992 -33.656 -2.398 1 94.25 260 VAL B C 1
ATOM 4560 O O . VAL B 1 260 ? -10.367 -34.719 -2.441 1 94.25 260 VAL B O 1
ATOM 4563 N N . HIS B 1 261 ? -11.352 -33.062 -1.311 1 93.5 261 HIS B N 1
ATOM 4564 C CA . HIS B 1 261 ? -11.164 -33.719 -0.024 1 93.5 261 HIS B CA 1
ATOM 4565 C C . HIS B 1 261 ? -12.203 -34.844 0.184 1 93.5 261 HIS B C 1
ATOM 4567 O O . HIS B 1 261 ? -12.055 -35.656 1.086 1 93.5 261 HIS B O 1
ATOM 4573 N N . LYS B 1 262 ? -13.203 -34.844 -0.694 1 93.31 262 LYS B N 1
ATOM 4574 C CA . LYS B 1 262 ? -14.297 -35.812 -0.562 1 93.31 262 LYS B CA 1
ATOM 4575 C C . LYS B 1 262 ? -14.266 -36.844 -1.688 1 93.31 262 LYS B C 1
ATOM 4577 O O . LYS B 1 262 ? -13.703 -36.562 -2.758 1 93.31 262 LYS B O 1
ATOM 4582 N N . ARG B 1 263 ? -14.914 -38 -1.372 1 92.88 263 ARG B N 1
ATOM 4583 C CA . ARG B 1 263 ? -15.094 -39 -2.422 1 92.88 263 ARG B CA 1
ATOM 4584 C C . ARG B 1 263 ? -15.883 -38.438 -3.594 1 92.88 263 ARG B C 1
ATOM 4586 O O . ARG B 1 263 ? -16.781 -37.625 -3.4 1 92.88 263 ARG B O 1
ATOM 4593 N N . PRO B 1 264 ? -15.531 -38.781 -4.844 1 94.06 264 PRO B N 1
ATOM 4594 C CA . PRO B 1 264 ? -14.703 -39.906 -5.297 1 94.06 264 PRO B CA 1
ATOM 4595 C C . PRO B 1 264 ? -13.242 -39.531 -5.484 1 94.06 264 PRO B C 1
ATOM 4597 O O . PRO B 1 264 ? -12.43 -40.344 -5.914 1 94.06 264 PRO B O 1
ATOM 4600 N N . PHE B 1 265 ? -12.891 -38.344 -5.09 1 93.69 265 PHE B N 1
ATOM 4601 C CA . PHE B 1 265 ? -11.516 -37.875 -5.273 1 93.69 265 PHE B CA 1
ATOM 4602 C C . PHE B 1 265 ? -10.617 -38.438 -4.172 1 93.69 265 PHE B C 1
ATOM 4604 O O . PHE B 1 265 ? -11.086 -38.75 -3.07 1 93.69 265 PHE B O 1
ATOM 4611 N N . ILE B 1 266 ? -9.367 -38.688 -4.559 1 91.81 266 ILE B N 1
ATOM 4612 C CA . ILE B 1 266 ? -8.352 -39.156 -3.609 1 91.81 266 ILE B CA 1
ATOM 4613 C C . ILE B 1 266 ? -7.184 -38.156 -3.613 1 91.81 266 ILE B C 1
ATOM 4615 O O . ILE B 1 266 ? -6.621 -37.875 -4.668 1 91.81 266 ILE B O 1
ATOM 4619 N N . LEU B 1 267 ? -6.84 -37.719 -2.463 1 92.69 267 LEU B N 1
ATOM 4620 C CA . LEU B 1 267 ? -5.742 -36.75 -2.34 1 92.69 267 LEU B CA 1
ATOM 4621 C C . LEU B 1 267 ? -4.402 -37.438 -2.607 1 92.69 267 LEU B C 1
ATOM 4623 O O . LEU B 1 267 ? -4.195 -38.594 -2.223 1 92.69 267 LEU B O 1
ATOM 4627 N N . PRO B 1 268 ? -3.549 -36.688 -3.271 1 91.69 268 PRO B N 1
ATOM 4628 C CA . PRO B 1 268 ? -2.201 -37.219 -3.441 1 91.69 268 PRO B CA 1
ATOM 4629 C C . PRO B 1 268 ? -1.428 -37.312 -2.127 1 91.69 268 PRO B C 1
ATOM 4631 O O . PRO B 1 268 ? -1.722 -36.562 -1.187 1 91.69 268 PRO B O 1
ATOM 4634 N N . GLU B 1 269 ? -0.506 -38.219 -2.102 1 89.44 269 GLU B N 1
ATOM 4635 C CA . GLU B 1 269 ? 0.388 -38.312 -0.951 1 89.44 269 GLU B CA 1
ATOM 4636 C C . GLU B 1 269 ? 1.617 -37.406 -1.14 1 89.44 269 GLU B C 1
ATOM 4638 O O . GLU B 1 269 ? 2.41 -37.625 -2.057 1 89.44 269 GLU B O 1
ATOM 4643 N N . ILE B 1 270 ? 1.768 -36.438 -0.339 1 89.25 270 ILE B N 1
ATOM 4644 C CA . ILE B 1 270 ? 2.918 -35.531 -0.389 1 89.25 270 ILE B CA 1
ATOM 4645 C C . ILE B 1 270 ? 3.947 -35.969 0.656 1 89.25 270 ILE B C 1
ATOM 4647 O O . ILE B 1 270 ? 3.656 -35.969 1.854 1 89.25 270 ILE B O 1
ATOM 4651 N N . ILE B 1 271 ? 5.098 -36.375 0.167 1 81.69 271 ILE B N 1
ATOM 4652 C CA . ILE B 1 271 ? 6.16 -36.844 1.038 1 81.69 271 ILE B CA 1
ATOM 4653 C C . ILE B 1 271 ? 7.031 -35.688 1.492 1 81.69 271 ILE B C 1
ATOM 4655 O O . ILE B 1 271 ? 7.602 -34.969 0.665 1 81.69 271 ILE B O 1
ATOM 4659 N N . ASN B 1 272 ? 6.734 -34.938 2.418 1 66.81 272 ASN B N 1
ATOM 4660 C CA . ASN B 1 272 ? 7.391 -33.719 2.885 1 66.81 272 ASN B CA 1
ATOM 4661 C C . ASN B 1 272 ? 8.836 -33.969 3.301 1 66.81 272 ASN B C 1
ATOM 4663 O O . ASN B 1 272 ? 9.094 -34.844 4.125 1 66.81 272 ASN B O 1
ATOM 4667 N N . GLY B 1 273 ? 9.742 -33.938 2.34 1 55.5 273 GLY B N 1
ATOM 4668 C CA . GLY B 1 273 ? 11.109 -34.031 2.84 1 55.5 273 GLY B CA 1
ATOM 4669 C C . GLY B 1 273 ? 11.391 -33.062 3.986 1 55.5 273 GLY B C 1
ATOM 4670 O O . GLY B 1 273 ? 10.758 -33.156 5.043 1 55.5 273 GLY B O 1
ATOM 4671 N N . GLU B 1 274 ? 12.094 -31.984 3.615 1 54.94 274 GLU B N 1
ATOM 4672 C CA . GLU B 1 274 ? 12.492 -30.969 4.59 1 54.94 274 GLU B CA 1
ATOM 4673 C C . GLU B 1 274 ? 11.344 -30.016 4.891 1 54.94 274 GLU B C 1
ATOM 4675 O O . GLU B 1 274 ? 10.727 -29.469 3.975 1 54.94 274 GLU B O 1
ATOM 4680 N N . GLU B 1 275 ? 10.758 -30.047 6.066 1 57.94 275 GLU B N 1
ATOM 4681 C CA . GLU B 1 275 ? 9.594 -29.359 6.629 1 57.94 275 GLU B CA 1
ATOM 4682 C C . GLU B 1 275 ? 9.562 -27.891 6.234 1 57.94 275 GLU B C 1
ATOM 4684 O O . GLU B 1 275 ? 8.492 -27.297 6.129 1 57.94 275 GLU B O 1
ATOM 4689 N N . LYS B 1 276 ? 10.625 -27.281 5.648 1 65 276 LYS B N 1
ATOM 4690 C CA . LYS B 1 276 ? 10.641 -25.812 5.605 1 65 276 LYS B CA 1
ATOM 4691 C C . LYS B 1 276 ? 10.055 -25.297 4.293 1 65 276 LYS B C 1
ATOM 4693 O O . LYS B 1 276 ? 9.68 -24.125 4.191 1 65 276 LYS B O 1
ATOM 4698 N N . CYS B 1 277 ? 9.68 -26.141 3.379 1 72.19 277 CYS B N 1
ATOM 4699 C CA . CYS B 1 277 ? 9.289 -25.562 2.096 1 72.19 277 CYS B CA 1
ATOM 4700 C C . CYS B 1 277 ? 8.016 -26.234 1.569 1 72.19 277 CYS B C 1
ATOM 4702 O O . CYS B 1 277 ? 7.914 -26.516 0.377 1 72.19 277 CYS B O 1
ATOM 4704 N N . THR B 1 278 ? 7.246 -26.625 2.541 1 79.25 278 THR B N 1
ATOM 4705 C CA . THR B 1 278 ? 5.965 -27.188 2.129 1 79.25 278 THR B CA 1
ATOM 4706 C C . THR B 1 278 ? 4.879 -26.875 3.154 1 79.25 278 THR B C 1
ATOM 4708 O O . THR B 1 278 ? 5.121 -26.125 4.113 1 79.25 278 THR B O 1
ATOM 4711 N N . PHE B 1 279 ? 3.643 -27.219 2.742 1 86.12 279 PHE B N 1
ATOM 4712 C CA . PHE B 1 279 ? 2.504 -26.984 3.621 1 86.12 279 PHE B CA 1
ATOM 4713 C C . PHE B 1 279 ? 1.843 -28.297 4.012 1 86.12 279 PHE B C 1
ATOM 4715 O O . PHE B 1 279 ? 2.031 -29.312 3.342 1 86.12 279 PHE B O 1
ATOM 4722 N N . ASN B 1 280 ? 1.329 -28.219 5.137 1 80.38 280 ASN B N 1
ATOM 4723 C CA . ASN B 1 280 ? 0.49 -29.312 5.613 1 80.38 280 ASN B CA 1
ATOM 4724 C C . ASN B 1 280 ? -0.991 -28.953 5.562 1 80.38 280 ASN B C 1
ATOM 4726 O O . ASN B 1 280 ? -1.438 -28.047 6.285 1 80.38 280 ASN B O 1
ATOM 4730 N N . LEU B 1 281 ? -1.75 -29.672 4.758 1 83.38 281 LEU B N 1
ATOM 4731 C CA . LEU B 1 281 ? -3.146 -29.344 4.496 1 83.38 281 LEU B CA 1
ATOM 4732 C C . LEU B 1 281 ? -3.973 -29.422 5.777 1 83.38 281 LEU B C 1
ATOM 4734 O O . LEU B 1 281 ? -5.02 -28.781 5.883 1 83.38 281 LEU B O 1
ATOM 4738 N N . ASN B 1 282 ? -3.611 -30.219 6.734 1 78.25 282 ASN B N 1
ATOM 4739 C CA . ASN B 1 282 ? -4.367 -30.391 7.973 1 78.25 282 ASN B CA 1
ATOM 4740 C C . ASN B 1 282 ? -4.016 -29.312 8.992 1 78.25 282 ASN B C 1
ATOM 4742 O O . ASN B 1 282 ? -4.777 -29.078 9.938 1 78.25 282 ASN B O 1
ATOM 4746 N N . LYS B 1 283 ? -2.9 -28.688 8.789 1 79.94 283 LYS B N 1
ATOM 4747 C CA . LYS B 1 283 ? -2.414 -27.75 9.797 1 79.94 283 LYS B CA 1
ATOM 4748 C C . LYS B 1 283 ? -2.439 -26.312 9.273 1 79.94 283 LYS B C 1
ATOM 4750 O O . LYS B 1 283 ? -2.713 -25.375 10.023 1 79.94 283 LYS B O 1
ATOM 4755 N N . ASP B 1 284 ? -2.215 -26.297 8.031 1 82.19 284 ASP B N 1
ATOM 4756 C CA . ASP B 1 284 ? -2.039 -24.969 7.457 1 82.19 284 ASP B CA 1
ATOM 4757 C C . ASP B 1 284 ? -3.301 -24.516 6.723 1 82.19 284 ASP B C 1
ATOM 4759 O O . ASP B 1 284 ? -3.904 -25.297 5.977 1 82.19 284 ASP B O 1
ATOM 4763 N N . ASN B 1 285 ? -3.82 -23.266 7.047 1 84.12 285 ASN B N 1
ATOM 4764 C CA . ASN B 1 285 ? -4.871 -22.578 6.293 1 84.12 285 ASN B CA 1
ATOM 4765 C C . ASN B 1 285 ? -4.516 -21.125 6.016 1 84.12 285 ASN B C 1
ATOM 4767 O O . ASN B 1 285 ? -4.91 -20.234 6.766 1 84.12 285 ASN B O 1
ATOM 4771 N N . LEU B 1 286 ? -3.818 -21.047 4.918 1 90.75 286 LEU B N 1
ATOM 4772 C CA . LEU B 1 286 ? -3.309 -19.719 4.566 1 90.75 286 LEU B CA 1
ATOM 4773 C C . LEU B 1 286 ? -3.879 -19.25 3.23 1 90.75 286 LEU B C 1
ATOM 4775 O O . LEU B 1 286 ? -3.135 -18.812 2.352 1 90.75 286 LEU B O 1
ATOM 4779 N N . LEU B 1 287 ? -5.168 -19.406 3.158 1 90.62 287 LEU B N 1
ATOM 4780 C CA . LEU B 1 287 ? -5.816 -18.984 1.919 1 90.62 287 LEU B CA 1
ATOM 4781 C C . LEU B 1 287 ? -5.465 -17.547 1.579 1 90.62 287 LEU B C 1
ATOM 4783 O O . LEU B 1 287 ? -5.395 -16.688 2.467 1 90.62 287 LEU B O 1
ATOM 4787 N N . HIS B 1 288 ? -5.184 -17.344 0.318 1 91.5 288 HIS B N 1
ATOM 4788 C CA . HIS B 1 288 ? -4.855 -16.031 -0.246 1 91.5 288 HIS B CA 1
ATOM 4789 C C . HIS B 1 288 ? -3.416 -15.641 0.062 1 91.5 288 HIS B C 1
ATOM 4791 O O . HIS B 1 288 ? -3.029 -14.484 -0.11 1 91.5 288 HIS B O 1
ATOM 4797 N N . HIS B 1 289 ? -2.746 -16.531 0.615 1 94.38 289 HIS B N 1
ATOM 4798 C CA . HIS B 1 289 ? -1.289 -16.562 0.537 1 94.38 289 HIS B CA 1
ATOM 4799 C C . HIS B 1 289 ? -0.825 -17.203 -0.769 1 94.38 289 HIS B C 1
ATOM 4801 O O . HIS B 1 289 ? -1.208 -18.328 -1.085 1 94.38 289 HIS B O 1
ATOM 4807 N N . ALA B 1 290 ? -0.069 -16.484 -1.549 1 96.75 290 ALA B N 1
ATOM 4808 C CA . ALA B 1 290 ? 0.22 -16.922 -2.914 1 96.75 290 ALA B CA 1
ATOM 4809 C C . ALA B 1 290 ? 0.893 -18.297 -2.922 1 96.75 290 ALA B C 1
ATOM 4811 O O . ALA B 1 290 ? 0.552 -19.156 -3.734 1 96.75 290 ALA B O 1
ATOM 4812 N N . GLY B 1 291 ? 1.851 -18.516 -2.02 1 96.31 291 GLY B N 1
ATOM 4813 C CA . GLY B 1 291 ? 2.506 -19.797 -1.927 1 96.31 291 GLY B CA 1
ATOM 4814 C C . GLY B 1 291 ? 1.548 -20.938 -1.594 1 96.31 291 GLY B C 1
ATOM 4815 O O . GLY B 1 291 ? 1.597 -22 -2.215 1 96.31 291 GLY B O 1
ATOM 4816 N N . TYR B 1 292 ? 0.725 -20.719 -0.631 1 96.19 292 TYR B N 1
ATOM 4817 C CA . TYR B 1 292 ? -0.24 -21.734 -0.224 1 96.19 292 TYR B CA 1
ATOM 4818 C C . TYR B 1 292 ? -1.247 -22 -1.334 1 96.19 292 TYR B C 1
ATOM 4820 O O . TYR B 1 292 ? -1.592 -23.156 -1.599 1 96.19 292 TYR B O 1
ATOM 4828 N N . ASP B 1 293 ? -1.745 -20.922 -1.949 1 97 293 ASP B N 1
ATOM 4829 C CA . ASP B 1 293 ? -2.703 -21.094 -3.037 1 97 293 ASP B CA 1
ATOM 4830 C C . ASP B 1 293 ? -2.082 -21.859 -4.203 1 97 293 ASP B C 1
ATOM 4832 O O . ASP B 1 293 ? -2.758 -22.656 -4.859 1 97 293 ASP B O 1
ATOM 4836 N N . ALA B 1 294 ? -0.798 -21.625 -4.477 1 97.06 294 ALA B N 1
ATOM 4837 C CA . ALA B 1 294 ? -0.092 -22.406 -5.484 1 97.06 294 ALA B CA 1
ATOM 4838 C C . ALA B 1 294 ? -0.024 -23.875 -5.082 1 97.06 294 ALA B C 1
ATOM 4840 O O . ALA B 1 294 ? -0.238 -24.766 -5.914 1 97.06 294 ALA B O 1
ATOM 4841 N N . PHE B 1 295 ? 0.284 -24.125 -3.832 1 96.38 295 PHE B N 1
ATOM 4842 C CA . PHE B 1 295 ? 0.371 -25.484 -3.305 1 96.38 295 PHE B CA 1
ATOM 4843 C C . PHE B 1 295 ? -0.967 -26.203 -3.43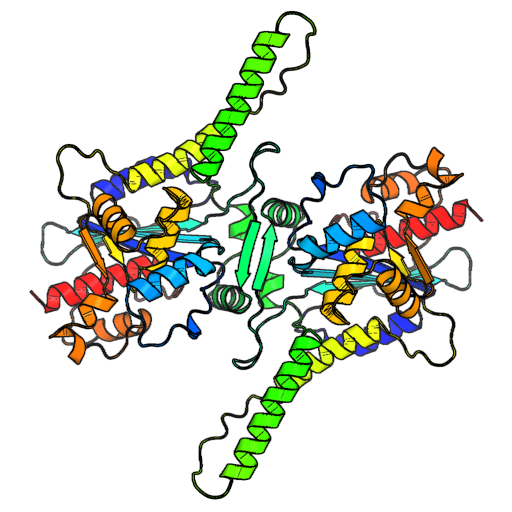6 1 96.38 295 PHE B C 1
ATOM 4845 O O . PHE B 1 295 ? -1.03 -27.312 -3.967 1 96.38 295 PHE B O 1
ATOM 4852 N N . ILE B 1 296 ? -2.018 -25.547 -2.979 1 96.75 296 ILE B N 1
ATOM 4853 C CA . ILE B 1 296 ? -3.322 -26.203 -3.004 1 96.75 296 ILE B CA 1
ATOM 4854 C C . ILE B 1 296 ? -3.781 -26.391 -4.449 1 96.75 296 ILE B C 1
ATOM 4856 O O . ILE B 1 296 ? -4.473 -27.359 -4.77 1 96.75 296 ILE B O 1
ATOM 4860 N N . THR B 1 297 ? -3.459 -25.438 -5.328 1 97.38 297 THR B N 1
ATOM 4861 C CA . THR B 1 297 ? -3.721 -25.625 -6.75 1 97.38 297 THR B CA 1
ATOM 4862 C C . THR B 1 297 ? -3.115 -26.938 -7.234 1 97.38 297 THR B C 1
ATOM 4864 O O . THR B 1 297 ? -3.76 -27.703 -7.969 1 97.38 297 THR B O 1
ATOM 4867 N N . GLY B 1 298 ? -1.875 -27.234 -6.801 1 96.69 298 GLY B N 1
ATOM 4868 C CA . GLY B 1 298 ? -1.231 -28.484 -7.148 1 96.69 298 GLY B CA 1
ATOM 4869 C C . GLY B 1 298 ? -1.958 -29.703 -6.598 1 96.69 298 GLY B C 1
ATOM 4870 O O . GLY B 1 298 ? -2.121 -30.703 -7.297 1 96.69 298 GLY B O 1
ATOM 4871 N N . ILE B 1 299 ? -2.385 -29.578 -5.402 1 95.62 299 ILE B N 1
ATOM 4872 C CA . ILE B 1 299 ? -3.123 -30.672 -4.766 1 95.62 299 ILE B CA 1
ATOM 4873 C C . ILE B 1 299 ? -4.402 -30.953 -5.551 1 95.62 299 ILE B C 1
ATOM 4875 O O . ILE B 1 299 ? -4.707 -32.094 -5.852 1 95.62 299 ILE B O 1
ATOM 4879 N N . CYS B 1 300 ? -5.117 -29.906 -5.867 1 95.94 300 CYS B N 1
ATOM 4880 C CA . CYS B 1 300 ? -6.359 -30.047 -6.617 1 95.94 300 CYS B CA 1
ATOM 4881 C C . CYS B 1 300 ? -6.098 -30.625 -8 1 95.94 300 CYS B C 1
ATOM 4883 O O . CYS B 1 300 ? -6.84 -31.5 -8.461 1 95.94 300 CYS B O 1
ATOM 4885 N N . PHE B 1 301 ? -5.105 -30.172 -8.664 1 95.75 301 PHE B N 1
ATOM 4886 C CA . PHE B 1 301 ? -4.734 -30.656 -9.992 1 95.75 301 PHE B CA 1
ATOM 4887 C C . PHE B 1 301 ? -4.457 -32.156 -9.961 1 95.75 301 PHE B C 1
ATOM 4889 O O . PHE B 1 301 ? -5.012 -32.906 -10.758 1 95.75 301 PHE B O 1
ATOM 4896 N N . LEU B 1 302 ? -3.65 -32.625 -8.977 1 94.81 302 LEU B N 1
ATOM 4897 C CA . LEU B 1 302 ? -3.27 -34.031 -8.859 1 94.81 302 LEU B CA 1
ATOM 4898 C C . LEU B 1 302 ? -4.477 -34.906 -8.523 1 94.81 302 LEU B C 1
ATOM 4900 O O . LEU B 1 302 ? -4.633 -36 -9.07 1 94.81 302 LEU B O 1
ATOM 4904 N N . SER B 1 303 ? -5.297 -34.375 -7.656 1 93.88 303 SER B N 1
ATOM 4905 C CA . SER B 1 303 ? -6.484 -35.125 -7.262 1 93.88 303 SER B CA 1
ATOM 4906 C C . SER B 1 303 ? -7.422 -35.344 -8.445 1 93.88 303 SER B C 1
ATOM 4908 O O . SER B 1 303 ? -7.949 -36.438 -8.641 1 93.88 303 SER B O 1
ATOM 4910 N N . THR B 1 304 ? -7.66 -34.281 -9.18 1 92.12 304 THR B N 1
ATOM 4911 C CA . THR B 1 304 ? -8.539 -34.375 -10.336 1 92.12 304 THR B CA 1
ATOM 4912 C C . THR B 1 304 ? -7.914 -35.25 -11.43 1 92.12 304 THR B C 1
ATOM 4914 O O . THR B 1 304 ? -8.609 -36 -12.102 1 92.12 304 THR B O 1
ATOM 4917 N N . LEU B 1 305 ? -6.633 -35.094 -11.625 1 89.75 305 LEU B N 1
ATOM 4918 C CA . LEU B 1 305 ? -5.91 -35.906 -12.609 1 89.75 305 LEU B CA 1
ATOM 4919 C C . LEU B 1 305 ? -6.027 -37.406 -12.289 1 89.75 305 LEU B C 1
ATOM 4921 O O . LEU B 1 305 ? -6.219 -38.219 -13.195 1 89.75 305 LEU B O 1
ATOM 4925 N N . HIS B 1 306 ? -5.887 -37.719 -11 1 89.38 306 HIS B N 1
ATOM 4926 C CA . HIS B 1 306 ? -5.977 -39.094 -10.57 1 89.38 306 HIS B CA 1
ATOM 4927 C C . HIS B 1 306 ? -7.387 -39.656 -10.766 1 89.38 306 HIS B C 1
ATOM 4929 O O . HIS B 1 306 ? -7.559 -40.844 -11.062 1 89.38 306 HIS B O 1
ATOM 4935 N N . TYR B 1 307 ? -8.344 -38.812 -10.602 1 89.19 307 TYR B N 1
ATOM 4936 C CA . TYR B 1 307 ? -9.727 -39.219 -10.828 1 89.19 307 TYR B CA 1
ATOM 4937 C C . TYR B 1 307 ? -9.969 -39.531 -12.305 1 89.19 307 TYR B C 1
ATOM 4939 O O . TYR B 1 307 ? -10.68 -40.469 -12.641 1 89.19 307 TYR B O 1
ATOM 4947 N N . LEU B 1 308 ? -9.445 -38.719 -13.242 1 86.19 308 LEU B N 1
ATOM 4948 C CA . LEU B 1 308 ? -9.633 -38.875 -14.68 1 86.19 308 LEU B CA 1
ATOM 4949 C C . LEU B 1 308 ? -8.867 -40.094 -15.211 1 86.19 308 LEU B C 1
ATOM 4951 O O . LEU B 1 308 ? -9.203 -40.625 -16.266 1 86.19 308 LEU B O 1
ATOM 4955 N N . GLY B 1 309 ? -7.777 -40.531 -14.562 1 77.56 309 GLY B N 1
ATOM 4956 C CA . GLY B 1 309 ? -6.98 -41.656 -15.016 1 77.56 309 GLY B CA 1
ATOM 4957 C C . GLY B 1 309 ? -7.234 -42.906 -14.211 1 77.56 309 GLY B C 1
ATOM 4958 O O . GLY B 1 309 ? -7.387 -44 -14.773 1 77.56 309 GLY B O 1
#

Organism: Rhodnius prolixus (NCBI:txid13249)

=== Feature glossary ===
Each block in this record encodes a different view of the same protein. In brief:

Predicted aligned error. PAE(i, j) answers: if I align the predicted and true structures on residue i, how far off (in Å) do I expect residue j to be? A block-diagonal PAE matrix with low values on the blocks and high values off-diagonal is the signature of a multi-domain protein with confidently predicted domains but uncertain inter-domain orientation.

Contact-map, Ramachandran, and PAE plots. Plot images: a contact map (which residues are close in 3D, as an N×N binary image), a Ramachandran scatter (backbone torsion angles, revealing secondary-structure composition at a glance), and — for AlphaFold structures — a PAE heatmap (pairwise prediction confidence).

Backbone torsions (φ/ψ). φ (phi) and ψ (psi) are the two rotatable backbone dihedrals per residue: φ is the C(i-1)–N–Cα–C torsion, ψ is the N–Cα–C–N(i+1) torsion, both in degrees on (−180°, 180°]. α-helical residues cluster near (−60°, −45°); β-strand residues near (−120°, +130°). A Ramachandran plot is simply a scatter of (φ, ψ) for every residue.

Foldseek 3Di. A 3Di character summarizes, for each residue, the relative orientation of the Cα frame of its nearest spatial neighbor. Because it encodes fold topology rather than chemistry, 3Di alignments detect remote structural similarity that sequence alignment misses.

Radius of gyration, Cα contacts, bounding box. Three whole-structure scalars: the radius of gyration (RMS distance of Cα from centroid, in Å), the count of Cα–Cα contacts (pairs closer than 8 Å and separated by more than four residues in sequence — i.e. tertiary, not local, contacts), and the bounding-box dimensions. Together they distinguish compact globular folds from extended fibres or disordered chains.

Sequence. Sequence gives the chain of amino acids in standard one-letter code (A=alanine, C=cysteine, …, Y=tyrosine), read N→C. It is the only feature that is directly encoded by the gene; all structural features are derived from the folded form of this sequence.

mmCIF coordinates. Atomic coordinates in PDBx/mmCIF format — the same representation the Protein Data Bank distributes. Each line of the _atom_site loop places one backbone atom in Cartesian space (units: ångströms, origin: arbitrary).

Secondary structure (3-state, P-SEA). Three-state secondary structure (P-SEA) collapses the eight DSSP classes into helix (a), strand (b), and coil (c). P-SEA assigns these from Cα geometry alone — distances and angles — without requiring backbone oxygens, so it works on any Cα trace.

InterPro / GO / CATH / organism. Functional annotations link the protein to curated databases. InterPro entries identify conserved domains and families by matching the sequence against member-database signatures (Pfam, PROSITE, CDD, …). Gene Ontology (GO) terms describe molecular function, biological process, and cellular component in a controlled vocabulary. CATH places the structure in a hierarchical fold classification (Class/Architecture/Topology/Homologous-superfamily). The organism is the source species.

B-factor. B-factor (Debye–Waller factor) reflects atomic displacement in the crystal lattice. It is an experimental observable (units Å²), not a prediction; low values mean the atom is pinned down, high values mean it moves or is heterogeneous across the crystal.

Rendered structure images. Structure images are PyMOL renders from six orthogonal camera directions. Cartoon representation draws helices as coils and strands as arrows; sticks shows the backbone as bonds; surface shows the solvent-excluded envelope. Rainbow coloring maps sequence position to hue (blue→red, N→C); chain coloring assigns a distinct color per polypeptide.

Solvent-accessible surface area. Solvent-accessible surface area (SASA) is the area in Å² traced out by the centre of a 1.4 Å probe sphere (a water molecule) rolled over the protein's van der Waals surface (Shrake–Rupley / Lee–Richards construction). Buried residues have near-zero SASA; fully exposed residues can exceed 200 Å². The total SASA scales roughly with the number of surface residues.

Secondary structure (8-state, DSSP). The SS8 string is DSSP's per-residue secondary-structure call. α-helix (H) means an i→i+4 H-bond ladder; β-strand (E) means the residue participates in a β-sheet; 3₁₀ (G) and π (I) are tighter and wider helices; T/S are turns/bends; '-' is loop.

pLDDT. For AlphaFold models, the B-factor field carries pLDDT — the model's own estimate of local accuracy on a 0–100 scale. Regions with pLDDT<50 should be treated as essentially unmodeled; they often correspond to intrinsically disordered segments.

Nearest PDB structures. Nearest PDB neighbors are the top structural matches found by Foldseek when searching this structure against the entire Protein Data Bank. Each hit reports a TM-score (0 to 1; >0.5 almost always implies the same fold) and an E-value. These are *structural* homologs — they may share no detectable sequence similarity.